Protein AF-A0A2R6GHS3-F1 (afdb_monomer_lite)

Foldseek 3Di:
DDPVVVPPPDPDQVCVVQQDQALVSQFQACVQSVVLVVCLVVLNAFFAEEAADAQLCQVSHLNNSLCSNPPPCSVLQEAEDELQADDALVVVLVVLVCSLPPDDPDHQAGEYEYEAPFFKWFFWQFWFWFDFLVDIWIDTLVPFAQVWGWFWFADQVQRAIGTFTKHKDFQFKAWWKWWAFPVGDIGIIHQSWWFFFQDPVLGTDIDGNVRADFFTWTFFCCVSSCWDQAPAPRDIGSDNHPDPVSVVVVVVVCCDDPSNPCPPDDDDPVRVVVVVVVVPPCPPDDDPDPPPDDDDDDDDDDDDRPDDDRGHTIGTHFMAGDGMHTTMFMATPPHQWGAGSRRTITGTNHVNLVSVLVSCVVSVRHYHYYYYHHHPSSHDPSVVVRHDYDYRYQRDLVRLLVSLVVSCVVVVAQEDPQLSSLLSLLCRSNSSSSSVLSVQLSVPPDHRHNVSRCLPSLADDLVLLLVLLVCLLVLNLVVSLVSVCCSCPVSNHDLLRSLVSQCVCLVVHPDDPVLSVLLNVLSVVLNNVVSRVHDSSVSVSVSSNSSSDDD

Radius of gyration: 30.54 Å; chains: 1; bounding box: 90×90×63 Å

Secondary structure (DSSP, 8-state):
--GGGSSTT----HHHHTS-SSGGG--S-HHHHHHHHHHHHTT---EEEEES-TTSSHHHHHHHHHHHHHGGGHHHHEEEEETTTSSHHHHHHHHHHHHHHS---SSS-EEEEEES-PPP-B-TT-EEEEEETTEEEEEEGGGS-TT-EEEEEEETTTTEEEEEEEEEEEEEEEEEEEEEETTS-EEEE-TT-EEEEE-TTSSEEEEEGGG--TT-EEEB-TTTTT-EE-TTT--EESSS-SSHHHHHHHHHHHTSGGGSTTTTPPPPHHHHHHHHHHHTT-TTSSS--TTS--------PPPP----PPPPEEEEEEEEEEEEEEEEEEEESS-SEEEBTTSBEEEPP-SHHHHHHHHHHHHTTTEEEEEEES-GGGS-HHHHTTEEEEE-PPPPHHHHHHHHHHHHHHHT--B-HHHHHHHHHHHTT-HHHHHHHHHHHTTSSS-B-HHHHHHHHT---HHHHHHHHHHHHTT-HHHHHHHHHIIIIIS---HHHHHHHHHHHTTTSS--HHHHHHHHHHHHHHHHHHHTT--HHHHHHHHHHHHHS--

Sequence (551 aa):
MSEAAAEETGREIWIEKYRPQSLGDVVGHEAVTDRLQRYISQQDLPHLLFAGPAGTGKTTSAVAIAREIYGEEWQEHFLELNASDQRGIDVVRDRIKGFARSSFGGYDHRIIFLDEADALCVPPGTEVATGYPSSPEVKKIEDVAEDGEPIPSVDFETNEIQSDRGKLVDSGVADFFELELADGRTVLASLTHPFFVVGSDGRLVEKELRELSPGDEIADFKDDVGVSRCEICGDWTPGRFCSVACKNDGHSREMQGDGNPMYGTEWSEERREKIVEKLSDGRFAGENDSNYGGTDERDPALVSDGGPRTVRTVEVRDVEYSHRGKAYNISMEGTPNFMLANGILTHNTSDAQSALRRTMEQFSDNARFVLSCNYSSQIIDPIQSRCAVFRFSPLGDEAVAAQTRVIAEAEGIELTDDGLDALVYAADGDMRKAINGLQAAAVMDGSVDEEAVYTITSTARPEEIQEMVEQALGGDFTGARAQLDTLLTDVGIAGGDIIDQLHRSVWEFDLSEREAVRLMERVGEADYRITAGANEQVQLEALLASLALEE

pLDDT: mean 79.56, std 15.73, range [26.09, 96.75]

Structure (mmCIF, N/CA/C/O backbone):
data_AF-A0A2R6GHS3-F1
#
_entry.id   AF-A0A2R6GHS3-F1
#
loop_
_atom_site.group_PDB
_atom_site.id
_atom_site.type_symbol
_atom_site.label_atom_id
_atom_site.label_alt_id
_atom_site.label_comp_id
_atom_site.label_asym_id
_atom_site.label_entity_id
_atom_site.label_seq_id
_atom_site.pdbx_PDB_ins_code
_atom_site.Cartn_x
_atom_site.Cartn_y
_atom_site.Cartn_z
_atom_site.occupancy
_atom_site.B_iso_or_equiv
_atom_site.auth_seq_id
_atom_site.auth_comp_id
_atom_site.auth_asym_id
_atom_site.auth_atom_id
_atom_site.pdbx_PDB_model_num
ATOM 1 N N . MET A 1 1 ? 3.196 -45.502 3.206 1.00 34.44 1 MET A N 1
ATOM 2 C CA . MET A 1 1 ? 1.944 -44.756 3.434 1.00 34.44 1 MET A CA 1
ATOM 3 C C . MET A 1 1 ? 2.037 -43.543 2.536 1.00 34.44 1 MET A C 1
ATOM 5 O O . MET A 1 1 ? 3.052 -42.867 2.597 1.00 34.44 1 MET A O 1
ATOM 9 N N . SER A 1 2 ? 1.126 -43.454 1.572 1.00 28.72 2 SER A N 1
ATOM 10 C CA . SER A 1 2 ? 1.179 -42.558 0.410 1.00 28.72 2 SER A CA 1
ATOM 11 C C . SER A 1 2 ? 1.065 -41.082 0.790 1.00 28.72 2 SER A C 1
ATOM 13 O O . SER A 1 2 ? 0.447 -40.766 1.803 1.00 28.72 2 SER A O 1
ATOM 15 N N . GLU A 1 3 ? 1.592 -40.210 -0.075 1.00 26.09 3 GLU A N 1
ATOM 16 C CA . GLU A 1 3 ? 1.473 -38.737 -0.053 1.00 26.09 3 GLU A CA 1
ATOM 17 C C . GLU A 1 3 ? 0.041 -38.219 0.177 1.00 26.09 3 GLU A C 1
ATOM 19 O O . GLU A 1 3 ? -0.129 -37.124 0.694 1.00 26.09 3 GLU A O 1
ATOM 24 N N . ALA A 1 4 ? -0.982 -39.038 -0.077 1.00 29.31 4 ALA A N 1
ATOM 25 C CA . ALA A 1 4 ? -2.392 -38.734 0.176 1.00 29.31 4 ALA A CA 1
ATOM 26 C C . ALA A 1 4 ? -2.783 -38.514 1.658 1.00 29.31 4 ALA A C 1
ATOM 28 O O . ALA A 1 4 ? -3.925 -38.176 1.929 1.00 29.31 4 ALA A O 1
ATOM 29 N N . ALA A 1 5 ? -1.889 -38.738 2.629 1.00 27.48 5 ALA A N 1
ATOM 30 C CA . ALA A 1 5 ? -2.188 -38.517 4.053 1.00 27.48 5 ALA A CA 1
ATOM 31 C C . ALA A 1 5 ? -1.679 -37.166 4.599 1.00 27.48 5 ALA A C 1
ATOM 33 O O . ALA A 1 5 ? -1.915 -36.862 5.764 1.00 27.48 5 ALA A O 1
ATOM 34 N N . ALA A 1 6 ? -0.961 -36.374 3.793 1.00 27.16 6 ALA A N 1
ATOM 35 C CA . ALA A 1 6 ? -0.464 -35.052 4.191 1.00 27.16 6 ALA A CA 1
ATOM 36 C C . ALA A 1 6 ? -1.410 -33.895 3.796 1.00 27.16 6 ALA A C 1
ATOM 38 O O . ALA A 1 6 ? -1.169 -32.756 4.180 1.00 27.16 6 ALA A O 1
ATOM 39 N N . GLU A 1 7 ? -2.486 -34.186 3.060 1.00 31.17 7 GLU A N 1
ATOM 40 C CA . GLU A 1 7 ? -3.445 -33.201 2.530 1.00 31.17 7 GLU A CA 1
ATOM 41 C C . GLU A 1 7 ? -4.533 -32.789 3.544 1.00 31.17 7 GLU A C 1
ATOM 43 O O . GLU A 1 7 ? -5.252 -31.823 3.324 1.00 31.17 7 GLU A O 1
ATOM 48 N N . GLU A 1 8 ? -4.644 -33.469 4.690 1.00 32.41 8 GLU A N 1
ATOM 49 C CA . GLU A 1 8 ? -5.810 -33.357 5.587 1.00 32.41 8 GLU A CA 1
ATOM 50 C C . GLU A 1 8 ? -5.662 -32.358 6.758 1.00 32.41 8 GLU A C 1
ATOM 52 O O . GLU A 1 8 ? -6.504 -32.332 7.652 1.00 32.41 8 GLU A O 1
ATOM 57 N N . THR A 1 9 ? -4.626 -31.505 6.782 1.00 34.59 9 THR A N 1
ATOM 58 C CA . THR A 1 9 ? -4.444 -30.495 7.858 1.00 34.59 9 THR A CA 1
ATOM 59 C C . THR A 1 9 ? -4.000 -29.099 7.397 1.00 34.59 9 THR A C 1
ATOM 61 O O . THR A 1 9 ? -3.552 -28.298 8.218 1.00 34.59 9 THR A O 1
ATOM 64 N N . GLY A 1 10 ? -4.120 -28.764 6.111 1.00 41.22 10 GLY A N 1
ATOM 65 C CA . GLY A 1 10 ? -3.966 -27.379 5.654 1.00 41.22 10 GLY A CA 1
ATOM 66 C C . GLY A 1 10 ? -5.294 -26.642 5.802 1.00 41.22 10 GLY A C 1
ATOM 67 O O . GLY A 1 10 ? -6.224 -26.946 5.066 1.00 41.22 10 GLY A O 1
ATOM 68 N N . ARG A 1 11 ? -5.422 -25.698 6.746 1.00 56.66 11 ARG A N 1
ATOM 69 C CA . ARG A 1 11 ? -6.582 -24.788 6.759 1.00 56.66 11 ARG A CA 1
ATOM 70 C C . ARG A 1 11 ? -6.599 -24.038 5.425 1.00 56.66 11 ARG A C 1
ATOM 72 O O . ARG A 1 11 ? -5.690 -23.262 5.148 1.00 56.66 11 ARG A O 1
ATOM 79 N N . GLU A 1 12 ? -7.594 -24.324 4.595 1.00 69.75 12 GLU A N 1
ATOM 80 C CA . GLU A 1 12 ? -7.795 -23.670 3.305 1.00 69.75 12 GLU A CA 1
ATOM 81 C C . GLU A 1 12 ? -7.992 -22.159 3.523 1.00 69.75 12 GLU A C 1
ATOM 83 O O . GLU A 1 12 ? -8.793 -21.743 4.363 1.00 69.75 12 GLU A O 1
ATOM 88 N N . ILE A 1 13 ? -7.233 -21.325 2.810 1.00 85.12 13 ILE A N 1
ATOM 89 C CA . ILE A 1 13 ? -7.326 -19.863 2.918 1.00 85.12 13 ILE A CA 1
ATOM 90 C C . ILE A 1 13 ? -8.560 -19.412 2.131 1.00 85.12 13 ILE A C 1
ATOM 92 O O . ILE A 1 13 ? -8.618 -19.584 0.910 1.00 85.12 13 ILE A O 1
ATOM 96 N N . TRP A 1 14 ? -9.549 -18.827 2.811 1.00 90.81 14 TRP A N 1
ATOM 97 C CA . TRP A 1 14 ? -10.844 -18.522 2.194 1.00 90.81 14 TRP A CA 1
ATOM 98 C C . TRP A 1 14 ? -10.763 -17.451 1.113 1.00 90.81 14 TRP A C 1
ATOM 100 O O . TRP A 1 14 ? -11.521 -17.518 0.148 1.00 90.81 14 TRP A O 1
ATOM 110 N N . ILE A 1 15 ? -9.807 -16.522 1.215 1.00 87.94 15 ILE A N 1
ATOM 111 C CA . ILE A 1 15 ? -9.552 -15.526 0.165 1.00 87.94 15 ILE A CA 1
ATOM 112 C C . ILE A 1 15 ? -9.325 -16.195 -1.194 1.00 87.94 15 ILE A C 1
ATOM 114 O O . ILE A 1 15 ? -9.846 -15.714 -2.195 1.00 87.94 15 ILE A O 1
ATOM 118 N N . GLU A 1 16 ? -8.569 -17.296 -1.244 1.00 87.31 16 GLU A N 1
ATOM 119 C CA . GLU A 1 16 ? -8.308 -18.004 -2.501 1.00 87.31 16 GLU A CA 1
ATOM 120 C C . GLU A 1 16 ? -9.473 -18.905 -2.903 1.00 87.31 16 GLU A C 1
ATOM 122 O O . GLU A 1 16 ? -9.853 -18.936 -4.075 1.00 87.31 16 GLU A O 1
ATOM 127 N N . LYS A 1 17 ? -10.082 -19.592 -1.929 1.00 90.88 17 LYS A N 1
ATOM 128 C CA . LYS A 1 17 ? -11.233 -20.477 -2.152 1.00 90.88 17 LYS A CA 1
ATOM 129 C C . LYS A 1 17 ? -12.418 -19.741 -2.779 1.00 90.88 17 LYS A C 1
ATOM 131 O O . LYS A 1 17 ? -13.011 -20.226 -3.739 1.00 90.88 17 LYS A O 1
ATOM 136 N N . TYR A 1 18 ? -12.737 -18.564 -2.245 1.00 91.88 18 TYR A N 1
ATOM 137 C CA . TYR A 1 18 ? -13.871 -17.737 -2.660 1.00 91.88 18 TYR A CA 1
ATOM 138 C C . TYR A 1 18 ? -13.483 -16.616 -3.621 1.00 91.88 18 TYR A C 1
ATOM 140 O O . TYR A 1 18 ? -14.308 -15.751 -3.919 1.00 91.88 18 TYR A O 1
ATOM 148 N N . ARG A 1 19 ? -12.247 -16.624 -4.140 1.00 91.56 19 ARG A N 1
ATOM 149 C CA . ARG A 1 19 ? -11.826 -15.676 -5.171 1.00 91.56 19 ARG A CA 1
ATOM 150 C C . ARG A 1 19 ? -12.762 -15.809 -6.383 1.00 91.56 19 ARG A C 1
ATOM 152 O O . ARG A 1 19 ? -12.887 -16.917 -6.914 1.00 91.56 19 ARG A O 1
ATOM 159 N N . PRO A 1 20 ? -13.376 -14.714 -6.863 1.00 92.00 20 PRO A N 1
ATOM 160 C CA . PRO A 1 20 ? -14.179 -14.709 -8.083 1.00 92.00 20 PRO A CA 1
ATOM 161 C C . PRO A 1 20 ? -13.491 -15.417 -9.257 1.00 92.00 20 PRO A C 1
ATOM 163 O O . PRO A 1 20 ? -12.299 -15.219 -9.516 1.00 92.00 20 PRO A O 1
ATOM 166 N N . GLN A 1 21 ? -14.239 -16.279 -9.950 1.00 89.56 21 GLN A N 1
ATOM 167 C CA . GLN A 1 21 ? -13.712 -17.100 -11.045 1.00 89.56 21 GLN A CA 1
ATOM 168 C C . GLN A 1 21 ? -13.996 -16.480 -12.418 1.00 89.56 21 GLN A C 1
ATOM 170 O O . GLN A 1 21 ? -13.218 -16.688 -13.347 1.00 89.56 21 GLN A O 1
ATOM 175 N N . SER A 1 22 ? -15.057 -15.680 -12.521 1.00 93.06 22 SER A N 1
ATOM 176 C CA . SER A 1 22 ? -15.443 -14.897 -13.696 1.00 93.06 22 SER A CA 1
ATOM 177 C C . SER A 1 22 ? -15.676 -13.426 -13.335 1.00 93.06 22 SER A C 1
ATOM 179 O O . SER A 1 22 ? -15.792 -13.076 -12.159 1.00 93.06 22 SER A O 1
ATOM 181 N N . LEU A 1 23 ? -15.771 -12.542 -14.336 1.00 92.19 23 LEU A N 1
ATOM 182 C CA . LEU A 1 23 ? -16.102 -11.131 -14.103 1.00 92.19 23 LEU A CA 1
ATOM 183 C C . LEU A 1 23 ? -17.525 -10.957 -13.570 1.00 92.19 23 LEU A C 1
ATOM 185 O O . LEU A 1 23 ? -17.800 -9.958 -12.914 1.00 92.19 23 LEU A O 1
ATOM 189 N N . GLY A 1 24 ? -18.417 -11.912 -13.844 1.00 89.44 24 GLY A N 1
ATOM 190 C CA . GLY A 1 24 ? -19.769 -11.925 -13.286 1.00 89.44 24 GLY A CA 1
ATOM 191 C C . GLY A 1 24 ? -19.806 -12.213 -11.784 1.00 89.44 24 GLY A C 1
ATOM 192 O O . GLY A 1 24 ? -20.760 -11.817 -11.126 1.00 89.44 24 GLY A O 1
ATOM 193 N N . ASP A 1 25 ? -18.763 -12.851 -11.245 1.00 90.81 25 ASP A N 1
ATOM 194 C CA . ASP A 1 25 ? -18.638 -13.150 -9.814 1.00 90.81 25 ASP A CA 1
ATOM 195 C C . ASP A 1 25 ? -17.974 -11.997 -9.036 1.00 90.81 25 ASP A C 1
ATOM 197 O O . ASP A 1 25 ? -17.858 -12.056 -7.813 1.00 90.81 25 ASP A O 1
ATOM 201 N N . VAL A 1 26 ? -17.478 -10.960 -9.725 1.00 91.69 26 VAL A N 1
ATOM 202 C CA . VAL A 1 26 ? -16.873 -9.789 -9.080 1.00 91.69 26 VAL A CA 1
ATOM 203 C C . VAL A 1 26 ? -17.982 -8.881 -8.556 1.00 91.69 26 VAL A C 1
ATOM 205 O O . VAL A 1 26 ? -18.780 -8.334 -9.315 1.00 91.69 26 VAL A O 1
ATOM 208 N N . VAL A 1 27 ? -18.004 -8.710 -7.241 1.00 89.88 27 VAL A N 1
ATOM 209 C CA . VAL A 1 27 ? -19.066 -8.020 -6.504 1.00 89.88 27 VAL A CA 1
ATOM 210 C C . VAL A 1 27 ? -18.793 -6.509 -6.406 1.00 89.88 27 VAL A C 1
ATOM 212 O O . VAL A 1 27 ? -17.644 -6.101 -6.258 1.00 89.88 27 VAL A O 1
ATOM 215 N N . GLY A 1 28 ? -19.842 -5.677 -6.490 1.00 88.62 28 GLY A N 1
ATOM 216 C CA . GLY A 1 28 ? -19.816 -4.229 -6.200 1.00 88.62 28 GLY A CA 1
ATOM 217 C C . GLY A 1 28 ? -19.240 -3.316 -7.292 1.00 88.62 28 GLY A C 1
ATOM 218 O O . GLY A 1 28 ? -19.092 -2.109 -7.087 1.00 88.62 28 GLY A O 1
ATOM 219 N N . HIS A 1 29 ? -18.890 -3.871 -8.454 1.00 91.94 29 HIS A N 1
ATOM 220 C CA . HIS A 1 29 ? -18.233 -3.150 -9.546 1.00 91.94 29 HIS A CA 1
ATOM 221 C C . HIS A 1 29 ? -18.887 -3.410 -10.910 1.00 91.94 29 HIS A C 1
ATOM 223 O O . HIS A 1 29 ? -18.198 -3.529 -11.923 1.00 91.94 29 HIS A O 1
ATOM 229 N N . GLU A 1 30 ? -20.219 -3.436 -10.968 1.00 91.44 30 GLU A N 1
ATOM 230 C CA . GLU A 1 30 ? -21.003 -3.812 -12.155 1.00 91.44 30 GLU A CA 1
ATOM 231 C C . GLU A 1 30 ? -20.634 -2.969 -13.383 1.00 91.44 30 GLU A C 1
ATOM 233 O O . GLU A 1 30 ? -20.445 -3.483 -14.479 1.00 91.44 30 GLU A O 1
ATOM 238 N N . ALA A 1 31 ? -20.439 -1.658 -13.212 1.00 91.12 31 ALA A N 1
ATOM 239 C CA . ALA A 1 31 ? -20.043 -0.782 -14.316 1.00 91.12 31 ALA A CA 1
ATOM 240 C C . ALA A 1 31 ? -18.638 -1.097 -14.872 1.00 91.12 31 ALA A C 1
ATOM 242 O O . ALA A 1 31 ? -18.379 -0.906 -16.067 1.00 91.12 31 ALA A O 1
ATOM 243 N N . VAL A 1 32 ? -17.718 -1.547 -14.012 1.00 93.75 32 VAL A N 1
ATOM 244 C CA . VAL A 1 32 ? -16.356 -1.952 -14.390 1.00 93.75 32 VAL A CA 1
ATOM 245 C C . VAL A 1 32 ? -16.412 -3.303 -15.094 1.00 93.75 32 VAL A C 1
ATOM 247 O O . VAL A 1 32 ? -15.885 -3.421 -16.203 1.00 93.75 32 VAL A O 1
ATOM 250 N N . THR A 1 33 ? -17.086 -4.287 -14.496 1.00 94.00 33 THR A N 1
ATOM 251 C CA . THR A 1 33 ? -17.195 -5.652 -15.026 1.00 94.00 33 THR A CA 1
ATOM 252 C C . THR A 1 33 ? -17.952 -5.672 -16.351 1.00 94.00 33 THR A C 1
ATOM 254 O O . THR A 1 33 ? -17.435 -6.232 -17.314 1.00 94.00 33 THR A O 1
ATOM 257 N N . ASP A 1 34 ? -19.062 -4.941 -16.483 1.00 94.12 34 ASP A N 1
ATOM 258 C CA . ASP A 1 34 ? -19.801 -4.775 -17.744 1.00 94.12 34 ASP A CA 1
ATOM 259 C C . ASP A 1 34 ? -18.911 -4.222 -18.863 1.00 94.12 34 ASP A C 1
ATOM 261 O O . ASP A 1 34 ? -18.981 -4.637 -20.026 1.00 94.12 34 ASP A O 1
ATOM 265 N N . ARG A 1 35 ? -18.071 -3.232 -18.541 1.00 95.31 35 ARG A N 1
ATOM 266 C CA . ARG A 1 35 ? -17.172 -2.615 -19.519 1.00 95.31 35 ARG A CA 1
ATOM 267 C C . ARG A 1 35 ? -16.028 -3.558 -19.898 1.00 95.31 35 ARG A C 1
ATOM 269 O O . ARG A 1 35 ? -15.666 -3.591 -21.073 1.00 95.31 35 ARG A O 1
ATOM 276 N N . LEU A 1 36 ? -15.486 -4.321 -18.950 1.00 95.06 36 LEU A N 1
ATOM 277 C CA . LEU A 1 36 ? -14.474 -5.351 -19.212 1.00 95.06 36 LEU A CA 1
ATOM 278 C C . LEU A 1 36 ? -15.044 -6.484 -20.077 1.00 95.06 36 LEU A C 1
ATOM 280 O O . LEU A 1 36 ? -14.457 -6.816 -21.106 1.00 95.06 36 LEU A O 1
ATOM 284 N N . GLN A 1 37 ? -16.234 -6.987 -19.742 1.00 94.00 37 GLN A N 1
ATOM 285 C CA . GLN A 1 37 ? -16.941 -8.010 -20.515 1.00 94.00 37 GLN A CA 1
ATOM 286 C C . GLN A 1 37 ? -17.197 -7.569 -21.960 1.00 94.00 37 GLN A C 1
ATOM 288 O O . GLN A 1 37 ? -17.060 -8.367 -22.886 1.00 94.00 37 GLN A O 1
ATOM 293 N N . ARG A 1 38 ? -17.506 -6.285 -22.199 1.00 93.75 38 ARG A N 1
ATOM 294 C CA . ARG A 1 38 ? -17.634 -5.756 -23.570 1.00 93.75 38 ARG A CA 1
ATOM 295 C C . ARG A 1 38 ? -16.336 -5.896 -24.363 1.00 93.75 38 ARG A C 1
ATOM 297 O O . ARG A 1 38 ? -16.407 -6.364 -25.496 1.00 93.75 38 ARG A O 1
ATOM 304 N N . TYR A 1 39 ? -15.183 -5.554 -23.786 1.00 93.38 39 TYR A N 1
ATOM 305 C CA . TYR A 1 39 ? -13.890 -5.728 -24.461 1.00 93.38 39 TYR A CA 1
ATOM 306 C C . TYR A 1 39 ? -13.592 -7.200 -24.770 1.00 93.38 39 TYR A C 1
ATOM 308 O O . TYR A 1 39 ? -13.185 -7.516 -25.888 1.00 93.38 39 TYR A O 1
ATOM 316 N N . ILE A 1 40 ? -13.867 -8.102 -23.822 1.00 91.56 40 ILE A N 1
ATOM 317 C CA . ILE A 1 40 ? -13.691 -9.551 -24.008 1.00 91.56 40 ILE A CA 1
ATOM 318 C C . ILE A 1 40 ? -14.605 -10.067 -25.126 1.00 91.56 40 ILE A C 1
ATOM 320 O O . ILE A 1 40 ? -14.140 -10.725 -26.054 1.00 91.56 40 ILE A O 1
ATOM 324 N N . SER A 1 41 ? -15.892 -9.707 -25.099 1.00 90.31 41 SER A N 1
ATOM 325 C CA . SER A 1 41 ? -16.877 -10.144 -26.101 1.00 90.31 41 SER A CA 1
ATOM 326 C C . SER A 1 41 ? -16.563 -9.661 -27.522 1.00 90.31 41 SER A C 1
ATOM 328 O O . SER A 1 41 ? -16.924 -10.320 -28.495 1.00 90.31 41 SER A O 1
ATOM 330 N N . GLN A 1 42 ? -15.886 -8.515 -27.644 1.00 91.69 42 GLN A N 1
ATOM 331 C CA . GLN A 1 42 ? -15.450 -7.941 -28.917 1.00 91.69 42 GLN A CA 1
ATOM 332 C C . GLN A 1 42 ? -14.086 -8.469 -29.375 1.00 91.69 42 GLN A C 1
ATOM 334 O O . GLN A 1 42 ? -13.664 -8.129 -30.476 1.00 91.69 42 GLN A O 1
ATOM 339 N N . GLN A 1 43 ? -13.418 -9.296 -28.559 1.00 87.06 43 GLN A N 1
ATOM 340 C CA . GLN A 1 43 ? -12.049 -9.776 -28.781 1.00 87.06 43 GLN A CA 1
ATOM 341 C C . GLN A 1 43 ? -11.041 -8.635 -29.004 1.00 87.06 43 GLN A C 1
ATOM 343 O O . GLN A 1 43 ? -10.061 -8.783 -29.728 1.00 87.06 43 GLN A O 1
ATOM 348 N N . ASP A 1 44 ? -11.276 -7.489 -28.363 1.00 88.44 44 ASP A N 1
ATOM 349 C CA . ASP A 1 44 ? -10.461 -6.280 -28.503 1.00 88.44 44 ASP A CA 1
ATOM 350 C C . ASP A 1 44 ? -10.095 -5.737 -27.120 1.00 88.44 44 ASP A C 1
ATOM 352 O O . ASP A 1 44 ? -10.508 -4.654 -26.706 1.00 88.44 44 ASP A O 1
ATOM 356 N N . LEU A 1 45 ? -9.373 -6.552 -26.345 1.00 92.06 45 LEU A N 1
ATOM 357 C CA . LEU A 1 45 ? -8.887 -6.156 -25.028 1.00 92.06 45 LEU A CA 1
ATOM 358 C C . LEU A 1 45 ? -7.705 -5.184 -25.196 1.00 92.06 45 LEU A C 1
ATOM 360 O O . LEU A 1 45 ? -6.682 -5.593 -25.749 1.00 92.06 45 LEU A O 1
ATOM 364 N N . PRO A 1 46 ? -7.784 -3.921 -24.738 1.00 94.31 46 PRO A N 1
ATOM 365 C CA . PRO A 1 46 ? -6.631 -3.024 -24.728 1.00 94.31 46 PRO A CA 1
ATOM 366 C C . PRO A 1 46 ? -5.697 -3.351 -23.551 1.00 94.31 46 PRO A C 1
ATOM 368 O O . PRO A 1 46 ? -5.982 -4.219 -22.727 1.00 94.31 46 PRO A O 1
ATOM 371 N N . HIS A 1 47 ? -4.582 -2.629 -23.423 1.00 95.56 47 HIS A N 1
ATOM 372 C CA . HIS A 1 47 ? -3.888 -2.588 -22.133 1.00 95.56 47 HIS A CA 1
ATOM 373 C C . HIS A 1 47 ? -4.800 -1.946 -21.083 1.00 95.56 47 HIS A C 1
ATOM 375 O O . HIS A 1 47 ? -5.565 -1.032 -21.401 1.00 95.56 47 HIS A O 1
ATOM 381 N N . LEU A 1 48 ? -4.738 -2.419 -19.845 1.00 96.75 48 LEU A N 1
ATOM 382 C CA . LEU A 1 48 ? -5.616 -1.989 -18.762 1.00 96.75 48 LEU A CA 1
ATOM 383 C C . LEU A 1 48 ? -4.792 -1.355 -17.644 1.00 96.75 48 LEU A C 1
ATOM 385 O O . LEU A 1 48 ? -3.690 -1.808 -17.345 1.00 96.75 48 LEU A O 1
ATOM 389 N N . LEU A 1 49 ? -5.351 -0.323 -17.017 1.00 94.31 49 LEU A N 1
ATOM 390 C CA . LEU A 1 49 ? -4.829 0.261 -15.785 1.00 94.31 49 LEU A CA 1
ATOM 391 C C . LEU A 1 49 ? -5.926 0.226 -14.723 1.00 94.31 49 LEU A C 1
ATOM 393 O O . LEU A 1 49 ? -6.940 0.913 -14.859 1.00 94.31 49 LEU A O 1
ATOM 397 N N . PHE A 1 50 ? -5.725 -0.575 -13.686 1.00 95.88 50 PHE A N 1
ATOM 398 C CA . PHE A 1 50 ? -6.595 -0.699 -12.526 1.00 95.88 50 PHE A CA 1
ATOM 399 C C . PHE A 1 50 ? -6.069 0.208 -11.416 1.00 95.88 50 PHE A C 1
ATOM 401 O O . PHE A 1 50 ? -4.938 0.057 -10.962 1.00 95.88 50 PHE A O 1
ATOM 408 N N . ALA A 1 51 ? -6.889 1.171 -11.004 1.00 88.56 51 ALA A N 1
ATOM 409 C CA . ALA A 1 51 ? -6.549 2.139 -9.969 1.00 88.56 51 ALA A CA 1
ATOM 410 C C . ALA A 1 51 ? -7.579 2.092 -8.844 1.00 88.56 51 ALA A C 1
ATOM 412 O O . ALA A 1 51 ? -8.776 2.181 -9.118 1.00 88.56 51 ALA A O 1
ATOM 413 N N . GLY A 1 52 ? -7.132 1.989 -7.599 1.00 84.44 52 GLY A N 1
ATOM 414 C CA . GLY A 1 52 ? -8.017 2.003 -6.437 1.00 84.44 52 GLY A CA 1
ATOM 415 C C . GLY A 1 52 ? -7.382 1.392 -5.191 1.00 84.44 52 GLY A C 1
ATOM 416 O O . GLY A 1 52 ? -6.313 0.792 -5.307 1.00 84.44 52 GLY A O 1
ATOM 417 N N . PRO A 1 53 ? -8.030 1.488 -4.020 1.00 79.94 53 PRO A N 1
ATOM 418 C CA . PRO A 1 53 ? -7.529 0.927 -2.763 1.00 79.94 53 PRO A CA 1
ATOM 419 C C . PRO A 1 53 ? -7.326 -0.595 -2.801 1.00 79.94 53 PRO A C 1
ATOM 421 O O . PRO A 1 53 ? -7.797 -1.290 -3.714 1.00 79.94 53 PRO A O 1
ATOM 424 N N . ALA A 1 54 ? -6.609 -1.135 -1.816 1.00 83.25 54 ALA A N 1
ATOM 425 C CA . ALA A 1 54 ? -6.480 -2.579 -1.620 1.00 83.25 54 ALA A CA 1
ATOM 426 C C . ALA A 1 54 ? -7.851 -3.240 -1.375 1.00 83.25 54 ALA A C 1
ATOM 428 O O . ALA A 1 54 ? -8.830 -2.568 -1.074 1.00 83.25 54 ALA A O 1
ATOM 429 N N . GLY A 1 55 ? -7.952 -4.553 -1.603 1.00 85.88 55 GLY A N 1
ATOM 430 C CA . GLY A 1 55 ? -9.181 -5.299 -1.290 1.00 85.88 55 GLY A CA 1
ATOM 431 C C . GLY A 1 55 ? -10.373 -5.106 -2.234 1.00 85.88 55 GLY A C 1
ATOM 432 O O . GLY A 1 55 ? -11.300 -5.907 -2.213 1.00 85.88 55 GLY A O 1
ATOM 433 N N . THR A 1 56 ? -10.320 -4.123 -3.132 1.00 91.94 56 THR A N 1
ATOM 434 C CA . THR A 1 56 ? -11.405 -3.772 -4.074 1.00 91.94 56 THR A CA 1
ATOM 435 C C . THR A 1 56 ? -11.521 -4.691 -5.300 1.00 91.94 56 THR A C 1
ATOM 437 O O . THR A 1 56 ? -12.396 -4.523 -6.139 1.00 91.94 56 THR A O 1
ATOM 440 N N . GLY A 1 57 ? -10.645 -5.692 -5.450 1.00 92.38 57 GLY A N 1
ATOM 441 C CA . GLY A 1 57 ? -10.773 -6.702 -6.513 1.00 92.38 57 GLY A CA 1
ATOM 442 C C . GLY A 1 57 ? -9.992 -6.436 -7.809 1.00 92.38 57 GLY A C 1
ATOM 443 O O . GLY A 1 57 ? -10.295 -7.058 -8.828 1.00 92.38 57 GLY A O 1
ATOM 444 N N . LYS A 1 58 ? -8.952 -5.587 -7.788 1.00 93.12 58 LYS A N 1
ATOM 445 C CA . LYS A 1 58 ? -8.048 -5.342 -8.938 1.00 93.12 58 LYS A CA 1
ATOM 446 C C . LYS A 1 58 ? -7.401 -6.631 -9.475 1.00 93.12 58 LYS A C 1
ATOM 448 O O . LYS A 1 58 ? -7.641 -7.015 -10.619 1.00 93.12 58 LYS A O 1
ATOM 453 N N . THR A 1 59 ? -6.634 -7.333 -8.637 1.00 91.69 59 THR A N 1
ATOM 454 C CA . THR A 1 59 ? -5.962 -8.604 -8.980 1.00 91.69 59 THR A CA 1
ATOM 455 C C . THR A 1 59 ? -6.974 -9.679 -9.371 1.00 91.69 59 THR A C 1
ATOM 457 O O . THR A 1 59 ? -6.829 -10.357 -10.384 1.00 91.69 59 THR A O 1
ATOM 460 N N . THR A 1 60 ? -8.068 -9.780 -8.613 1.00 93.69 60 THR A N 1
ATOM 461 C CA . THR A 1 60 ? -9.177 -10.699 -8.894 1.00 93.69 60 THR A CA 1
ATOM 462 C C . THR A 1 60 ? -9.779 -10.471 -10.279 1.00 93.69 60 THR A C 1
ATOM 464 O O . THR A 1 60 ? -9.976 -11.428 -11.020 1.00 93.69 60 THR A O 1
ATOM 467 N N . SER A 1 61 ? -10.011 -9.216 -10.666 1.00 95.94 61 SER A N 1
ATOM 468 C CA . SER A 1 61 ? -10.534 -8.880 -11.992 1.00 95.94 61 SER A CA 1
ATOM 469 C C . SER A 1 61 ? -9.551 -9.256 -13.101 1.00 95.94 61 SER A C 1
ATOM 471 O O . SER A 1 61 ? -9.975 -9.737 -14.147 1.00 95.94 61 SER A O 1
ATOM 473 N N . ALA A 1 62 ? -8.241 -9.099 -12.882 1.00 95.19 62 ALA A N 1
ATOM 474 C CA . ALA A 1 62 ? -7.221 -9.510 -13.851 1.00 95.19 62 ALA A CA 1
ATOM 475 C C . ALA A 1 62 ? -7.231 -11.032 -14.086 1.00 95.19 62 ALA A C 1
ATOM 477 O O . ALA A 1 62 ? -7.223 -11.482 -15.235 1.00 95.19 62 ALA A O 1
ATOM 478 N N . VAL A 1 63 ? -7.316 -11.815 -13.006 1.00 94.00 63 VAL A N 1
ATOM 479 C CA . VAL A 1 63 ? -7.427 -13.282 -13.067 1.00 94.00 63 VAL A CA 1
ATOM 480 C C . VAL A 1 63 ? -8.739 -13.709 -13.732 1.00 94.00 63 VAL A C 1
ATOM 482 O O . VAL A 1 63 ? -8.736 -14.599 -14.581 1.00 94.00 63 VAL A O 1
ATOM 485 N N . ALA A 1 64 ? -9.854 -13.052 -13.405 1.00 94.50 64 ALA A N 1
ATOM 486 C CA . ALA A 1 64 ? -11.157 -13.325 -14.007 1.00 94.50 64 ALA A CA 1
ATOM 487 C C . ALA A 1 64 ? -11.159 -13.088 -15.529 1.00 94.50 64 ALA A C 1
ATOM 489 O O . ALA A 1 64 ? -11.648 -13.931 -16.278 1.00 94.50 64 ALA A O 1
ATOM 490 N N . ILE A 1 65 ? -10.541 -11.998 -16.005 1.00 95.06 65 ILE A N 1
ATOM 491 C CA . ILE A 1 65 ? -10.358 -11.740 -17.446 1.00 95.06 65 ILE A CA 1
ATOM 492 C C . ILE A 1 65 ? -9.575 -12.882 -18.101 1.00 95.06 65 ILE A C 1
ATOM 494 O O . ILE A 1 65 ? -9.961 -13.368 -19.163 1.00 95.06 65 ILE A O 1
ATOM 498 N N . ALA A 1 66 ? -8.476 -13.319 -17.480 1.00 94.81 66 ALA A N 1
ATOM 499 C CA . ALA A 1 66 ? -7.661 -14.400 -18.022 1.00 94.81 66 ALA A CA 1
ATOM 500 C C . ALA A 1 66 ? -8.448 -15.713 -18.121 1.00 94.81 66 ALA A C 1
ATOM 502 O O . ALA A 1 66 ? -8.376 -16.396 -19.139 1.00 94.81 66 ALA A O 1
ATOM 503 N N . ARG A 1 67 ? -9.247 -16.040 -17.103 1.00 93.94 67 ARG A N 1
ATOM 504 C CA . ARG A 1 67 ? -10.119 -17.221 -17.107 1.00 93.94 67 ARG A CA 1
ATOM 505 C C . ARG A 1 67 ? -11.201 -17.155 -18.174 1.00 93.94 67 ARG A C 1
ATOM 507 O O . ARG A 1 67 ? -11.449 -18.156 -18.837 1.00 93.94 67 ARG A O 1
ATOM 514 N N . GLU A 1 68 ? -11.814 -15.995 -18.385 1.00 92.69 68 GLU A N 1
ATOM 515 C CA . GLU A 1 68 ? -12.828 -15.841 -19.432 1.00 92.69 68 GLU A CA 1
ATOM 516 C C . GLU A 1 68 ? -12.250 -15.972 -20.845 1.00 92.69 68 GLU A C 1
ATOM 518 O O . GLU A 1 68 ? -12.915 -16.509 -21.730 1.00 92.69 68 GLU A O 1
ATOM 523 N N . ILE A 1 69 ? -11.016 -15.510 -21.067 1.00 92.50 69 ILE A N 1
ATOM 524 C CA . ILE A 1 69 ? -10.376 -15.566 -22.387 1.00 92.50 69 ILE A CA 1
ATOM 525 C C . ILE A 1 69 ? -9.774 -16.948 -22.666 1.00 92.50 69 ILE A C 1
ATOM 527 O O . ILE A 1 69 ? -9.934 -17.465 -23.771 1.00 92.50 69 ILE A O 1
ATOM 531 N N . TYR A 1 70 ? -9.078 -17.538 -21.692 1.00 92.94 70 TYR A N 1
ATOM 532 C CA . TYR A 1 70 ? -8.254 -18.739 -21.888 1.00 92.94 70 TYR A CA 1
ATOM 533 C C . TYR A 1 70 ? -8.859 -20.021 -21.291 1.00 92.94 70 TYR A C 1
ATOM 535 O O . TYR A 1 70 ? -8.316 -21.107 -21.481 1.00 92.94 70 TYR A O 1
ATOM 543 N N . GLY A 1 71 ? -9.964 -19.926 -20.547 1.00 91.00 71 GLY A N 1
ATOM 544 C CA . GLY A 1 71 ? -10.609 -21.078 -19.918 1.00 91.00 71 GLY A CA 1
ATOM 545 C C . GLY A 1 71 ? -9.690 -21.813 -18.937 1.00 91.00 71 GLY A C 1
ATOM 546 O O . GLY A 1 71 ? -9.038 -21.200 -18.093 1.00 91.00 71 GLY A O 1
ATOM 547 N N . GLU A 1 72 ? -9.637 -23.142 -19.047 1.00 88.62 72 GLU A N 1
ATOM 548 C CA . GLU A 1 72 ? -8.827 -24.005 -18.173 1.00 88.62 72 GLU A CA 1
ATOM 549 C C . GLU A 1 72 ? -7.313 -23.793 -18.347 1.00 88.62 72 GLU A C 1
ATOM 551 O O . GLU A 1 72 ? -6.551 -24.073 -17.428 1.00 88.62 72 GLU A O 1
ATOM 556 N N . GLU A 1 73 ? -6.872 -23.247 -19.484 1.00 90.44 73 GLU A N 1
ATOM 557 C CA . GLU A 1 73 ? -5.454 -23.025 -19.801 1.00 90.44 73 GLU A CA 1
ATOM 558 C C . GLU A 1 73 ? -4.942 -21.660 -19.301 1.00 90.44 73 GLU A C 1
ATOM 560 O O . GLU A 1 73 ? -3.805 -21.278 -19.577 1.00 90.44 73 GLU A O 1
ATOM 565 N N . TRP A 1 74 ? -5.748 -20.891 -18.557 1.00 92.50 74 TRP A N 1
ATOM 566 C CA . TRP A 1 74 ? -5.419 -19.506 -18.198 1.00 92.50 74 TRP A CA 1
ATOM 567 C C . TRP A 1 74 ? -4.074 -19.341 -17.486 1.00 92.50 74 TRP A C 1
ATOM 569 O O . TRP A 1 74 ? -3.382 -18.362 -17.757 1.00 92.50 74 TRP A O 1
ATOM 579 N N . GLN A 1 75 ? -3.658 -20.295 -16.643 1.00 90.81 75 GLN A N 1
ATOM 580 C CA . GLN A 1 75 ? -2.361 -20.238 -15.956 1.00 90.81 75 GLN A CA 1
ATOM 581 C C . GLN A 1 75 ? -1.172 -20.253 -16.925 1.00 90.81 75 GLN A C 1
ATOM 583 O O . GLN A 1 75 ? -0.120 -19.701 -16.619 1.00 90.81 75 GLN A O 1
ATOM 588 N N . GLU A 1 76 ? -1.318 -20.860 -18.104 1.00 90.56 76 GLU A N 1
ATOM 589 C CA . GLU A 1 76 ? -0.261 -20.885 -19.120 1.00 90.56 76 GLU A CA 1
ATOM 590 C C . GLU A 1 76 ? -0.180 -19.567 -19.907 1.00 90.56 76 GLU A C 1
ATOM 592 O O . GLU A 1 76 ? 0.833 -19.277 -20.552 1.00 90.56 76 GLU A O 1
ATOM 597 N N . HIS A 1 77 ? -1.246 -18.764 -19.861 1.00 92.81 77 HIS A N 1
ATOM 598 C CA . HIS A 1 77 ? -1.431 -17.536 -20.637 1.00 92.81 77 HIS A CA 1
ATOM 599 C C . HIS A 1 77 ? -1.543 -16.270 -19.777 1.00 92.81 77 HIS A C 1
ATOM 601 O O . HIS A 1 77 ? -1.673 -15.173 -20.328 1.00 92.81 77 HIS A O 1
ATOM 607 N N . PHE A 1 78 ? -1.402 -16.403 -18.459 1.00 94.19 78 PHE A N 1
ATOM 608 C CA . PHE A 1 78 ? -1.384 -15.317 -17.490 1.00 94.19 78 PHE A CA 1
ATOM 609 C C . PHE A 1 78 ? -0.073 -15.314 -16.705 1.00 94.19 78 PHE A C 1
ATOM 611 O O . PHE A 1 78 ? 0.312 -16.318 -16.112 1.00 94.19 78 PHE A O 1
ATOM 618 N N . LEU A 1 79 ? 0.610 -14.173 -16.694 1.00 91.88 79 LEU A N 1
ATOM 619 C CA . LEU A 1 79 ? 1.815 -13.964 -15.902 1.00 91.88 79 LEU A CA 1
ATOM 620 C C . LEU A 1 79 ? 1.571 -12.851 -14.887 1.00 91.88 79 LEU A C 1
ATOM 622 O O . LEU A 1 79 ? 1.440 -11.695 -15.278 1.00 91.88 79 LEU A O 1
ATOM 626 N N . GLU A 1 80 ? 1.549 -13.204 -13.607 1.00 88.94 80 GLU A N 1
ATOM 627 C CA . GLU A 1 80 ? 1.492 -12.262 -12.489 1.00 88.94 80 GLU A CA 1
ATOM 628 C C . GLU A 1 80 ? 2.899 -11.947 -11.980 1.00 88.94 80 GLU A C 1
ATOM 630 O O . GLU A 1 80 ? 3.712 -12.840 -11.723 1.00 88.94 80 GLU A O 1
ATOM 635 N N . LEU A 1 81 ? 3.195 -10.656 -11.878 1.00 81.75 81 LEU A N 1
ATOM 636 C CA . LEU A 1 81 ? 4.454 -10.116 -11.389 1.00 81.75 81 LEU A CA 1
ATOM 637 C C . LEU A 1 81 ? 4.128 -8.967 -10.437 1.00 81.75 81 LEU A C 1
ATOM 639 O O . LEU A 1 81 ? 3.304 -8.121 -10.772 1.00 81.75 81 LEU A O 1
ATOM 643 N N . ASN A 1 82 ? 4.799 -8.914 -9.290 1.00 69.62 82 ASN A N 1
ATOM 644 C CA . ASN A 1 82 ? 4.812 -7.707 -8.472 1.00 69.62 82 ASN A CA 1
ATOM 645 C C . ASN A 1 82 ? 5.990 -6.827 -8.928 1.00 69.62 82 ASN A C 1
ATOM 647 O O . ASN A 1 82 ? 7.112 -7.329 -9.060 1.00 69.62 82 ASN A O 1
ATOM 651 N N . ALA A 1 83 ? 5.721 -5.561 -9.253 1.00 59.75 83 ALA A N 1
ATOM 652 C CA . ALA A 1 83 ? 6.725 -4.609 -9.712 1.00 59.75 83 ALA A CA 1
ATOM 653 C C . ALA A 1 83 ? 7.597 -4.046 -8.572 1.00 59.75 83 ALA A C 1
ATOM 655 O O . ALA A 1 83 ? 8.712 -3.615 -8.873 1.00 59.75 83 ALA A O 1
ATOM 656 N N . SER A 1 84 ? 7.142 -4.104 -7.312 1.00 53.78 84 SER A N 1
ATOM 657 C CA . SER A 1 84 ? 7.907 -3.704 -6.118 1.00 53.78 84 SER A CA 1
ATOM 658 C C . SER A 1 84 ? 8.845 -4.820 -5.620 1.00 53.78 84 SER A C 1
ATOM 660 O O . SER A 1 84 ? 10.029 -4.590 -5.411 1.00 53.78 84 SER A O 1
ATOM 662 N N . ASP A 1 85 ? 8.356 -6.060 -5.534 1.00 47.97 85 ASP A N 1
ATOM 663 C CA . ASP A 1 85 ? 8.991 -7.149 -4.760 1.00 47.97 85 ASP A CA 1
ATOM 664 C C . ASP A 1 85 ? 9.995 -8.033 -5.558 1.00 47.97 85 ASP A C 1
ATOM 666 O O . ASP A 1 85 ? 10.721 -8.872 -5.018 1.00 47.97 85 ASP A O 1
ATOM 670 N N . GLN A 1 86 ? 10.075 -7.910 -6.893 1.00 40.97 86 GLN A N 1
ATOM 671 C CA . GLN A 1 86 ? 10.872 -8.841 -7.716 1.00 40.97 86 GLN A CA 1
ATOM 672 C C . GLN A 1 86 ? 12.180 -8.258 -8.261 1.00 40.97 86 GLN A C 1
ATOM 674 O O . GLN A 1 86 ? 12.231 -7.829 -9.408 1.00 40.97 86 GLN A O 1
ATOM 679 N N . ARG A 1 87 ? 13.275 -8.406 -7.494 1.00 43.75 87 ARG A N 1
ATOM 680 C CA . ARG A 1 87 ? 14.683 -8.540 -7.963 1.00 43.75 87 ARG A CA 1
ATOM 681 C C . ARG A 1 87 ? 15.080 -7.652 -9.164 1.00 43.75 87 ARG A C 1
ATOM 683 O O . ARG A 1 87 ? 15.740 -8.130 -10.090 1.00 43.75 87 ARG A O 1
ATOM 690 N N . GLY A 1 88 ? 14.676 -6.383 -9.159 1.00 49.16 88 GLY A N 1
ATOM 691 C CA . GLY A 1 88 ? 14.935 -5.416 -10.229 1.00 49.16 88 GLY A CA 1
ATOM 692 C C . GLY A 1 88 ? 14.113 -5.616 -11.519 1.00 49.16 88 GLY A C 1
ATOM 693 O O . GLY A 1 88 ? 13.758 -6.728 -11.923 1.00 49.16 88 GLY A O 1
ATOM 694 N N . ILE A 1 89 ? 13.860 -4.514 -12.246 1.00 57.81 89 ILE A N 1
ATOM 695 C CA . ILE A 1 89 ? 13.056 -4.528 -13.486 1.00 57.81 89 ILE A CA 1
ATOM 696 C C . ILE A 1 89 ? 13.615 -5.463 -14.551 1.00 57.81 89 ILE A C 1
ATOM 698 O O . ILE A 1 89 ? 12.874 -5.897 -15.424 1.00 57.81 89 ILE A O 1
ATOM 702 N N . ASP A 1 90 ? 14.923 -5.726 -14.565 1.00 55.50 90 ASP A N 1
ATOM 703 C CA . ASP A 1 90 ? 15.532 -6.517 -15.628 1.00 55.50 90 ASP A CA 1
ATOM 704 C C . ASP A 1 90 ? 15.066 -7.970 -15.548 1.00 55.50 90 ASP A C 1
ATOM 706 O O . ASP A 1 90 ? 14.772 -8.569 -16.583 1.00 55.50 90 ASP A O 1
ATOM 710 N N . VAL A 1 91 ? 14.860 -8.489 -14.333 1.00 58.16 91 VAL A N 1
ATOM 711 C CA . VAL A 1 91 ? 14.263 -9.809 -14.098 1.00 58.16 91 VAL A CA 1
ATOM 712 C C . VAL A 1 91 ? 12.798 -9.819 -14.529 1.00 58.16 91 VAL A C 1
ATOM 714 O O . VAL A 1 91 ? 12.384 -10.721 -15.261 1.00 58.16 91 VAL A O 1
ATOM 717 N N . VAL A 1 92 ? 12.025 -8.798 -14.148 1.00 68.81 92 VAL A N 1
ATOM 718 C CA . VAL A 1 92 ? 10.620 -8.624 -14.565 1.00 68.81 92 VAL A CA 1
ATOM 719 C C . VAL A 1 92 ? 10.526 -8.553 -16.094 1.00 68.81 92 VAL A C 1
ATOM 721 O O . VAL A 1 92 ? 9.774 -9.294 -16.724 1.00 68.81 92 VAL A O 1
ATOM 724 N N . ARG A 1 93 ? 11.358 -7.729 -16.728 1.00 73.06 93 ARG A N 1
ATOM 725 C CA . ARG A 1 93 ? 11.420 -7.518 -18.175 1.00 73.06 93 ARG A CA 1
ATOM 726 C C . ARG A 1 93 ? 11.838 -8.777 -18.915 1.00 73.06 93 ARG A C 1
ATOM 728 O O . ARG A 1 93 ? 11.278 -9.069 -19.969 1.00 73.06 93 ARG A O 1
ATOM 735 N N . ASP A 1 94 ? 12.827 -9.509 -18.424 1.00 77.75 94 ASP A N 1
ATOM 736 C CA . ASP A 1 94 ? 13.308 -10.707 -19.102 1.00 77.75 94 ASP A CA 1
ATOM 737 C C . ASP A 1 94 ? 12.327 -11.876 -18.934 1.00 77.75 94 ASP A C 1
ATOM 739 O O . ASP A 1 94 ? 12.118 -12.625 -19.893 1.00 77.75 94 ASP A O 1
ATOM 743 N N . ARG A 1 95 ? 11.605 -11.951 -17.805 1.00 81.12 95 ARG A N 1
ATOM 744 C CA . ARG A 1 95 ? 10.421 -12.815 -17.654 1.00 81.12 95 ARG A CA 1
ATOM 745 C C . ARG A 1 95 ? 9.316 -12.435 -18.635 1.00 81.12 95 ARG A C 1
ATOM 747 O O . ARG A 1 95 ? 8.840 -13.308 -19.357 1.00 81.12 95 ARG A O 1
ATOM 754 N N . ILE A 1 96 ? 8.975 -11.147 -18.742 1.00 85.38 96 ILE A N 1
ATOM 755 C CA . ILE A 1 96 ? 7.999 -10.633 -19.716 1.00 85.38 96 ILE A CA 1
ATOM 756 C C . ILE A 1 96 ? 8.411 -11.009 -21.141 1.00 85.38 96 ILE A C 1
ATOM 758 O O . ILE A 1 96 ? 7.610 -11.563 -21.888 1.00 85.38 96 ILE A O 1
ATOM 762 N N . LYS A 1 97 ? 9.667 -10.761 -21.528 1.00 85.81 97 LYS A N 1
ATOM 763 C CA . LYS A 1 97 ? 10.186 -11.110 -22.859 1.00 85.81 97 LYS A CA 1
ATOM 764 C C . LYS A 1 97 ? 10.118 -12.611 -23.107 1.00 85.81 97 LYS A C 1
ATOM 766 O O . LYS A 1 97 ? 9.735 -13.012 -24.201 1.00 85.81 97 LYS A O 1
ATOM 771 N N . GLY A 1 98 ? 10.526 -13.430 -22.138 1.00 86.44 98 GLY A N 1
ATOM 772 C CA . GLY A 1 98 ? 10.479 -14.887 -22.248 1.00 86.44 98 GLY A CA 1
ATOM 773 C C . GLY A 1 98 ? 9.050 -15.379 -22.453 1.00 86.44 98 GLY A C 1
ATOM 774 O O . GLY A 1 98 ? 8.775 -16.126 -23.391 1.00 86.44 98 GLY A O 1
ATOM 775 N N . PHE A 1 99 ? 8.129 -14.873 -21.638 1.00 88.88 99 PHE A N 1
ATOM 776 C CA . PHE A 1 99 ? 6.717 -15.215 -21.688 1.00 88.88 99 PHE A CA 1
ATOM 777 C C . PHE A 1 99 ? 6.043 -14.762 -22.989 1.00 88.88 99 PHE A C 1
ATOM 779 O O . PHE A 1 99 ? 5.409 -15.575 -23.662 1.00 88.88 99 PHE A O 1
ATOM 786 N N . ALA A 1 100 ? 6.255 -13.508 -23.400 1.00 86.19 100 ALA A N 1
ATOM 787 C CA . ALA A 1 100 ? 5.678 -12.924 -24.612 1.00 86.19 100 ALA A CA 1
ATOM 788 C C . ALA A 1 100 ? 6.269 -13.491 -25.918 1.00 86.19 100 ALA A C 1
ATOM 790 O O . ALA A 1 100 ? 5.627 -13.418 -26.966 1.00 86.19 100 ALA A O 1
ATOM 791 N N . ARG A 1 101 ? 7.498 -14.033 -25.889 1.00 86.00 101 ARG A N 1
ATOM 792 C CA . ARG A 1 101 ? 8.143 -14.670 -27.057 1.00 86.00 101 ARG A CA 1
ATOM 793 C C . ARG A 1 101 ? 7.895 -16.166 -27.155 1.00 86.00 101 ARG A C 1
ATOM 795 O O . ARG A 1 101 ? 8.085 -16.726 -28.235 1.00 86.00 101 ARG A O 1
ATOM 802 N N . SER A 1 102 ? 7.561 -16.822 -26.047 1.00 83.12 102 SER A N 1
ATOM 803 C CA . SER A 1 102 ? 7.264 -18.251 -26.074 1.00 83.12 102 SER A CA 1
ATOM 804 C C . SER A 1 102 ? 6.090 -18.518 -27.015 1.00 83.12 102 SER A C 1
ATOM 806 O O . SER A 1 102 ? 5.171 -17.712 -27.111 1.00 83.12 102 SER A O 1
ATOM 808 N N . SER A 1 103 ? 6.150 -19.607 -27.781 1.00 73.88 103 SER A N 1
ATOM 809 C CA . SER A 1 103 ? 5.068 -19.940 -28.704 1.00 73.88 103 SER A CA 1
ATOM 810 C C . SER A 1 103 ? 3.829 -20.330 -27.914 1.00 73.88 103 SER A C 1
ATOM 812 O O . SER A 1 103 ? 3.878 -21.256 -27.109 1.00 73.88 103 SER A O 1
ATOM 814 N N . PHE A 1 104 ? 2.725 -19.648 -28.185 1.00 74.62 104 PHE A N 1
ATOM 815 C CA . PHE A 1 104 ? 1.417 -19.962 -27.641 1.00 74.62 104 PHE A CA 1
ATOM 816 C C . PHE A 1 104 ? 0.436 -20.069 -28.806 1.00 74.62 104 PHE A C 1
ATOM 818 O O . PHE A 1 104 ? 0.428 -19.228 -29.702 1.00 74.62 104 PHE A O 1
ATOM 825 N N . GLY A 1 105 ? -0.289 -21.183 -28.877 1.00 70.56 105 GLY A N 1
ATOM 826 C CA . GLY A 1 105 ? -1.256 -21.451 -29.939 1.00 70.56 105 GLY A CA 1
ATOM 827 C C . GLY A 1 105 ? -2.674 -21.196 -29.446 1.00 70.56 105 GLY A C 1
ATOM 828 O O . GLY A 1 105 ? -2.936 -21.334 -28.260 1.00 70.56 105 GLY A O 1
ATOM 829 N N . GLY A 1 106 ? -3.582 -20.843 -30.356 1.00 78.06 106 GLY A N 1
ATOM 830 C CA . GLY A 1 106 ? -5.022 -20.786 -30.071 1.00 78.06 106 GLY A CA 1
ATOM 831 C C . GLY A 1 106 ? -5.575 -19.433 -29.613 1.00 78.06 106 GLY A C 1
ATOM 832 O O . GLY A 1 106 ? -6.788 -19.268 -29.660 1.00 78.06 106 GLY A O 1
ATOM 833 N N . TYR A 1 107 ? -4.723 -18.461 -29.267 1.00 85.19 107 TYR A N 1
ATOM 834 C CA . TYR A 1 107 ? -5.142 -17.140 -28.778 1.00 85.19 107 TYR A CA 1
ATOM 835 C C . TYR A 1 107 ? -4.329 -16.010 -29.418 1.00 85.19 107 TYR A C 1
ATOM 837 O O . TYR A 1 107 ? -3.172 -16.212 -29.788 1.00 85.19 107 TYR A O 1
ATOM 845 N N . ASP A 1 108 ? -4.925 -14.819 -29.521 1.00 83.94 108 ASP A N 1
ATOM 846 C CA . ASP A 1 108 ? -4.299 -13.657 -30.171 1.00 83.94 108 ASP A CA 1
ATOM 847 C C . ASP A 1 108 ? -3.194 -13.018 -29.321 1.00 83.94 108 ASP A C 1
ATOM 849 O O . ASP A 1 108 ? -2.245 -12.444 -29.846 1.00 83.94 108 ASP A O 1
ATOM 853 N N . HIS A 1 109 ? -3.309 -13.113 -27.998 1.00 90.31 109 HIS A N 1
ATOM 854 C CA . HIS A 1 109 ? -2.365 -12.528 -27.056 1.00 90.31 109 HIS A CA 1
ATOM 855 C C . HIS A 1 109 ? -2.316 -13.333 -25.755 1.00 90.31 109 HIS A C 1
ATOM 857 O O . HIS A 1 109 ? -3.128 -14.228 -25.532 1.00 90.31 109 HIS A O 1
ATOM 863 N N . ARG A 1 110 ? -1.348 -13.000 -24.899 1.00 93.50 110 ARG A N 1
ATOM 864 C CA . ARG A 1 110 ? -1.270 -13.421 -23.493 1.00 93.50 110 ARG A CA 1
ATOM 865 C C . ARG A 1 110 ? -1.476 -12.240 -22.554 1.00 93.50 110 ARG A C 1
ATOM 867 O O . ARG A 1 110 ? -1.263 -11.101 -22.962 1.00 93.50 110 ARG A O 1
ATOM 874 N N . ILE A 1 111 ? -1.852 -12.488 -21.303 1.00 94.69 111 ILE A N 1
ATOM 875 C CA . ILE A 1 111 ? -2.009 -11.432 -20.296 1.00 94.69 111 ILE A CA 1
ATOM 876 C C . ILE A 1 111 ? -0.806 -11.400 -19.360 1.00 94.69 111 ILE A C 1
ATOM 878 O O . ILE A 1 111 ? -0.342 -12.428 -18.872 1.00 94.69 111 ILE A O 1
ATOM 882 N N . ILE A 1 112 ? -0.316 -10.193 -19.105 1.00 93.31 112 ILE A N 1
ATOM 883 C CA . ILE A 1 112 ? 0.718 -9.911 -18.114 1.00 93.31 112 ILE A CA 1
ATOM 884 C C . ILE A 1 112 ? 0.110 -8.947 -17.103 1.00 93.31 112 ILE A C 1
ATOM 886 O O . ILE A 1 112 ? -0.223 -7.815 -17.459 1.00 93.31 112 ILE A O 1
ATOM 890 N N . PHE A 1 113 ? -0.046 -9.401 -15.866 1.00 92.69 113 PHE A N 1
ATOM 891 C CA . PHE A 1 113 ? -0.491 -8.589 -14.746 1.00 92.69 113 PHE A CA 1
ATOM 892 C C . PHE A 1 113 ? 0.723 -8.099 -13.956 1.00 92.69 113 PHE A C 1
ATOM 894 O O . PHE A 1 113 ? 1.557 -8.899 -13.533 1.00 92.69 113 PHE A O 1
ATOM 901 N N . LEU A 1 114 ? 0.830 -6.781 -13.808 1.00 87.38 114 LEU A N 1
ATOM 902 C CA . LEU A 1 114 ? 1.859 -6.121 -13.013 1.00 87.38 114 LEU A CA 1
ATOM 903 C C . LEU A 1 114 ? 1.177 -5.435 -11.837 1.00 87.38 114 LEU A C 1
ATOM 905 O O . LEU A 1 114 ? 0.476 -4.438 -12.039 1.00 87.38 114 LEU A O 1
ATOM 909 N N . ASP A 1 115 ? 1.360 -5.994 -10.645 1.00 81.31 115 ASP A N 1
ATOM 910 C CA . ASP A 1 115 ? 0.896 -5.378 -9.405 1.00 81.31 115 ASP A CA 1
ATOM 911 C C . ASP A 1 115 ? 1.882 -4.311 -8.924 1.00 81.31 115 ASP A C 1
ATOM 913 O O . ASP A 1 115 ? 3.071 -4.393 -9.238 1.00 81.31 115 ASP A O 1
ATOM 917 N N . GLU A 1 116 ? 1.363 -3.302 -8.223 1.00 70.75 116 GLU A N 1
ATOM 918 C CA . GLU A 1 116 ? 2.141 -2.186 -7.648 1.00 70.75 116 GLU A CA 1
ATOM 919 C C . GLU A 1 116 ? 3.057 -1.481 -8.665 1.00 70.75 116 GLU A C 1
ATOM 921 O O . GLU A 1 116 ? 4.246 -1.263 -8.456 1.00 70.75 116 GLU A O 1
ATOM 926 N N . ALA A 1 117 ? 2.502 -1.141 -9.833 1.00 63.97 117 ALA A N 1
ATOM 927 C CA . ALA A 1 117 ? 3.255 -0.532 -10.931 1.00 63.97 117 ALA A CA 1
ATOM 928 C C . ALA A 1 117 ? 3.647 0.948 -10.696 1.00 63.97 117 ALA A C 1
ATOM 930 O O . ALA A 1 117 ? 4.175 1.591 -11.612 1.00 63.97 117 ALA A O 1
ATOM 931 N N . ASP A 1 118 ? 3.354 1.518 -9.528 1.00 61.78 118 ASP A N 1
ATOM 932 C CA . ASP A 1 118 ? 3.690 2.882 -9.122 1.00 61.78 118 ASP A CA 1
ATOM 933 C C . ASP A 1 118 ? 5.206 3.102 -8.943 1.00 61.78 118 ASP A C 1
ATOM 935 O O . ASP A 1 118 ? 5.972 2.195 -8.635 1.00 61.78 118 ASP A O 1
ATOM 939 N N . ALA A 1 119 ? 5.675 4.313 -9.273 1.00 53.69 119 ALA A N 1
ATOM 940 C CA . ALA A 1 119 ? 7.103 4.633 -9.320 1.00 53.69 119 ALA A CA 1
ATOM 941 C C . ALA A 1 119 ? 7.674 4.899 -7.919 1.00 53.69 119 ALA A C 1
ATOM 943 O O . ALA A 1 119 ? 7.072 5.624 -7.127 1.00 53.69 119 ALA A O 1
ATOM 944 N N . LEU A 1 120 ? 8.872 4.371 -7.657 1.00 62.50 120 LEU A N 1
ATOM 945 C CA . LEU A 1 120 ? 9.631 4.638 -6.434 1.00 62.50 120 LEU A CA 1
ATOM 946 C C . LEU A 1 120 ? 10.485 5.877 -6.674 1.00 62.50 120 LEU A C 1
ATOM 948 O O . LEU A 1 120 ? 11.243 5.913 -7.644 1.00 62.50 120 LEU A O 1
ATOM 952 N N . CYS A 1 121 ? 10.345 6.924 -5.863 1.00 67.81 121 CYS A N 1
ATOM 953 C CA . CYS A 1 121 ? 10.947 8.215 -6.199 1.00 67.81 121 CYS A CA 1
ATOM 954 C C . CYS A 1 121 ? 11.433 8.994 -4.981 1.00 67.81 121 CYS A C 1
ATOM 956 O O . CYS A 1 121 ? 10.971 8.789 -3.862 1.00 67.81 121 CYS A O 1
ATOM 958 N N . VAL A 1 122 ? 12.303 9.968 -5.246 1.00 75.00 122 VAL A N 1
ATOM 959 C CA . VAL A 1 122 ? 12.757 10.997 -4.301 1.00 75.00 122 VAL A CA 1
ATOM 960 C C . VAL A 1 122 ? 12.519 12.400 -4.895 1.00 75.00 122 VAL A C 1
ATOM 962 O O . VAL A 1 122 ? 12.406 12.532 -6.121 1.00 75.00 122 VAL A O 1
ATOM 965 N N . PRO A 1 123 ? 12.395 13.464 -4.080 1.00 79.75 123 PRO A N 1
ATOM 966 C CA . PRO A 1 123 ? 12.141 14.813 -4.588 1.00 79.75 123 PRO A CA 1
ATOM 967 C C . PRO A 1 123 ? 13.395 15.480 -5.192 1.00 79.75 123 PRO A C 1
ATOM 969 O O . PRO A 1 123 ? 14.522 15.042 -4.956 1.00 79.75 123 PRO A O 1
ATOM 972 N N . PRO A 1 124 ? 13.232 16.584 -5.952 1.00 84.44 124 PRO A N 1
ATOM 973 C CA . PRO A 1 124 ? 14.312 17.503 -6.283 1.00 84.44 124 PRO A CA 1
ATOM 974 C C . PRO A 1 124 ? 15.083 17.944 -5.042 1.00 84.44 124 PRO A C 1
ATOM 976 O O . PRO A 1 124 ? 14.501 18.194 -3.987 1.00 84.44 124 PRO A O 1
ATOM 979 N N . GLY A 1 125 ? 16.387 18.118 -5.198 1.00 86.38 125 GLY A N 1
ATOM 980 C CA . GLY A 1 125 ? 17.288 18.511 -4.129 1.00 86.38 125 GLY A CA 1
ATOM 981 C C . GLY A 1 125 ? 17.805 17.350 -3.288 1.00 86.38 125 GLY A C 1
ATOM 982 O O . GLY A 1 125 ? 18.737 17.582 -2.522 1.00 86.38 125 GLY A O 1
ATOM 983 N N . THR A 1 126 ? 17.277 16.129 -3.445 1.00 88.19 126 THR A N 1
ATOM 984 C CA . THR A 1 126 ? 17.843 14.941 -2.794 1.00 88.19 126 THR A CA 1
ATOM 985 C C . THR A 1 126 ? 19.298 14.775 -3.206 1.00 88.19 126 THR A C 1
ATOM 987 O O . THR A 1 126 ? 19.616 14.683 -4.390 1.00 88.19 126 THR A O 1
ATOM 990 N N . GLU A 1 127 ? 20.190 14.767 -2.222 1.00 89.94 127 GLU A N 1
ATOM 991 C CA . GLU A 1 127 ? 21.623 14.623 -2.442 1.00 89.94 127 GLU A CA 1
ATOM 992 C C . GLU A 1 127 ? 21.983 13.142 -2.597 1.00 89.94 127 GLU A C 1
ATOM 994 O O . GLU A 1 127 ? 21.617 12.302 -1.772 1.00 89.94 127 GLU A O 1
ATOM 999 N N . VAL A 1 128 ? 22.729 12.822 -3.651 1.00 89.25 128 VAL A N 1
ATOM 1000 C CA . VAL A 1 128 ? 23.099 11.453 -4.018 1.00 89.25 128 VAL A CA 1
ATOM 1001 C C . VAL A 1 128 ? 24.612 11.335 -4.152 1.00 89.25 128 VAL A C 1
ATOM 1003 O O . VAL A 1 128 ? 25.279 12.270 -4.608 1.00 89.25 128 VAL A O 1
ATOM 1006 N N . ALA A 1 129 ? 25.159 10.185 -3.751 1.00 89.44 129 ALA A N 1
ATOM 1007 C CA . ALA A 1 129 ? 26.556 9.864 -3.992 1.00 89.44 129 ALA A CA 1
ATOM 1008 C C . ALA A 1 129 ? 26.757 9.468 -5.466 1.00 89.44 129 ALA A C 1
ATOM 1010 O O . ALA A 1 129 ? 26.068 8.605 -6.001 1.00 89.44 129 ALA A O 1
ATOM 1011 N N . THR A 1 130 ? 27.727 10.095 -6.118 1.00 90.31 130 THR A N 1
ATOM 1012 C CA . THR A 1 130 ? 28.156 9.871 -7.506 1.00 90.31 130 THR A CA 1
ATOM 1013 C C . THR A 1 130 ? 29.678 9.705 -7.536 1.00 90.31 130 THR A C 1
ATOM 1015 O O . THR A 1 130 ? 30.344 9.796 -6.505 1.00 90.31 130 THR A O 1
ATOM 1018 N N . GLY A 1 131 ? 30.260 9.439 -8.699 1.00 88.06 131 GLY A N 1
ATOM 1019 C CA . GLY A 1 131 ? 31.685 9.164 -8.838 1.00 88.06 131 GLY A CA 1
ATOM 1020 C C . GLY A 1 131 ? 32.066 7.732 -8.456 1.00 88.06 131 GLY A C 1
ATOM 1021 O O . GLY A 1 131 ? 31.231 6.841 -8.292 1.00 88.06 131 GLY A O 1
ATOM 1022 N N . TYR A 1 132 ? 33.371 7.497 -8.367 1.00 84.88 132 TYR A N 1
ATOM 1023 C CA . TYR A 1 132 ? 33.907 6.190 -7.992 1.00 84.88 132 TYR A CA 1
ATOM 1024 C C . TYR A 1 132 ? 33.939 6.063 -6.466 1.00 84.88 132 TYR A C 1
ATOM 1026 O O . TYR A 1 132 ? 34.230 7.056 -5.804 1.00 84.88 132 TYR A O 1
ATOM 1034 N N . PRO A 1 133 ? 33.774 4.863 -5.882 1.00 81.81 133 PRO A N 1
ATOM 1035 C CA . PRO A 1 133 ? 33.878 4.668 -4.432 1.00 81.81 133 PRO A CA 1
ATOM 1036 C C . PRO A 1 133 ? 35.177 5.210 -3.811 1.00 81.81 133 PRO A C 1
ATOM 1038 O O . PRO A 1 133 ? 35.188 5.675 -2.679 1.00 81.81 133 PRO A O 1
ATOM 1041 N N . SER A 1 134 ? 36.280 5.200 -4.567 1.00 78.69 134 SER A N 1
ATOM 1042 C CA . SER A 1 134 ? 37.576 5.748 -4.145 1.00 78.69 134 SER A CA 1
ATOM 1043 C C . SER A 1 134 ? 37.667 7.278 -4.191 1.00 78.69 134 SER A C 1
ATOM 1045 O O . SER A 1 134 ? 38.612 7.848 -3.651 1.00 78.69 134 SER A O 1
ATOM 1047 N N . SER A 1 135 ? 36.752 7.937 -4.899 1.00 82.00 135 SER A N 1
ATOM 1048 C CA . SER A 1 135 ? 36.682 9.391 -5.061 1.00 82.00 135 SER A CA 1
ATOM 1049 C C . SER A 1 135 ? 35.221 9.816 -5.280 1.00 82.00 135 SER A C 1
ATOM 1051 O O . SER A 1 135 ? 34.859 10.198 -6.399 1.00 82.00 135 SER A O 1
ATOM 1053 N N . PRO A 1 136 ? 34.378 9.701 -4.243 1.00 85.19 136 PRO A N 1
ATOM 1054 C CA . PRO A 1 136 ? 32.956 9.975 -4.347 1.00 85.19 136 PRO A CA 1
ATOM 1055 C C . PRO A 1 136 ? 32.696 11.479 -4.435 1.00 85.19 136 PRO A C 1
ATOM 1057 O O . PRO A 1 136 ? 33.445 12.302 -3.910 1.00 85.19 136 PRO A O 1
ATOM 1060 N N . GLU A 1 137 ? 31.603 11.833 -5.091 1.00 87.00 137 GLU A N 1
ATOM 1061 C CA . GLU A 1 137 ? 31.100 13.191 -5.252 1.00 87.00 137 GLU A CA 1
ATOM 1062 C C . GLU A 1 137 ? 29.648 13.245 -4.783 1.00 87.00 137 GLU A C 1
ATOM 1064 O O . GLU A 1 137 ? 28.885 12.308 -4.998 1.00 87.00 137 GLU A O 1
ATOM 1069 N N . VAL A 1 138 ? 29.239 14.353 -4.169 1.00 88.94 138 VAL A N 1
ATOM 1070 C CA . VAL A 1 138 ? 27.839 14.576 -3.793 1.00 88.94 138 VAL A CA 1
ATOM 1071 C C . VAL A 1 138 ? 27.236 15.598 -4.742 1.00 88.94 138 VAL A C 1
ATOM 1073 O O . VAL A 1 138 ? 27.805 16.675 -4.940 1.00 88.94 138 VAL A O 1
ATOM 1076 N N . LYS A 1 139 ? 26.091 15.257 -5.333 1.00 89.88 139 LYS A N 1
ATOM 1077 C CA . LYS A 1 139 ? 25.317 16.142 -6.211 1.00 89.88 139 LYS A CA 1
ATOM 1078 C C . LYS A 1 139 ? 23.836 15.996 -5.907 1.00 89.88 139 LYS A C 1
ATOM 1080 O O . LYS A 1 139 ? 23.407 14.980 -5.362 1.00 89.88 139 LYS A O 1
ATOM 1085 N N . LYS A 1 140 ? 23.051 17.004 -6.273 1.00 91.25 140 LYS A N 1
ATOM 1086 C CA . LYS A 1 140 ? 21.594 16.881 -6.245 1.00 91.25 140 LYS A CA 1
ATOM 1087 C C . LYS A 1 140 ? 21.151 15.920 -7.337 1.00 91.25 140 LYS A C 1
ATOM 1089 O O . LYS A 1 140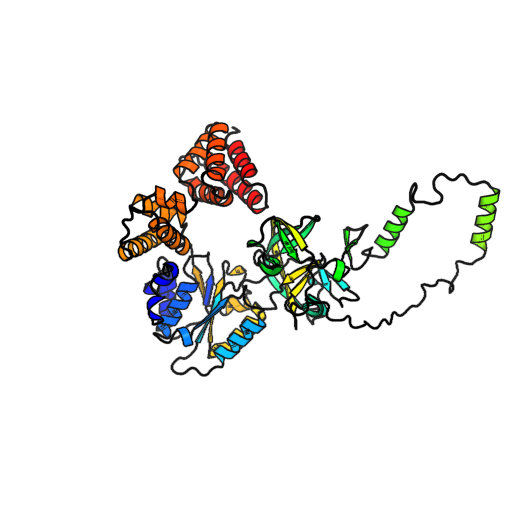 ? 21.767 15.877 -8.400 1.00 91.25 140 LYS A O 1
ATOM 1094 N N . ILE A 1 141 ? 20.081 15.178 -7.089 1.00 88.62 141 ILE A N 1
ATOM 1095 C CA . ILE A 1 141 ? 19.586 14.171 -8.024 1.00 88.62 141 ILE A CA 1
ATOM 1096 C C . ILE A 1 141 ? 19.285 14.774 -9.403 1.00 88.62 141 ILE A C 1
ATOM 1098 O O . ILE A 1 141 ? 19.632 14.172 -10.410 1.00 88.62 141 ILE A O 1
ATOM 1102 N N . GLU A 1 142 ? 18.748 15.995 -9.472 1.00 87.62 142 GLU A N 1
ATOM 1103 C CA . GLU A 1 142 ? 18.483 16.692 -10.737 1.00 87.62 142 GLU A CA 1
ATOM 1104 C C . GLU A 1 142 ? 19.738 17.081 -11.537 1.00 87.62 142 GLU A C 1
ATOM 1106 O O . GLU A 1 142 ? 19.626 17.392 -12.721 1.00 87.62 142 GLU A O 1
ATOM 1111 N N . ASP A 1 143 ? 20.914 17.062 -10.905 1.00 90.69 143 ASP A N 1
ATOM 1112 C CA . ASP A 1 143 ? 22.200 17.364 -11.535 1.00 90.69 143 ASP A CA 1
ATOM 1113 C C . ASP A 1 143 ? 22.930 16.093 -12.019 1.00 90.69 143 ASP A C 1
ATOM 1115 O O . ASP A 1 143 ? 23.988 16.199 -12.644 1.00 90.69 143 ASP A O 1
ATOM 1119 N N . VAL A 1 144 ? 22.384 14.897 -11.748 1.00 88.31 144 VAL A N 1
ATOM 1120 C CA . VAL A 1 144 ? 22.921 13.620 -12.247 1.00 88.31 144 VAL A CA 1
ATOM 1121 C C . VAL A 1 144 ? 22.740 13.543 -13.765 1.00 88.31 144 VAL A C 1
ATOM 1123 O O . VAL A 1 144 ? 21.671 13.832 -14.304 1.00 88.31 144 VAL A O 1
ATOM 1126 N N . ALA A 1 145 ? 23.787 13.133 -14.478 1.00 84.00 145 ALA A N 1
ATOM 1127 C CA . ALA A 1 145 ? 23.812 13.119 -15.934 1.00 84.00 145 ALA A CA 1
ATOM 1128 C C . ALA A 1 145 ? 22.735 12.201 -16.548 1.00 84.00 145 ALA A C 1
ATOM 1130 O O . ALA A 1 145 ? 22.626 11.019 -16.216 1.00 84.00 145 ALA A O 1
ATOM 1131 N N . GLU A 1 146 ? 22.001 12.710 -17.543 1.00 71.88 146 GLU A N 1
ATOM 1132 C CA . GLU A 1 146 ? 21.021 11.924 -18.317 1.00 71.88 146 GLU A CA 1
ATOM 1133 C C . GLU A 1 146 ? 21.680 10.809 -19.159 1.00 71.88 146 GLU A C 1
ATOM 1135 O O . GLU A 1 146 ? 21.077 9.762 -19.401 1.00 71.88 146 GLU A O 1
ATOM 1140 N N . ASP A 1 147 ? 22.942 11.005 -19.562 1.00 75.62 147 ASP A N 1
ATOM 1141 C CA . ASP A 1 147 ? 23.744 10.039 -20.333 1.00 75.62 147 ASP A CA 1
ATOM 1142 C C . ASP A 1 147 ? 24.537 9.057 -19.441 1.00 75.62 147 ASP A C 1
ATOM 1144 O O . ASP A 1 147 ? 25.346 8.265 -19.939 1.00 75.62 147 ASP A O 1
ATOM 1148 N N . GLY A 1 148 ? 24.297 9.089 -18.128 1.00 81.56 148 GLY A N 1
ATOM 1149 C CA . GLY A 1 148 ? 24.841 8.172 -17.131 1.00 81.56 148 GLY A CA 1
ATOM 1150 C C . GLY A 1 148 ? 26.259 8.496 -16.658 1.00 81.56 148 GLY A C 1
ATOM 1151 O O . GLY A 1 148 ? 27.172 8.671 -17.469 1.00 81.56 148 GLY A O 1
ATOM 1152 N N . GLU A 1 149 ? 26.468 8.482 -15.343 1.00 89.50 149 GLU A N 1
ATOM 1153 C CA . GLU A 1 149 ? 27.757 8.707 -14.677 1.00 89.50 149 GLU A CA 1
ATOM 1154 C C . GLU A 1 149 ? 28.049 7.622 -13.622 1.00 89.50 149 GLU A C 1
ATOM 1156 O O . GLU A 1 149 ? 27.146 6.856 -13.278 1.00 89.50 149 GLU A O 1
ATOM 1161 N N . PRO A 1 150 ? 29.300 7.491 -13.138 1.00 89.25 150 PRO A N 1
ATOM 1162 C CA . PRO A 1 150 ? 29.623 6.545 -12.075 1.00 89.25 150 PRO A CA 1
ATOM 1163 C C . PRO A 1 150 ? 28.818 6.831 -10.798 1.00 89.25 150 PRO A C 1
ATOM 1165 O O . PRO A 1 150 ? 28.715 7.985 -10.390 1.00 89.25 150 PRO A O 1
ATOM 1168 N N . ILE A 1 151 ? 28.265 5.795 -10.171 1.00 89.62 151 ILE A N 1
ATOM 1169 C CA . ILE A 1 151 ? 27.510 5.843 -8.915 1.00 89.62 151 ILE A CA 1
ATOM 1170 C C . ILE A 1 151 ? 27.941 4.661 -8.030 1.00 89.62 151 ILE A C 1
ATOM 1172 O O . ILE A 1 151 ? 27.993 3.524 -8.515 1.00 89.62 151 ILE A O 1
ATOM 1176 N N . PRO A 1 152 ? 28.255 4.889 -6.741 1.00 88.56 152 PRO A N 1
ATOM 1177 C CA . PRO A 1 152 ? 28.499 3.810 -5.791 1.00 88.56 152 PRO A CA 1
ATOM 1178 C C . PRO A 1 152 ? 27.253 2.935 -5.579 1.00 88.56 152 PRO A C 1
ATOM 1180 O O . PRO A 1 152 ? 26.173 3.436 -5.266 1.00 88.56 152 PRO A O 1
ATOM 1183 N N . SER A 1 153 ? 27.424 1.621 -5.707 1.00 85.62 153 SER A N 1
ATOM 1184 C CA . SER A 1 153 ? 26.406 0.580 -5.487 1.00 85.62 153 SER A CA 1
ATOM 1185 C C . SER A 1 153 ? 26.976 -0.539 -4.607 1.00 85.62 153 SER A C 1
ATOM 1187 O O . SER A 1 153 ? 28.183 -0.571 -4.363 1.00 85.62 153 SER A O 1
ATOM 1189 N N . VAL A 1 154 ? 26.133 -1.443 -4.103 1.00 81.25 154 VAL A N 1
ATOM 1190 C CA . VAL A 1 154 ? 26.538 -2.551 -3.218 1.00 81.25 154 VAL A CA 1
ATOM 1191 C C . VAL A 1 154 ? 26.278 -3.887 -3.901 1.00 81.25 154 VAL A C 1
ATOM 1193 O O . VAL A 1 154 ? 25.145 -4.216 -4.232 1.00 81.25 154 VAL A O 1
ATOM 1196 N N . ASP A 1 155 ? 27.305 -4.704 -4.084 1.00 76.12 155 ASP A N 1
ATOM 1197 C CA . ASP A 1 155 ? 27.117 -6.083 -4.532 1.00 76.12 155 ASP A CA 1
ATOM 1198 C C . ASP A 1 155 ? 26.650 -6.944 -3.351 1.00 76.12 155 ASP A C 1
ATOM 1200 O O . ASP A 1 155 ? 27.365 -7.077 -2.365 1.00 76.12 155 ASP A O 1
ATOM 1204 N N . PHE A 1 156 ? 25.463 -7.548 -3.423 1.00 70.81 156 PHE A N 1
ATOM 1205 C CA . PHE A 1 156 ? 24.946 -8.391 -2.339 1.00 70.81 156 PHE A CA 1
ATOM 1206 C C . PHE A 1 156 ? 25.579 -9.783 -2.257 1.00 70.81 156 PHE A C 1
ATOM 1208 O O . PHE A 1 156 ? 25.454 -10.435 -1.219 1.00 70.81 156 PHE A O 1
ATOM 1215 N N . GLU A 1 157 ? 26.260 -10.257 -3.303 1.00 66.56 157 GLU A N 1
ATOM 1216 C CA . GLU A 1 157 ? 27.000 -11.520 -3.233 1.00 66.56 157 GLU A CA 1
ATOM 1217 C C . GLU A 1 157 ? 28.267 -11.364 -2.387 1.00 66.56 157 GLU A C 1
ATOM 1219 O O . GLU A 1 157 ? 28.620 -12.257 -1.611 1.00 66.56 157 GLU A O 1
ATOM 1224 N N . THR A 1 158 ? 28.931 -10.215 -2.515 1.00 67.06 158 THR A N 1
ATOM 1225 C CA . THR A 1 158 ? 30.206 -9.915 -1.845 1.00 67.06 158 THR A CA 1
ATOM 1226 C C . THR A 1 158 ? 30.058 -8.978 -0.642 1.00 67.06 158 THR A C 1
ATOM 1228 O O . THR A 1 158 ? 30.930 -8.951 0.226 1.00 67.06 158 THR A O 1
ATOM 1231 N N . ASN A 1 159 ? 28.931 -8.273 -0.538 1.00 67.62 159 ASN A N 1
ATOM 1232 C CA . ASN A 1 159 ? 28.669 -7.180 0.400 1.00 67.62 159 ASN A CA 1
ATOM 1233 C C . ASN A 1 159 ? 29.716 -6.051 0.311 1.00 67.62 159 ASN A C 1
ATOM 1235 O O . ASN A 1 159 ? 30.072 -5.435 1.319 1.00 67.62 159 ASN A O 1
ATOM 1239 N N . GLU A 1 160 ? 30.251 -5.820 -0.891 1.00 75.19 160 GLU A N 1
ATOM 1240 C CA . GLU A 1 160 ? 31.260 -4.798 -1.166 1.00 75.19 160 GLU A CA 1
ATOM 1241 C C . GLU A 1 160 ? 30.683 -3.646 -1.989 1.00 75.19 160 GLU A C 1
ATOM 1243 O O . GLU A 1 160 ? 29.791 -3.816 -2.823 1.00 75.19 160 GLU A O 1
ATOM 1248 N N . ILE A 1 161 ? 31.225 -2.449 -1.756 1.00 83.81 161 ILE A N 1
ATOM 1249 C CA . ILE A 1 161 ? 30.894 -1.275 -2.554 1.00 83.81 161 ILE A CA 1
ATOM 1250 C C . ILE A 1 161 ? 31.631 -1.356 -3.885 1.00 83.81 161 ILE A C 1
ATOM 1252 O O . ILE A 1 161 ? 32.856 -1.482 -3.928 1.00 83.81 161 ILE A O 1
ATOM 1256 N N . GLN A 1 162 ? 30.889 -1.188 -4.970 1.00 85.06 162 GLN A N 1
ATOM 1257 C CA . GLN A 1 162 ? 31.415 -1.128 -6.323 1.00 85.06 162 GLN A CA 1
ATOM 1258 C C . GLN A 1 162 ? 30.944 0.128 -7.052 1.00 85.06 162 GLN A C 1
ATOM 1260 O O . GLN A 1 162 ? 30.044 0.842 -6.614 1.00 85.06 162 GLN A O 1
ATOM 1265 N N . SER A 1 163 ? 31.591 0.425 -8.176 1.00 87.06 163 SER A N 1
ATOM 1266 C CA . SER A 1 163 ? 31.164 1.500 -9.065 1.00 87.06 163 SER A CA 1
ATOM 1267 C C . SER A 1 163 ? 30.265 0.921 -10.143 1.00 87.06 163 SER A C 1
ATOM 1269 O O . SER A 1 163 ? 30.680 0.014 -10.862 1.00 87.06 163 SER A O 1
ATOM 1271 N N . ASP A 1 164 ? 29.078 1.487 -10.289 1.00 84.12 164 ASP A N 1
ATOM 1272 C CA . ASP A 1 164 ? 28.184 1.207 -11.407 1.00 84.12 164 ASP A CA 1
ATOM 1273 C C . ASP A 1 164 ? 27.845 2.509 -12.142 1.00 84.12 164 ASP A C 1
ATOM 1275 O O . ASP A 1 164 ? 28.346 3.569 -11.776 1.00 84.12 164 ASP A O 1
ATOM 1279 N N . ARG A 1 165 ? 27.061 2.451 -13.216 1.00 82.31 165 ARG A N 1
ATOM 1280 C CA . ARG A 1 165 ? 26.655 3.616 -13.996 1.00 82.31 165 ARG A CA 1
ATOM 1281 C C . ARG A 1 165 ? 25.170 3.885 -13.810 1.00 82.31 165 ARG A C 1
ATOM 1283 O O . ARG A 1 165 ? 24.351 3.024 -14.121 1.00 82.31 165 ARG A O 1
ATOM 1290 N N . GLY A 1 166 ? 24.832 5.090 -13.359 1.00 81.44 166 GLY A N 1
ATOM 1291 C CA . GLY A 1 166 ? 23.449 5.514 -13.166 1.00 81.44 166 GLY A CA 1
ATOM 1292 C C . GLY A 1 166 ? 23.119 6.820 -13.878 1.00 81.44 166 GLY A C 1
ATOM 1293 O O . GLY A 1 166 ? 23.988 7.672 -14.056 1.00 81.44 166 GLY A O 1
ATOM 1294 N N . LYS A 1 167 ? 21.865 6.964 -14.315 1.00 80.38 167 LYS A N 1
ATOM 1295 C CA . LYS A 1 167 ? 21.343 8.144 -15.028 1.00 80.38 167 LYS A CA 1
ATOM 1296 C C . LYS A 1 167 ? 20.053 8.669 -14.403 1.00 80.38 167 LYS A C 1
ATOM 1298 O O . LYS A 1 167 ? 19.258 7.878 -13.900 1.00 80.38 167 LYS A O 1
ATOM 1303 N N . LEU A 1 168 ? 19.806 9.972 -14.503 1.00 79.50 168 LEU A N 1
ATOM 1304 C CA . LEU A 1 168 ? 18.580 10.599 -14.000 1.00 79.50 168 LEU A CA 1
ATOM 1305 C C . LEU A 1 168 ? 17.328 10.197 -14.802 1.00 79.50 168 LEU A C 1
ATOM 1307 O O . LEU A 1 168 ? 17.358 10.115 -16.032 1.00 79.50 168 LEU A O 1
ATOM 1311 N N . VAL A 1 169 ? 16.208 10.007 -14.100 1.00 70.31 169 VAL A N 1
ATOM 1312 C CA . VAL A 1 169 ? 14.872 9.771 -14.663 1.00 70.31 169 VAL A CA 1
ATOM 1313 C C . VAL A 1 169 ? 13.845 10.698 -14.004 1.00 70.31 169 VAL A C 1
ATOM 1315 O O . VAL A 1 169 ? 13.687 10.705 -12.783 1.00 70.31 169 VAL A O 1
ATOM 1318 N N . ASP A 1 170 ? 13.101 11.452 -14.820 1.00 67.69 170 ASP A N 1
ATOM 1319 C CA . ASP A 1 170 ? 11.928 12.220 -14.379 1.00 67.69 170 ASP A CA 1
ATOM 1320 C C . ASP A 1 170 ? 10.733 11.277 -14.182 1.00 67.69 170 ASP A C 1
ATOM 1322 O O . ASP A 1 170 ? 10.267 10.638 -15.127 1.00 67.69 170 ASP A O 1
ATOM 1326 N N . SER A 1 171 ? 10.261 11.182 -12.941 1.00 60.47 171 SER A N 1
ATOM 1327 C CA . SER A 1 171 ? 9.192 10.273 -12.518 1.00 60.47 171 SER A CA 1
ATOM 1328 C C . SER A 1 171 ? 7.854 10.990 -12.294 1.00 60.47 171 SER A C 1
ATOM 1330 O O . SER A 1 171 ? 6.903 10.396 -11.791 1.00 60.47 171 SER A O 1
ATOM 1332 N N . GLY A 1 172 ? 7.738 12.261 -12.697 1.00 56.66 172 GLY A N 1
ATOM 1333 C CA . GLY A 1 172 ? 6.488 13.014 -12.625 1.00 56.66 172 GLY A CA 1
ATOM 1334 C C . GLY A 1 172 ? 6.279 13.700 -11.277 1.00 56.66 172 GLY A C 1
ATOM 1335 O O . GLY A 1 172 ? 7.086 14.539 -10.885 1.00 56.66 172 GLY A O 1
ATOM 1336 N N . VAL A 1 173 ? 5.159 13.421 -10.602 1.00 58.09 173 VAL A N 1
ATOM 1337 C CA . VAL A 1 173 ? 4.781 14.050 -9.324 1.00 58.09 173 VAL A CA 1
ATOM 1338 C C . VAL A 1 173 ? 4.364 12.971 -8.332 1.00 58.09 173 VAL A C 1
ATOM 1340 O O . VAL A 1 173 ? 3.504 12.154 -8.654 1.00 58.09 173 VAL A O 1
ATOM 1343 N N . ALA A 1 174 ? 4.918 13.014 -7.123 1.00 58.38 174 ALA A N 1
ATOM 1344 C CA . ALA A 1 174 ? 4.632 12.071 -6.047 1.00 58.38 174 ALA A CA 1
ATOM 1345 C C . ALA A 1 174 ? 4.434 12.799 -4.710 1.00 58.38 174 ALA A C 1
ATOM 1347 O O . ALA A 1 174 ? 4.797 13.969 -4.565 1.00 58.38 174 ALA A O 1
ATOM 1348 N N . ASP A 1 175 ? 3.830 12.095 -3.759 1.00 66.12 175 ASP A N 1
ATOM 1349 C CA . ASP A 1 175 ? 3.774 12.483 -2.354 1.00 66.12 175 ASP A CA 1
ATOM 1350 C C . ASP A 1 175 ? 5.042 11.962 -1.658 1.00 66.12 175 ASP A C 1
ATOM 1352 O O . ASP A 1 175 ? 5.395 10.790 -1.815 1.00 66.12 175 ASP A O 1
ATOM 1356 N N . PHE A 1 176 ? 5.744 12.841 -0.943 1.00 79.38 176 PHE A N 1
ATOM 1357 C CA . PHE A 1 176 ? 7.008 12.553 -0.267 1.00 79.38 176 PHE A CA 1
ATOM 1358 C C . PHE A 1 176 ? 6.862 12.590 1.238 1.00 79.38 176 PHE A C 1
ATOM 1360 O O . PHE A 1 176 ? 6.116 13.406 1.777 1.00 79.38 176 PHE A O 1
ATOM 1367 N N . PHE A 1 177 ? 7.651 11.746 1.885 1.00 87.88 177 PHE A N 1
ATOM 1368 C CA . PHE A 1 177 ? 7.705 11.540 3.315 1.00 87.88 177 PHE A CA 1
ATOM 1369 C C . PHE A 1 177 ? 9.159 11.675 3.778 1.00 87.88 177 PHE A C 1
ATOM 1371 O O . PHE A 1 177 ? 10.074 11.258 3.066 1.00 87.88 177 PHE A O 1
ATOM 1378 N N . GLU A 1 178 ? 9.375 12.315 4.922 1.00 91.38 178 GLU A N 1
ATOM 1379 C CA . GLU A 1 178 ? 10.663 12.472 5.585 1.00 91.38 178 GLU A CA 1
ATOM 1380 C C . GLU A 1 178 ? 10.894 11.323 6.562 1.00 91.38 178 GLU A C 1
ATOM 1382 O O . GLU A 1 178 ? 10.227 11.217 7.579 1.00 91.38 178 GLU A O 1
ATOM 1387 N N . LEU A 1 179 ? 11.861 10.472 6.248 1.00 92.62 179 LEU A N 1
ATOM 1388 C CA . LEU A 1 179 ? 12.410 9.452 7.127 1.00 92.62 179 LEU A CA 1
ATOM 1389 C C . LEU A 1 179 ? 13.496 10.082 8.007 1.00 92.62 179 LEU A C 1
ATOM 1391 O O . LEU A 1 179 ? 14.567 10.412 7.495 1.00 92.62 179 LEU A O 1
ATOM 1395 N N . GLU A 1 180 ? 13.254 10.223 9.309 1.00 91.75 180 GLU A N 1
ATOM 1396 C CA . GLU A 1 180 ? 14.258 10.595 10.309 1.00 91.75 180 GLU A CA 1
ATOM 1397 C C . GLU A 1 180 ? 14.954 9.343 10.858 1.00 91.75 180 GLU A C 1
ATOM 1399 O O . GLU A 1 180 ? 14.333 8.337 11.199 1.00 91.75 180 GLU A O 1
ATOM 1404 N N . LEU A 1 181 ? 16.275 9.413 10.980 1.00 92.62 181 LEU A N 1
ATOM 1405 C CA . LEU A 1 181 ? 17.124 8.364 11.528 1.00 92.62 181 LEU A CA 1
ATOM 1406 C C . LEU A 1 181 ? 17.600 8.736 12.934 1.00 92.62 181 LEU A C 1
ATOM 1408 O O . LEU A 1 181 ? 17.762 9.911 13.263 1.00 92.62 181 LEU A O 1
ATOM 1412 N N . ALA A 1 182 ? 17.908 7.740 13.763 1.00 91.44 182 ALA A N 1
ATOM 1413 C CA . ALA A 1 182 ? 18.297 7.934 15.162 1.00 91.44 182 ALA A CA 1
ATOM 1414 C C . ALA A 1 182 ? 19.568 8.785 15.358 1.00 91.44 182 ALA A C 1
ATOM 1416 O O . ALA A 1 182 ? 19.785 9.338 16.437 1.00 91.44 182 ALA A O 1
ATOM 1417 N N . ASP A 1 183 ? 20.406 8.925 14.326 1.00 86.56 183 ASP A N 1
ATOM 1418 C CA . ASP A 1 183 ? 21.575 9.811 14.338 1.00 86.56 183 ASP A CA 1
ATOM 1419 C C . ASP A 1 183 ? 21.307 11.225 13.783 1.00 86.56 183 ASP A C 1
ATOM 1421 O O . ASP A 1 183 ? 22.243 12.003 13.587 1.00 86.56 183 ASP A O 1
ATOM 1425 N N . GLY A 1 184 ? 20.033 11.574 13.571 1.00 83.75 184 GLY A N 1
ATOM 1426 C CA . GLY A 1 184 ? 19.563 12.893 13.147 1.00 83.75 184 GLY A CA 1
ATOM 1427 C C . GLY A 1 184 ? 19.665 13.153 11.643 1.00 83.75 184 GLY A C 1
ATOM 1428 O O . GLY A 1 184 ? 19.471 14.286 11.201 1.00 83.75 184 GLY A O 1
ATOM 1429 N N . ARG A 1 185 ? 20.012 12.141 10.837 1.00 87.81 185 ARG A N 1
ATOM 1430 C CA . ARG A 1 185 ? 19.911 12.227 9.373 1.00 87.81 185 ARG A CA 1
ATOM 1431 C C . ARG A 1 185 ? 18.450 12.118 8.944 1.00 87.81 185 ARG A C 1
ATOM 1433 O O . ARG A 1 185 ? 17.689 11.392 9.568 1.00 87.81 185 ARG A O 1
ATOM 1440 N N . THR A 1 186 ? 18.104 12.771 7.837 1.00 88.81 186 THR A N 1
ATOM 1441 C CA . THR A 1 186 ? 16.797 12.616 7.191 1.00 88.81 186 THR A CA 1
ATOM 1442 C C . THR A 1 186 ? 16.933 12.180 5.730 1.00 88.81 186 THR A C 1
ATOM 1444 O O . THR A 1 186 ? 17.964 12.440 5.092 1.00 88.81 186 THR A O 1
ATOM 1447 N N . VAL A 1 187 ? 15.917 11.486 5.212 1.00 88.88 187 VAL A N 1
ATOM 1448 C CA . VAL A 1 187 ? 15.734 11.130 3.793 1.00 88.88 187 VAL A CA 1
ATOM 1449 C C . VAL A 1 187 ? 14.321 11.513 3.375 1.00 88.88 187 VAL A C 1
ATOM 1451 O O . VAL A 1 187 ? 13.378 11.136 4.050 1.00 88.88 187 VAL A O 1
ATOM 1454 N N . LEU A 1 188 ? 14.152 12.185 2.236 1.00 87.56 188 LEU A N 1
ATOM 1455 C CA . LEU A 1 188 ? 12.830 12.374 1.636 1.00 87.56 188 LEU A CA 1
ATOM 1456 C C . LEU A 1 188 ? 12.595 11.350 0.526 1.00 87.56 188 LEU A C 1
ATOM 1458 O O . LEU A 1 188 ? 13.384 11.289 -0.420 1.00 87.56 188 LEU A O 1
ATOM 1462 N N . ALA A 1 189 ? 11.502 10.593 0.598 1.00 84.38 189 ALA A N 1
ATOM 1463 C CA . ALA A 1 189 ? 11.147 9.616 -0.430 1.00 84.38 189 ALA A CA 1
ATOM 1464 C C . ALA A 1 189 ? 9.635 9.330 -0.491 1.00 84.38 189 ALA A C 1
ATOM 1466 O O . ALA A 1 189 ? 8.884 9.727 0.397 1.00 84.38 189 ALA A O 1
ATOM 1467 N N . SER A 1 190 ? 9.153 8.713 -1.573 1.00 73.81 190 SER A N 1
ATOM 1468 C CA . SER A 1 190 ? 7.758 8.257 -1.661 1.00 73.81 190 SER A CA 1
ATOM 1469 C C . SER A 1 190 ? 7.512 7.063 -0.731 1.00 73.81 190 SER A C 1
ATOM 1471 O O . SER A 1 190 ? 8.444 6.337 -0.405 1.00 73.81 190 SER A O 1
ATOM 1473 N N . LEU A 1 191 ? 6.257 6.808 -0.341 1.00 71.19 191 LEU A N 1
ATOM 1474 C CA . LEU A 1 191 ? 5.901 5.678 0.543 1.00 71.19 191 LEU A CA 1
ATOM 1475 C C . LEU A 1 191 ? 6.346 4.305 0.037 1.00 71.19 191 LEU A C 1
ATOM 1477 O O . LEU A 1 191 ? 6.579 3.398 0.824 1.00 71.19 191 LEU A O 1
ATOM 1481 N N . THR A 1 192 ? 6.451 4.148 -1.273 1.00 63.31 192 THR A N 1
ATOM 1482 C CA . THR A 1 192 ? 6.893 2.908 -1.906 1.00 63.31 192 THR A CA 1
ATOM 1483 C C . THR A 1 192 ? 8.413 2.850 -2.088 1.00 63.31 192 THR A C 1
ATOM 1485 O O . THR A 1 192 ? 8.943 1.851 -2.556 1.00 63.31 192 THR A O 1
ATOM 1488 N N . HIS A 1 193 ? 9.158 3.909 -1.741 1.00 75.25 193 HIS A N 1
ATOM 1489 C CA . HIS A 1 193 ? 10.607 3.929 -1.926 1.00 75.25 193 HIS A CA 1
ATOM 1490 C C . HIS A 1 193 ? 11.301 2.901 -1.019 1.00 75.25 193 HIS A C 1
ATOM 1492 O O . HIS A 1 193 ? 11.049 2.935 0.189 1.00 75.25 193 HIS A O 1
ATOM 1498 N N . PRO A 1 194 ? 12.173 2.014 -1.539 1.00 72.56 194 PRO A N 1
ATOM 1499 C CA . PRO A 1 194 ? 12.700 0.914 -0.748 1.00 72.56 194 PRO A CA 1
ATOM 1500 C C . PRO A 1 194 ? 14.000 1.274 -0.054 1.00 72.56 194 PRO A 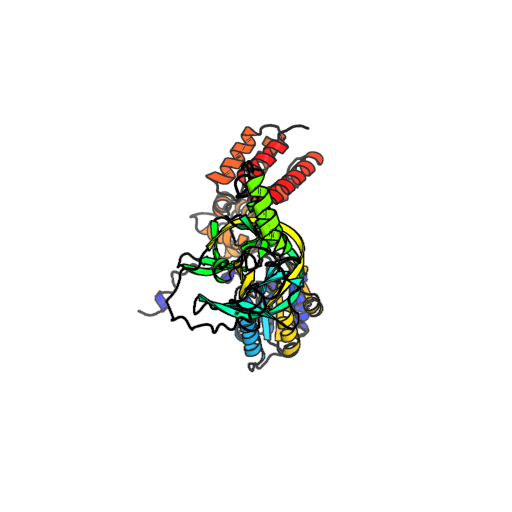C 1
ATOM 1502 O O . PRO A 1 194 ? 14.937 1.827 -0.643 1.00 72.56 194 PRO A O 1
ATOM 1505 N N . PHE A 1 195 ? 14.080 0.828 1.186 1.00 85.25 195 PHE A N 1
ATOM 1506 C CA . PHE A 1 195 ? 15.262 0.848 2.018 1.00 85.25 195 PHE A CA 1
ATOM 1507 C C . PHE A 1 195 ? 15.684 -0.588 2.314 1.00 85.25 195 PHE A C 1
ATOM 1509 O O . PHE A 1 195 ? 14.858 -1.493 2.433 1.00 85.25 195 PHE A O 1
ATOM 1516 N N . PHE A 1 196 ? 16.988 -0.812 2.448 1.00 84.94 196 PHE A N 1
ATOM 1517 C CA . PHE A 1 196 ? 17.488 -2.106 2.898 1.00 84.94 196 PHE A CA 1
ATOM 1518 C C . PHE A 1 196 ? 17.584 -2.110 4.416 1.00 84.94 196 PHE A C 1
ATOM 1520 O O . PHE A 1 196 ? 18.355 -1.337 4.978 1.00 84.94 196 PHE A O 1
ATOM 1527 N N . VAL A 1 197 ? 16.836 -2.996 5.069 1.00 86.75 197 VAL A N 1
ATOM 1528 C CA . VAL A 1 197 ? 16.896 -3.224 6.515 1.00 86.75 197 VAL A CA 1
ATOM 1529 C C . VAL A 1 197 ? 17.577 -4.545 6.842 1.00 86.75 197 VAL A C 1
ATOM 1531 O O . VAL A 1 197 ? 17.622 -5.452 6.013 1.00 86.75 197 VAL A O 1
ATOM 1534 N N . VAL A 1 198 ? 18.098 -4.694 8.056 1.00 80.62 198 VAL A N 1
ATOM 1535 C CA . VAL A 1 198 ? 18.639 -5.979 8.518 1.00 80.62 198 VAL A CA 1
ATOM 1536 C C . VAL A 1 198 ? 17.520 -6.825 9.129 1.00 80.62 198 VAL A C 1
ATOM 1538 O O . VAL A 1 198 ? 16.962 -6.496 10.171 1.00 80.62 198 VAL A O 1
ATOM 1541 N N . GLY A 1 199 ? 17.190 -7.940 8.476 1.00 68.00 199 GLY A N 1
ATOM 1542 C CA . GLY A 1 199 ? 16.218 -8.914 8.966 1.00 68.00 199 GLY A CA 1
ATOM 1543 C C . GLY A 1 199 ? 16.729 -9.715 10.168 1.00 68.00 199 GLY A C 1
ATOM 1544 O O . GLY A 1 199 ? 17.922 -9.752 10.472 1.00 68.00 199 GLY A O 1
ATOM 1545 N N . SER A 1 200 ? 15.830 -10.444 10.834 1.00 68.94 200 SER A N 1
ATOM 1546 C CA . SER A 1 200 ? 16.151 -11.240 12.033 1.00 68.94 200 SER A CA 1
ATOM 1547 C C . SER A 1 200 ? 17.210 -12.332 11.815 1.00 68.94 200 SER A C 1
ATOM 1549 O O . SER A 1 200 ? 17.799 -12.826 12.775 1.00 68.94 200 SER A O 1
ATOM 1551 N N . ASP A 1 201 ? 17.436 -12.747 10.565 1.00 64.25 201 ASP A N 1
ATOM 1552 C CA . ASP A 1 201 ? 18.470 -13.711 10.175 1.00 64.25 201 ASP A CA 1
ATOM 1553 C C . ASP A 1 201 ? 19.821 -13.049 9.828 1.00 64.25 201 ASP A C 1
ATOM 1555 O O . ASP A 1 201 ? 20.760 -13.739 9.424 1.00 64.25 201 ASP A O 1
ATOM 1559 N N . GLY A 1 202 ? 19.931 -11.727 10.010 1.00 65.44 202 GLY A N 1
ATOM 1560 C CA . GLY A 1 202 ? 21.125 -10.928 9.741 1.00 65.44 202 GLY A CA 1
ATOM 1561 C C . GLY A 1 202 ? 21.349 -10.610 8.261 1.00 65.44 202 GLY A C 1
ATOM 1562 O O . GLY A 1 202 ? 22.433 -10.145 7.907 1.00 65.44 202 GLY A O 1
ATOM 1563 N N . ARG A 1 203 ? 20.373 -10.885 7.386 1.00 69.69 203 ARG A N 1
ATOM 1564 C CA . ARG A 1 203 ? 20.438 -10.540 5.960 1.00 69.69 203 ARG A CA 1
ATOM 1565 C C . ARG A 1 203 ? 19.782 -9.198 5.681 1.00 69.69 203 ARG A C 1
ATOM 1567 O O . ARG A 1 203 ? 18.863 -8.799 6.387 1.00 69.69 203 ARG A O 1
ATOM 1574 N N . LEU A 1 204 ? 20.228 -8.541 4.613 1.00 72.69 204 LEU A N 1
ATOM 1575 C CA . LEU A 1 204 ? 19.520 -7.385 4.080 1.00 72.69 204 LEU A CA 1
ATOM 1576 C C . LEU A 1 204 ? 18.198 -7.837 3.457 1.00 72.69 204 LEU A C 1
ATOM 1578 O O . LEU A 1 204 ? 18.174 -8.730 2.609 1.00 72.69 204 LEU A O 1
ATOM 1582 N N . VAL A 1 205 ? 17.120 -7.216 3.910 1.00 73.56 205 VAL A N 1
ATOM 1583 C CA . VAL A 1 205 ? 15.755 -7.378 3.424 1.00 73.56 205 VAL A CA 1
ATOM 1584 C C . VAL A 1 205 ? 15.306 -6.015 2.919 1.00 73.56 205 VAL A C 1
ATOM 1586 O O . VAL A 1 205 ? 15.576 -4.994 3.545 1.00 73.56 205 VAL A O 1
ATOM 1589 N N . GLU A 1 206 ? 14.671 -5.992 1.759 1.00 75.38 206 GLU A N 1
ATOM 1590 C CA . GLU A 1 206 ? 14.063 -4.779 1.222 1.00 75.38 206 GLU A CA 1
ATOM 1591 C C . GLU A 1 206 ? 12.752 -4.508 1.970 1.00 75.38 206 GLU A C 1
ATOM 1593 O O . GLU A 1 206 ? 11.962 -5.428 2.178 1.00 75.38 206 GLU A O 1
ATOM 1598 N N . LYS A 1 207 ? 12.556 -3.265 2.409 1.00 75.94 207 LYS A N 1
ATOM 1599 C CA . LYS A 1 207 ? 11.299 -2.761 2.968 1.00 75.94 207 LYS A CA 1
ATOM 1600 C C . LYS A 1 207 ? 10.970 -1.429 2.322 1.00 75.94 207 LYS A C 1
ATOM 1602 O O . LYS A 1 207 ? 11.847 -0.575 2.182 1.00 75.94 207 LYS A O 1
ATOM 1607 N N . GLU A 1 208 ? 9.715 -1.230 1.964 1.00 75.62 208 GLU A N 1
ATOM 1608 C CA . GLU A 1 208 ? 9.252 0.070 1.492 1.00 75.62 208 GLU A CA 1
ATOM 1609 C C . GLU A 1 208 ? 9.126 1.061 2.651 1.00 75.62 208 GLU A C 1
ATOM 1611 O O . GLU A 1 208 ? 8.923 0.673 3.800 1.00 75.62 208 GLU A O 1
ATOM 1616 N N . LEU A 1 209 ? 9.189 2.360 2.356 1.00 78.38 209 LEU A N 1
ATOM 1617 C CA . LEU A 1 209 ? 9.055 3.401 3.374 1.00 78.38 209 LEU A CA 1
ATOM 1618 C C . LEU A 1 209 ? 7.767 3.270 4.209 1.00 78.38 209 LEU A C 1
ATOM 1620 O O . LEU A 1 209 ? 7.812 3.489 5.412 1.00 78.38 209 LEU A O 1
ATOM 1624 N N . ARG A 1 210 ? 6.641 2.859 3.607 1.00 75.94 210 ARG A N 1
ATOM 1625 C CA . ARG A 1 210 ? 5.367 2.605 4.317 1.00 75.94 210 ARG A CA 1
ATOM 1626 C C . ARG A 1 210 ? 5.396 1.403 5.263 1.00 75.94 210 ARG A C 1
ATOM 1628 O O . ARG A 1 210 ? 4.501 1.260 6.085 1.00 75.94 210 ARG A O 1
ATOM 1635 N N . GLU A 1 211 ? 6.369 0.515 5.098 1.00 75.69 211 GLU A N 1
ATOM 1636 C CA . GLU A 1 211 ? 6.555 -0.688 5.914 1.00 75.69 211 GLU A CA 1
ATOM 1637 C C . GLU A 1 211 ? 7.614 -0.478 7.003 1.00 75.69 211 GLU A C 1
ATOM 1639 O O . GLU A 1 211 ? 7.790 -1.343 7.868 1.00 75.69 211 GLU A O 1
ATOM 1644 N N . LEU A 1 212 ? 8.339 0.646 6.951 1.00 83.00 212 LEU A N 1
ATOM 1645 C CA . LEU A 1 212 ? 9.305 1.017 7.970 1.00 83.00 212 LEU A CA 1
ATOM 1646 C C . LEU A 1 212 ? 8.584 1.513 9.216 1.00 83.00 212 LEU A C 1
ATOM 1648 O O . LEU A 1 212 ? 7.715 2.377 9.161 1.00 83.00 212 LEU A O 1
ATOM 1652 N N . SER A 1 213 ? 8.985 0.967 10.355 1.00 83.06 213 SER A N 1
ATOM 1653 C CA . SER A 1 213 ? 8.525 1.397 11.672 1.00 83.06 213 SER A CA 1
ATOM 1654 C C . SER A 1 213 ? 9.704 1.908 12.501 1.00 83.06 213 SER A C 1
ATOM 1656 O O . SER A 1 213 ? 10.833 1.444 12.303 1.00 83.06 213 SER A O 1
ATOM 1658 N N . PRO A 1 214 ? 9.477 2.819 13.466 1.00 88.75 214 PRO A N 1
ATOM 1659 C CA . PRO A 1 214 ? 10.497 3.183 14.440 1.00 88.75 214 PRO A CA 1
ATOM 1660 C C . PRO A 1 214 ? 11.132 1.939 15.077 1.00 88.75 214 PRO A C 1
ATOM 1662 O O . PRO A 1 214 ? 10.428 1.039 15.541 1.00 88.75 214 PRO A O 1
ATOM 1665 N N . GLY A 1 215 ? 12.463 1.878 15.081 1.00 84.44 215 GLY A N 1
ATOM 1666 C CA . GLY A 1 215 ? 13.227 0.708 15.523 1.00 84.44 215 GLY A CA 1
ATOM 1667 C C . GLY A 1 215 ? 13.738 -0.204 14.400 1.00 84.44 215 GLY A C 1
ATOM 1668 O O . GLY A 1 215 ? 14.605 -1.037 14.666 1.00 84.44 215 GLY A O 1
ATOM 1669 N N . ASP A 1 216 ? 13.259 -0.062 13.159 1.00 88.00 216 ASP A N 1
ATOM 1670 C CA . ASP A 1 216 ? 13.838 -0.780 12.017 1.00 88.00 216 ASP A CA 1
ATOM 1671 C C . ASP A 1 216 ? 15.282 -0.318 11.757 1.00 88.00 216 ASP A C 1
ATOM 1673 O O . ASP A 1 216 ? 15.594 0.867 11.816 1.00 88.00 216 ASP A O 1
ATOM 1677 N N . GLU A 1 217 ? 16.188 -1.243 11.447 1.00 90.06 217 GLU A N 1
ATOM 1678 C CA . GLU A 1 217 ? 17.607 -0.940 11.240 1.00 90.06 217 GLU A CA 1
ATOM 1679 C C . GLU A 1 217 ? 17.958 -0.888 9.749 1.00 90.06 217 GLU A C 1
ATOM 1681 O O . GLU A 1 217 ? 18.099 -1.932 9.108 1.00 90.06 217 GLU A O 1
ATOM 1686 N N . ILE A 1 218 ? 18.146 0.317 9.203 1.00 90.94 218 ILE A N 1
ATOM 1687 C CA . ILE A 1 218 ? 18.497 0.549 7.796 1.00 90.94 218 ILE A CA 1
ATOM 1688 C C . ILE A 1 218 ? 20.003 0.438 7.579 1.00 90.94 218 ILE A C 1
ATOM 1690 O O . ILE A 1 218 ? 20.797 0.955 8.360 1.00 90.94 218 ILE A O 1
ATOM 1694 N N . ALA A 1 219 ? 20.400 -0.180 6.472 1.00 88.94 219 ALA A N 1
ATOM 1695 C CA . ALA A 1 219 ? 21.779 -0.310 6.035 1.00 88.94 219 ALA A CA 1
ATOM 1696 C C . ALA A 1 219 ? 22.445 1.054 5.757 1.00 88.94 219 ALA A C 1
ATOM 1698 O O . ALA A 1 219 ? 22.022 1.825 4.890 1.00 88.94 219 ALA A O 1
ATOM 1699 N N . ASP A 1 220 ? 23.536 1.314 6.474 1.00 90.19 220 ASP A N 1
ATOM 1700 C CA . ASP A 1 220 ? 24.309 2.553 6.460 1.00 90.19 220 ASP A CA 1
ATOM 1701 C C . ASP A 1 220 ? 25.744 2.286 5.990 1.00 90.19 220 ASP A C 1
ATOM 1703 O O . ASP A 1 220 ? 26.491 1.546 6.620 1.00 90.19 220 ASP A O 1
ATOM 1707 N N . PHE A 1 221 ? 26.158 2.933 4.908 1.00 85.69 221 PHE A N 1
ATOM 1708 C CA . PHE A 1 221 ? 27.489 2.815 4.312 1.00 85.69 221 PHE A CA 1
ATOM 1709 C C . PHE A 1 221 ? 28.259 4.142 4.326 1.00 85.69 221 PHE A C 1
ATOM 1711 O O . PHE A 1 221 ? 29.266 4.271 3.628 1.00 85.69 221 PHE A O 1
ATOM 1718 N N . LYS A 1 222 ? 27.841 5.144 5.121 1.00 81.38 222 LYS A N 1
ATOM 1719 C CA . LYS A 1 222 ? 28.459 6.491 5.123 1.00 81.38 222 LYS A CA 1
ATOM 1720 C C . LYS A 1 222 ? 29.987 6.474 5.233 1.00 81.38 222 LYS A C 1
ATOM 1722 O O . LYS A 1 222 ? 30.675 7.208 4.526 1.00 81.38 222 LYS A O 1
ATOM 1727 N N . ASP A 1 223 ? 30.515 5.607 6.095 1.00 79.69 223 ASP A N 1
ATOM 1728 C CA . ASP A 1 223 ? 31.944 5.515 6.392 1.00 79.69 223 ASP A CA 1
ATOM 1729 C C . ASP A 1 223 ? 32.715 4.730 5.322 1.00 79.69 223 ASP A C 1
ATOM 1731 O O . ASP A 1 223 ? 33.933 4.870 5.214 1.00 79.69 223 ASP A O 1
ATOM 1735 N N . ASP A 1 224 ? 32.014 3.920 4.531 1.00 80.19 224 ASP A N 1
ATOM 1736 C CA . ASP A 1 224 ? 32.589 3.069 3.493 1.00 80.19 224 ASP A CA 1
ATOM 1737 C C . ASP A 1 224 ? 32.697 3.814 2.146 1.00 80.19 224 ASP A C 1
ATOM 1739 O O . ASP A 1 224 ? 33.659 3.611 1.406 1.00 80.19 224 ASP A O 1
ATOM 1743 N N . VAL A 1 225 ? 31.776 4.747 1.868 1.00 76.12 225 VAL A N 1
ATOM 1744 C CA . VAL A 1 225 ? 31.857 5.730 0.761 1.00 76.12 225 VAL A CA 1
ATOM 1745 C C . VAL A 1 225 ? 32.420 7.086 1.193 1.00 76.12 225 VAL A C 1
ATOM 1747 O O . VAL A 1 225 ? 32.477 8.008 0.392 1.00 76.12 225 VAL A O 1
ATOM 1750 N N . GLY A 1 226 ? 32.844 7.259 2.445 1.00 73.81 226 GLY A N 1
ATOM 1751 C CA . GLY A 1 226 ? 33.484 8.499 2.902 1.00 73.81 226 GLY A CA 1
ATOM 1752 C C . GLY A 1 226 ? 32.623 9.764 2.767 1.00 73.81 226 GLY A C 1
ATOM 1753 O O . GLY A 1 226 ? 33.168 10.855 2.605 1.00 73.81 226 GLY A O 1
ATOM 1754 N N . VAL A 1 227 ? 31.295 9.640 2.830 1.00 78.94 227 VAL A N 1
ATOM 1755 C CA . VAL A 1 227 ? 30.372 10.784 2.799 1.00 78.94 227 VAL A CA 1
ATOM 1756 C C . VAL A 1 227 ? 30.081 11.261 4.221 1.00 78.94 227 VAL A C 1
ATOM 1758 O O . VAL A 1 227 ? 29.773 10.479 5.119 1.00 78.94 227 VAL A O 1
ATOM 1761 N N . SER A 1 228 ? 30.209 12.566 4.456 1.00 80.00 228 SER A N 1
ATOM 1762 C CA . SER A 1 228 ? 30.053 13.174 5.782 1.00 80.00 228 SER A CA 1
ATOM 1763 C C . SER A 1 228 ? 29.398 14.552 5.707 1.00 80.00 228 SER A C 1
ATOM 1765 O O . SER A 1 228 ? 29.370 15.185 4.654 1.00 80.00 228 SER A O 1
ATOM 1767 N N . ARG A 1 229 ? 28.861 15.037 6.828 1.00 82.44 229 ARG A N 1
ATOM 1768 C CA . ARG A 1 229 ? 28.334 16.403 6.940 1.00 82.44 229 ARG A CA 1
ATOM 1769 C C . ARG A 1 229 ? 29.491 17.384 7.119 1.00 82.44 229 ARG A C 1
ATOM 1771 O O . ARG A 1 229 ? 30.338 17.201 7.991 1.00 82.44 229 ARG A O 1
ATOM 1778 N N . CYS A 1 230 ? 29.510 18.460 6.341 1.00 82.25 230 CYS A N 1
ATOM 1779 C CA . CYS A 1 230 ? 30.492 19.520 6.513 1.00 82.25 230 CYS A CA 1
ATOM 1780 C C . CYS A 1 230 ? 30.337 20.181 7.886 1.00 82.25 230 CYS A C 1
ATOM 1782 O O . CYS A 1 230 ? 29.263 20.663 8.233 1.00 82.25 230 CYS A O 1
ATOM 1784 N N . GLU A 1 231 ? 31.447 20.340 8.607 1.00 85.12 231 GLU A N 1
ATOM 1785 C CA . GLU A 1 231 ? 31.467 20.930 9.956 1.00 85.12 231 GLU A CA 1
ATOM 1786 C C . GLU A 1 231 ? 31.037 22.412 10.032 1.00 85.12 231 GLU A C 1
ATOM 1788 O O . GLU A 1 231 ? 30.913 22.970 11.121 1.00 85.12 231 GLU A O 1
ATOM 1793 N N . ILE A 1 232 ? 30.846 23.076 8.887 1.00 87.81 232 ILE A N 1
ATOM 1794 C CA . ILE A 1 232 ? 30.546 24.512 8.806 1.00 87.81 232 ILE A CA 1
ATOM 1795 C C . ILE A 1 232 ? 29.176 24.779 8.203 1.00 87.81 232 ILE A C 1
ATOM 1797 O O . ILE A 1 232 ? 28.379 25.479 8.824 1.00 87.81 232 ILE A O 1
ATOM 1801 N N . CYS A 1 233 ? 28.934 24.265 6.994 1.00 85.44 233 CYS A N 1
ATOM 1802 C CA . CYS A 1 233 ? 27.687 24.479 6.259 1.00 85.44 233 CYS A CA 1
ATOM 1803 C C . CYS A 1 233 ? 26.618 23.438 6.629 1.00 85.44 233 CYS A C 1
ATOM 1805 O O . CYS A 1 233 ? 25.434 23.729 6.526 1.00 85.44 233 CYS A O 1
ATOM 1807 N N . GLY A 1 234 ? 27.023 22.248 7.089 1.00 81.25 234 GLY A N 1
ATOM 1808 C CA . GLY A 1 234 ? 26.122 21.113 7.287 1.00 81.25 234 GLY A CA 1
ATOM 1809 C C . GLY A 1 234 ? 25.771 20.362 5.997 1.00 81.25 234 GLY A C 1
ATOM 1810 O O . GLY A 1 234 ? 25.116 19.331 6.080 1.00 81.25 234 GLY A O 1
ATOM 1811 N N . ASP A 1 235 ? 26.213 20.808 4.822 1.00 80.19 235 ASP A N 1
ATOM 1812 C CA . ASP A 1 235 ? 25.967 20.092 3.560 1.00 80.19 235 ASP A CA 1
ATOM 1813 C C . ASP A 1 235 ? 26.769 18.786 3.499 1.00 80.19 235 ASP A C 1
ATOM 1815 O O . ASP A 1 235 ? 27.842 18.676 4.109 1.00 80.19 235 ASP A O 1
ATOM 1819 N N . TRP A 1 236 ? 26.271 17.795 2.758 1.00 82.88 236 TRP A N 1
ATOM 1820 C CA . TRP A 1 236 ? 26.989 16.541 2.542 1.00 82.88 236 TRP A CA 1
ATOM 1821 C C . TRP A 1 236 ? 28.231 16.751 1.667 1.00 82.88 236 TRP A C 1
ATOM 1823 O O . TRP A 1 236 ? 28.243 17.524 0.712 1.00 82.88 236 TRP A O 1
ATOM 1833 N N . THR A 1 237 ? 29.325 16.080 2.019 1.00 80.94 237 THR A N 1
ATOM 1834 C CA . THR A 1 237 ? 30.617 16.218 1.344 1.00 80.94 237 THR A CA 1
ATOM 1835 C C . THR A 1 237 ? 31.472 14.954 1.501 1.00 80.94 237 THR A C 1
ATOM 1837 O O . THR A 1 237 ? 31.456 14.327 2.564 1.00 80.94 237 THR A O 1
ATOM 1840 N N . PRO A 1 238 ? 32.269 14.588 0.479 1.00 79.44 238 PRO A N 1
ATOM 1841 C CA . PRO A 1 238 ? 33.213 13.466 0.540 1.00 79.44 238 PRO A CA 1
ATOM 1842 C C . PRO A 1 238 ? 34.441 13.729 1.440 1.00 79.44 238 PRO A C 1
ATOM 1844 O O . PRO A 1 238 ? 35.396 12.957 1.463 1.00 79.44 238 PRO A O 1
ATOM 1847 N N . GLY A 1 239 ? 34.480 14.855 2.159 1.00 77.75 239 GLY A N 1
ATOM 1848 C CA . GLY A 1 239 ? 35.556 15.180 3.091 1.00 77.75 239 GLY A CA 1
ATOM 1849 C C . GLY A 1 239 ? 35.097 16.110 4.209 1.00 77.75 239 GLY A C 1
ATOM 1850 O O . GLY A 1 239 ? 33.925 16.415 4.340 1.00 77.75 239 GLY A O 1
ATOM 1851 N N . ARG A 1 240 ? 36.033 16.632 5.010 1.00 78.75 240 ARG A N 1
ATOM 1852 C CA . ARG A 1 240 ? 35.706 17.455 6.196 1.00 78.75 240 ARG A CA 1
ATOM 1853 C C . ARG A 1 240 ? 34.914 18.741 5.884 1.00 78.75 240 ARG A C 1
ATOM 1855 O O . ARG A 1 240 ? 34.177 19.247 6.729 1.00 78.75 240 ARG A O 1
ATOM 1862 N N . PHE A 1 241 ? 35.078 19.306 4.683 1.00 81.69 241 PHE A N 1
ATOM 1863 C CA . PHE A 1 241 ? 34.458 20.577 4.296 1.00 81.69 241 PHE A CA 1
ATOM 1864 C C . PHE A 1 241 ? 33.829 20.517 2.899 1.00 81.69 241 PHE A C 1
ATOM 1866 O O . PHE A 1 241 ? 34.426 19.960 1.983 1.00 81.69 241 PHE A O 1
ATOM 1873 N N . CYS A 1 242 ? 32.657 21.142 2.725 1.00 75.94 242 CYS A N 1
ATOM 1874 C CA . CYS A 1 242 ? 31.910 21.199 1.456 1.00 75.94 242 CYS A CA 1
ATOM 1875 C C . CYS A 1 242 ? 32.559 22.129 0.408 1.00 75.94 242 CYS A C 1
ATOM 1877 O O . CYS A 1 242 ? 32.310 22.024 -0.787 1.00 75.94 242 CYS A O 1
ATOM 1879 N N . SER A 1 243 ? 33.416 23.063 0.838 1.00 78.06 243 SER A N 1
ATOM 1880 C CA . SER A 1 243 ? 34.072 24.031 -0.047 1.00 78.06 243 SER A CA 1
ATOM 1881 C C . SER A 1 243 ? 35.352 24.602 0.565 1.00 78.06 243 SER A C 1
ATOM 1883 O O . SER A 1 243 ? 35.568 24.536 1.777 1.00 78.06 243 SER A O 1
ATOM 1885 N N . VAL A 1 244 ? 36.182 25.253 -0.261 1.00 78.06 244 VAL A N 1
ATOM 1886 C CA . VAL A 1 244 ? 37.343 26.034 0.212 1.00 78.06 244 VAL A CA 1
ATOM 1887 C C . VAL A 1 244 ? 36.910 27.152 1.169 1.00 78.06 244 VAL A C 1
ATOM 1889 O O . VAL A 1 244 ? 37.609 27.434 2.138 1.00 78.06 244 VAL A O 1
ATOM 1892 N N . ALA A 1 245 ? 35.742 27.759 0.940 1.00 80.38 245 ALA A N 1
ATOM 1893 C CA . ALA A 1 245 ? 35.187 28.774 1.832 1.00 80.38 245 ALA A CA 1
ATOM 1894 C C . ALA A 1 245 ? 34.881 28.194 3.221 1.00 80.38 245 ALA A C 1
ATOM 1896 O O . ALA A 1 245 ? 35.325 28.754 4.220 1.00 80.38 245 ALA A O 1
ATOM 1897 N N . CYS A 1 246 ? 34.215 27.036 3.284 1.00 81.06 246 CYS A N 1
ATOM 1898 C CA . CYS A 1 246 ? 33.957 26.340 4.546 1.00 81.06 246 CYS A CA 1
ATOM 1899 C C . CYS A 1 246 ? 35.247 25.870 5.216 1.00 81.06 246 CYS A C 1
ATOM 1901 O O . CYS A 1 246 ? 35.401 26.033 6.418 1.00 81.06 246 CYS A O 1
ATOM 1903 N N . LYS A 1 247 ? 36.227 25.383 4.451 1.00 82.50 247 LYS A N 1
ATOM 1904 C CA . LYS A 1 247 ? 37.549 25.048 4.992 1.00 82.50 247 LYS A CA 1
ATOM 1905 C C . LYS A 1 247 ? 38.221 26.257 5.654 1.00 82.50 247 LYS A C 1
ATOM 1907 O O . LYS A 1 247 ? 38.735 26.149 6.764 1.00 82.50 247 LYS A O 1
ATOM 1912 N N . ASN A 1 248 ? 38.204 27.414 4.993 1.00 80.12 248 ASN A N 1
ATOM 1913 C CA . ASN A 1 248 ? 38.795 28.646 5.519 1.00 80.12 248 ASN A CA 1
ATOM 1914 C C . ASN A 1 248 ? 38.046 29.177 6.750 1.00 80.12 248 ASN A C 1
ATOM 1916 O O . ASN A 1 248 ? 38.689 29.660 7.682 1.00 80.12 248 ASN A O 1
ATOM 1920 N N . ASP A 1 249 ? 36.714 29.082 6.772 1.00 82.25 249 ASP A N 1
ATOM 1921 C CA . ASP A 1 249 ? 35.905 29.463 7.935 1.00 82.25 249 ASP A CA 1
ATOM 1922 C C . ASP A 1 249 ? 36.146 28.514 9.116 1.00 82.25 249 ASP A C 1
ATOM 1924 O O . ASP A 1 249 ? 36.400 28.972 10.227 1.00 82.25 249 ASP A O 1
ATOM 1928 N N . GLY A 1 250 ? 36.191 27.201 8.872 1.00 81.81 250 GLY A N 1
ATOM 1929 C CA . GLY A 1 250 ? 36.522 26.202 9.888 1.00 81.81 250 GLY A CA 1
ATOM 1930 C C . GLY A 1 250 ? 37.884 26.446 10.522 1.00 81.81 250 GLY A C 1
ATOM 1931 O O . GLY A 1 250 ? 37.979 26.565 11.742 1.00 81.81 250 GLY A O 1
ATOM 1932 N N . HIS A 1 251 ? 38.919 26.666 9.707 1.00 79.62 251 HIS A N 1
ATOM 1933 C CA . HIS A 1 251 ? 40.234 27.051 10.222 1.00 79.62 251 HIS A CA 1
ATOM 1934 C C . HIS A 1 251 ? 40.214 28.393 10.964 1.00 79.62 251 HIS A C 1
ATOM 1936 O O . HIS A 1 251 ? 40.917 28.561 11.956 1.00 79.62 251 HIS A O 1
ATOM 1942 N N . SER A 1 252 ? 39.403 29.355 10.524 1.00 76.88 252 SER A N 1
ATOM 1943 C CA . SER A 1 252 ? 39.275 30.644 11.209 1.00 76.88 252 SER A CA 1
ATOM 1944 C C . SER A 1 252 ? 38.600 30.511 12.577 1.00 76.88 252 SER A C 1
ATOM 1946 O O . SER A 1 252 ? 39.003 31.211 13.503 1.00 76.88 252 SER A O 1
ATOM 1948 N N . ARG A 1 253 ? 37.611 29.619 12.731 1.00 78.38 253 ARG A N 1
ATOM 1949 C CA . ARG A 1 253 ? 36.964 29.306 14.020 1.00 78.38 253 ARG A CA 1
ATOM 1950 C C . ARG A 1 253 ? 37.904 28.555 14.960 1.00 78.38 253 ARG A C 1
ATOM 1952 O O . ARG A 1 253 ? 37.988 28.910 16.131 1.00 78.38 253 ARG A O 1
ATOM 1959 N N . GLU A 1 254 ? 38.653 27.581 14.441 1.00 75.88 254 GLU A N 1
ATOM 1960 C CA . GLU A 1 254 ? 39.698 26.870 15.196 1.00 75.88 254 GLU A CA 1
ATOM 1961 C C . GLU A 1 254 ? 40.784 27.834 15.709 1.00 75.88 254 GLU A C 1
ATOM 1963 O O . GLU A 1 254 ? 41.323 27.642 16.793 1.00 75.88 254 GLU A O 1
ATOM 1968 N N . MET A 1 255 ? 41.067 28.911 14.970 1.00 71.12 255 MET A N 1
ATOM 1969 C CA . MET A 1 255 ? 42.084 29.919 15.296 1.00 71.12 255 MET A CA 1
ATOM 1970 C C . MET A 1 255 ? 41.528 31.136 16.070 1.00 71.12 255 MET A C 1
ATOM 1972 O O . MET A 1 255 ? 42.094 32.234 15.986 1.00 71.12 255 MET A O 1
ATOM 1976 N N . GLN A 1 256 ? 40.441 30.975 16.838 1.00 66.00 256 GLN A N 1
ATOM 1977 C CA . GLN A 1 256 ? 39.876 31.994 17.740 1.00 66.00 256 GLN A CA 1
ATOM 1978 C C . GLN A 1 256 ? 39.945 31.575 19.216 1.00 66.00 256 GLN A C 1
ATOM 1980 O O . GLN A 1 256 ? 39.964 30.392 19.548 1.00 66.00 256 GLN A O 1
ATOM 1985 N N . GLY A 1 257 ? 39.973 32.567 20.117 1.00 67.31 257 GLY A N 1
ATOM 1986 C CA . GLY A 1 257 ? 40.035 32.333 21.563 1.00 67.31 257 GLY A CA 1
ATOM 1987 C C . GLY A 1 257 ? 41.232 31.463 21.951 1.00 67.31 257 GLY A C 1
ATOM 1988 O O . GLY A 1 257 ? 42.323 31.642 21.415 1.00 67.31 257 GLY A O 1
ATOM 1989 N N . ASP A 1 258 ? 41.011 30.486 22.827 1.00 58.81 258 ASP A N 1
ATOM 1990 C CA . ASP A 1 258 ? 42.045 29.548 23.290 1.00 58.81 258 ASP A CA 1
ATOM 1991 C C . ASP A 1 258 ? 42.604 28.633 22.180 1.00 58.81 258 ASP A C 1
ATOM 1993 O O . ASP A 1 258 ? 43.662 28.029 22.356 1.00 58.81 258 ASP A O 1
ATOM 1997 N N . GLY A 1 259 ? 41.928 28.544 21.026 1.00 55.31 259 GLY A N 1
ATOM 1998 C CA . GLY A 1 259 ? 42.414 27.827 19.844 1.00 55.31 259 GLY A CA 1
ATOM 1999 C C . GLY A 1 259 ? 43.449 28.612 19.029 1.00 55.31 259 GLY A C 1
ATOM 2000 O O . GLY A 1 259 ? 44.239 28.028 18.289 1.00 55.31 259 GLY A O 1
ATOM 2001 N N . ASN A 1 260 ? 43.524 29.936 19.206 1.00 60.47 260 ASN A N 1
ATOM 2002 C CA . ASN A 1 260 ? 44.581 30.748 18.617 1.00 60.47 260 ASN A CA 1
ATOM 2003 C C . ASN A 1 260 ? 45.848 30.662 19.486 1.00 60.47 260 ASN A C 1
ATOM 2005 O O . ASN A 1 260 ? 45.836 31.166 20.613 1.00 60.47 260 ASN A O 1
ATOM 2009 N N . PRO A 1 261 ? 46.986 30.170 18.962 1.00 59.84 261 PRO A N 1
ATOM 2010 C CA . PRO A 1 261 ? 48.237 30.071 19.723 1.00 59.84 261 PRO A CA 1
ATOM 2011 C C . PRO A 1 261 ? 48.763 31.409 20.278 1.00 59.84 261 PRO A C 1
ATOM 2013 O O . PRO A 1 261 ? 49.720 31.427 21.050 1.00 59.84 261 PRO A O 1
ATOM 2016 N N . MET A 1 262 ? 48.188 32.534 19.843 1.00 57.69 262 MET A N 1
ATOM 2017 C CA . MET A 1 262 ? 48.603 33.898 20.166 1.00 57.69 262 MET A CA 1
ATOM 2018 C C . MET A 1 262 ? 47.638 34.611 21.130 1.00 57.69 262 MET A C 1
ATOM 2020 O O . MET A 1 262 ? 47.949 35.717 21.586 1.00 57.69 262 MET A O 1
ATOM 2024 N N . TYR A 1 263 ? 46.474 34.027 21.435 1.00 55.56 263 TYR A N 1
ATOM 2025 C CA . TYR A 1 263 ? 45.461 34.642 22.299 1.00 55.56 263 TYR A CA 1
ATOM 2026 C C . TYR A 1 263 ? 45.943 34.703 23.753 1.00 55.56 263 TYR A C 1
ATOM 2028 O O . TYR A 1 263 ? 46.557 33.771 24.263 1.00 55.56 263 TYR A O 1
ATOM 2036 N N . GLY A 1 264 ? 45.750 35.853 24.404 1.00 59.25 264 GLY A N 1
ATOM 2037 C CA . GLY A 1 264 ? 46.215 36.099 25.777 1.00 59.25 264 GLY A CA 1
ATOM 2038 C C . GLY A 1 264 ? 47.725 36.337 25.945 1.00 59.25 264 GLY A C 1
ATOM 2039 O O . GLY A 1 264 ? 48.185 36.533 27.067 1.00 59.25 264 GLY A O 1
ATOM 2040 N N . THR A 1 265 ? 48.512 36.363 24.863 1.00 62.16 265 THR A N 1
ATOM 2041 C CA . THR A 1 265 ? 49.965 36.589 24.953 1.00 62.16 265 THR A CA 1
ATOM 2042 C C . THR A 1 265 ? 50.299 38.082 24.824 1.00 62.16 265 THR A C 1
ATOM 2044 O O . THR A 1 265 ? 50.033 38.677 23.781 1.00 62.16 265 THR A O 1
ATOM 2047 N N . GLU A 1 266 ? 50.926 38.702 25.833 1.00 57.09 266 GLU A N 1
ATOM 2048 C CA . GLU A 1 266 ? 51.504 40.053 25.710 1.00 57.09 266 GLU A CA 1
ATOM 2049 C C . GLU A 1 266 ? 52.905 40.004 25.079 1.00 57.09 266 GLU A C 1
ATOM 2051 O O . GLU A 1 266 ? 53.773 39.217 25.463 1.00 57.09 266 GLU A O 1
ATOM 2056 N N . TRP A 1 267 ? 53.133 40.858 24.081 1.00 60.66 267 TRP A N 1
ATOM 2057 C CA . TRP A 1 267 ? 54.352 40.855 23.271 1.00 60.66 267 TRP A CA 1
ATOM 2058 C C . TRP A 1 267 ? 55.276 41.998 23.679 1.00 60.66 267 TRP A C 1
ATOM 2060 O O . TRP A 1 267 ? 54.879 43.159 23.602 1.00 60.66 267 TRP A O 1
ATOM 2070 N N . SER A 1 268 ? 56.525 41.686 24.032 1.00 64.12 268 SER A N 1
ATOM 2071 C CA . SER A 1 268 ? 57.568 42.704 24.205 1.00 64.12 268 SER A CA 1
ATOM 2072 C C . SER A 1 268 ? 57.955 43.344 22.862 1.00 64.12 268 SER A C 1
ATOM 2074 O O . SER A 1 268 ? 57.880 42.692 21.814 1.00 64.12 268 SER A O 1
ATOM 2076 N N . GLU A 1 269 ? 58.395 44.609 22.877 1.00 64.75 269 GLU A N 1
ATOM 2077 C CA . GLU A 1 269 ? 58.793 45.339 21.656 1.00 64.75 269 GLU A CA 1
ATOM 2078 C C . GLU A 1 269 ? 59.899 44.619 20.865 1.00 64.75 269 GLU A C 1
ATOM 2080 O O . GLU A 1 269 ? 59.773 44.455 19.653 1.00 64.75 269 GLU A O 1
ATOM 2085 N N . GLU A 1 270 ? 60.899 44.051 21.544 1.00 63.75 270 GLU A N 1
ATOM 2086 C CA . GLU A 1 270 ? 61.977 43.253 20.930 1.00 63.75 270 GLU A CA 1
ATOM 2087 C C . GLU A 1 270 ? 61.470 42.032 20.138 1.00 63.75 270 GLU A C 1
ATOM 2089 O O . GLU A 1 270 ? 62.065 41.617 19.138 1.00 63.75 270 GLU A O 1
ATOM 2094 N N . ARG A 1 271 ? 60.367 41.414 20.582 1.00 60.03 271 ARG A N 1
ATOM 2095 C CA . ARG A 1 271 ? 59.800 40.228 19.926 1.00 60.03 271 ARG A CA 1
ATOM 2096 C C . ARG A 1 271 ? 58.961 40.612 18.707 1.00 60.03 271 ARG A C 1
ATOM 2098 O O . ARG A 1 271 ? 58.921 39.842 17.748 1.00 60.03 271 ARG A O 1
ATOM 2105 N N . ARG A 1 272 ? 58.340 41.799 18.722 1.00 62.28 272 ARG A N 1
ATOM 2106 C CA . ARG A 1 272 ? 57.650 42.371 17.553 1.00 62.28 272 ARG A CA 1
ATOM 2107 C C . ARG A 1 272 ? 58.644 42.724 16.447 1.00 62.28 272 ARG A C 1
ATOM 2109 O O . ARG A 1 272 ? 58.402 42.369 15.298 1.00 62.28 272 ARG A O 1
ATOM 2116 N N . GLU A 1 273 ? 59.786 43.311 16.797 1.00 63.66 273 GLU A N 1
ATOM 2117 C CA . GLU A 1 273 ? 60.825 43.706 15.834 1.00 63.66 273 GLU A CA 1
ATOM 2118 C C . GLU A 1 273 ? 61.399 42.501 15.062 1.00 63.66 273 GLU A C 1
ATOM 2120 O O . GLU A 1 273 ? 61.453 42.512 13.833 1.00 63.66 273 GLU A O 1
ATOM 2125 N N . LYS A 1 274 ? 61.691 41.392 15.758 1.00 61.91 274 LYS A N 1
ATOM 2126 C CA . LYS A 1 274 ? 62.173 40.140 15.136 1.00 61.91 274 LYS A CA 1
ATOM 2127 C C . LYS A 1 274 ? 61.161 39.451 14.220 1.00 61.91 274 LYS A C 1
ATOM 2129 O O . LYS A 1 274 ? 61.557 38.718 13.314 1.00 61.91 274 LYS A O 1
ATOM 2134 N N . ILE A 1 275 ? 59.862 39.607 14.474 1.00 60.97 275 ILE A N 1
ATOM 2135 C CA . ILE A 1 275 ? 58.823 39.039 13.602 1.00 60.97 275 ILE A CA 1
ATOM 2136 C C . ILE A 1 275 ? 58.677 39.874 12.338 1.00 60.97 275 ILE A C 1
ATOM 2138 O O . ILE A 1 275 ? 58.593 39.300 11.255 1.00 60.97 275 ILE A O 1
ATOM 2142 N N . VAL A 1 276 ? 58.711 41.204 12.458 1.00 63.72 276 VAL A N 1
ATOM 2143 C CA . VAL A 1 276 ? 58.708 42.100 11.295 1.00 63.72 276 VAL A CA 1
ATOM 2144 C C . VAL A 1 276 ? 59.930 41.825 10.417 1.00 63.72 276 VAL A C 1
ATOM 2146 O O . VAL A 1 276 ? 59.777 41.672 9.209 1.00 63.72 276 VAL A O 1
ATOM 2149 N N . GLU A 1 277 ? 61.114 41.636 11.006 1.00 59.91 277 GLU A N 1
ATOM 2150 C CA . GLU A 1 277 ? 62.336 41.263 10.278 1.00 59.91 277 GLU A CA 1
ATOM 2151 C C . GLU A 1 277 ? 62.195 39.917 9.535 1.00 59.91 277 GLU A C 1
ATOM 2153 O O . GLU A 1 277 ? 62.562 39.817 8.366 1.00 59.91 277 GLU A O 1
ATOM 2158 N N . LYS A 1 278 ? 61.585 38.896 10.160 1.00 56.84 278 LYS A N 1
ATOM 2159 C CA . LYS A 1 278 ? 61.352 37.580 9.528 1.00 56.84 278 LYS A CA 1
ATOM 2160 C C . LYS A 1 278 ? 60.291 37.595 8.430 1.00 56.84 278 LYS A C 1
ATOM 2162 O O . LYS A 1 278 ? 60.435 36.868 7.455 1.00 56.84 278 LYS A O 1
ATOM 2167 N N . LEU A 1 279 ? 59.234 38.390 8.580 1.00 56.47 279 LEU A N 1
ATOM 2168 C CA . LEU A 1 279 ? 58.200 38.549 7.550 1.00 56.47 279 LEU A CA 1
ATOM 2169 C C . LEU A 1 279 ? 58.703 39.367 6.350 1.00 56.47 279 LEU A C 1
ATOM 2171 O O . LEU A 1 279 ? 58.145 39.262 5.261 1.00 56.47 279 LEU A O 1
ATOM 2175 N N . SER A 1 280 ? 59.779 40.137 6.530 1.00 57.62 280 SER A N 1
ATOM 2176 C CA . SER A 1 280 ? 60.394 40.964 5.487 1.00 57.62 280 SER A CA 1
ATOM 2177 C C . SER A 1 280 ? 61.369 40.204 4.573 1.00 57.62 280 SER A C 1
ATOM 2179 O O . SER A 1 280 ? 61.847 40.791 3.605 1.00 57.62 280 SER A O 1
ATOM 2181 N N . ASP A 1 281 ? 61.686 38.928 4.842 1.00 57.59 281 ASP A N 1
ATOM 2182 C CA . ASP A 1 281 ? 62.767 38.209 4.136 1.00 57.59 281 ASP A CA 1
ATOM 2183 C C . ASP A 1 281 ? 62.346 37.420 2.881 1.00 57.59 281 ASP A C 1
ATOM 2185 O O . ASP A 1 281 ? 63.174 36.762 2.252 1.00 57.59 281 ASP A O 1
ATOM 2189 N N . GLY A 1 282 ? 61.078 37.525 2.473 1.00 55.50 282 GLY A N 1
ATOM 2190 C CA . GLY A 1 282 ? 60.607 37.022 1.179 1.00 55.50 282 GLY A CA 1
ATOM 2191 C C . GLY A 1 282 ? 60.317 35.518 1.102 1.00 55.50 282 GLY A C 1
ATOM 2192 O O . GLY A 1 282 ? 59.947 35.041 0.034 1.00 55.50 282 GLY A O 1
ATOM 2193 N N . ARG A 1 283 ? 60.400 34.761 2.206 1.00 49.12 283 ARG A N 1
ATOM 2194 C CA . ARG A 1 283 ? 60.134 33.303 2.227 1.00 49.12 283 ARG A CA 1
ATOM 2195 C C . ARG A 1 283 ? 58.699 32.856 1.899 1.00 49.12 283 ARG A C 1
ATOM 2197 O O . ARG A 1 283 ? 58.482 31.664 1.723 1.00 49.12 283 ARG A O 1
ATOM 2204 N N . PHE A 1 284 ? 57.743 33.780 1.788 1.00 46.38 284 PHE A N 1
ATOM 2205 C CA . PHE A 1 284 ? 56.357 33.496 1.378 1.00 46.38 284 PHE A CA 1
ATOM 2206 C C . PHE A 1 284 ? 56.069 33.811 -0.103 1.00 46.38 284 PHE A C 1
ATOM 2208 O O . PHE A 1 284 ? 54.911 33.818 -0.514 1.00 46.38 284 PHE A O 1
ATOM 2215 N N . ALA A 1 285 ? 57.094 34.087 -0.917 1.00 44.69 285 ALA A N 1
ATOM 2216 C CA . ALA A 1 285 ? 56.938 34.335 -2.348 1.00 44.69 285 ALA A CA 1
ATOM 2217 C C . ALA A 1 285 ? 57.395 33.130 -3.192 1.00 44.69 285 ALA A C 1
ATOM 2219 O O . ALA A 1 285 ? 58.593 32.901 -3.336 1.00 44.69 285 ALA A O 1
ATOM 2220 N N . GLY A 1 286 ? 56.428 32.435 -3.804 1.00 53.97 286 GLY A N 1
ATOM 2221 C CA . GLY A 1 286 ? 56.628 31.490 -4.917 1.00 53.97 286 GLY A CA 1
ATOM 2222 C C . GLY A 1 286 ? 57.302 30.147 -4.585 1.00 53.97 286 GLY A C 1
ATO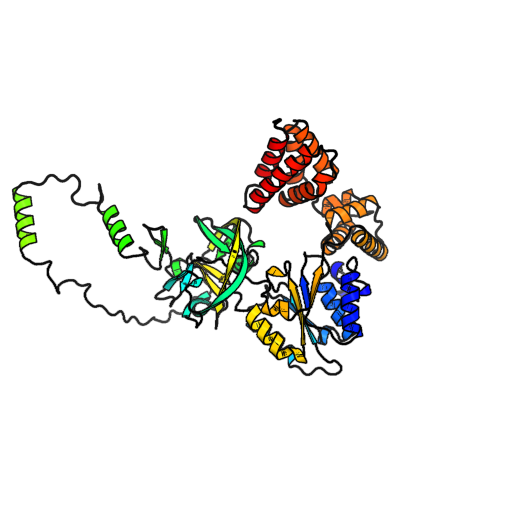M 2223 O O . GLY A 1 286 ? 57.957 30.021 -3.558 1.00 53.97 286 GLY A O 1
ATOM 2224 N N . GLU A 1 287 ? 57.090 29.172 -5.489 1.00 45.31 287 GLU A N 1
ATOM 2225 C CA . GLU A 1 287 ? 57.700 27.829 -5.721 1.00 45.31 287 GLU A CA 1
ATOM 2226 C C . GLU A 1 287 ? 58.129 26.915 -4.544 1.00 45.31 287 GLU A C 1
ATOM 2228 O O . GLU A 1 287 ? 58.438 25.753 -4.776 1.00 45.31 287 GLU A O 1
ATOM 2233 N N . ASN A 1 288 ? 58.096 27.357 -3.289 1.00 46.09 288 ASN A N 1
ATOM 2234 C CA . ASN A 1 288 ? 58.481 26.586 -2.100 1.00 46.09 288 ASN A CA 1
ATOM 2235 C C . ASN A 1 288 ? 57.275 26.091 -1.277 1.00 46.09 288 ASN A C 1
ATOM 2237 O O . ASN A 1 288 ? 57.431 25.741 -0.107 1.00 46.09 288 ASN A O 1
ATOM 2241 N N . ASP A 1 289 ? 56.079 26.067 -1.869 1.00 44.12 289 ASP A N 1
ATOM 2242 C CA . ASP A 1 289 ? 54.887 25.459 -1.273 1.00 44.12 289 ASP A CA 1
ATOM 2243 C C . ASP A 1 289 ? 54.737 24.019 -1.783 1.00 44.12 289 ASP A C 1
ATOM 2245 O O . ASP A 1 289 ? 54.635 23.776 -2.987 1.00 44.12 289 ASP A O 1
ATOM 2249 N N . SER A 1 290 ? 54.726 23.054 -0.862 1.00 44.44 290 SER A N 1
ATOM 2250 C CA . SER A 1 290 ? 54.626 21.622 -1.162 1.00 44.44 290 SER A CA 1
ATOM 2251 C C . SER A 1 290 ? 53.290 21.208 -1.788 1.00 44.44 290 SER A C 1
ATOM 2253 O O . SER A 1 290 ? 53.164 20.067 -2.217 1.00 44.44 290 SER A O 1
ATOM 2255 N N . ASN A 1 291 ? 52.303 22.108 -1.849 1.00 45.00 291 ASN A N 1
ATOM 2256 C CA . ASN A 1 291 ? 51.016 21.866 -2.506 1.00 45.00 291 ASN A CA 1
ATOM 2257 C C . ASN A 1 291 ? 50.969 22.290 -3.984 1.00 45.00 291 ASN A C 1
ATOM 2259 O O . ASN A 1 291 ? 49.916 22.190 -4.615 1.00 45.00 291 ASN A O 1
ATOM 2263 N N . TYR A 1 292 ? 52.077 22.755 -4.569 1.00 37.31 292 TYR A N 1
ATOM 2264 C CA . TYR A 1 292 ? 52.104 23.119 -5.985 1.00 37.31 292 TYR A CA 1
ATOM 2265 C C . TYR A 1 292 ? 52.396 21.892 -6.875 1.00 37.31 292 TYR A C 1
ATOM 2267 O O . TYR A 1 292 ? 53.549 21.561 -7.135 1.00 37.31 292 TYR A O 1
ATOM 2275 N N . GLY A 1 293 ? 51.336 21.230 -7.365 1.00 50.09 293 GLY A N 1
ATOM 2276 C CA . GLY A 1 293 ? 51.402 20.321 -8.525 1.00 50.09 293 GLY A CA 1
ATOM 2277 C C . GLY A 1 293 ? 51.520 18.810 -8.263 1.00 50.09 293 GLY A C 1
ATOM 2278 O O . GLY A 1 293 ? 52.359 18.162 -8.884 1.00 50.09 293 GLY A O 1
ATOM 2279 N N . GLY A 1 294 ? 50.678 18.222 -7.407 1.00 34.84 294 GLY A N 1
ATOM 2280 C CA . GLY A 1 294 ? 50.591 16.761 -7.245 1.00 34.84 294 GLY A CA 1
ATOM 2281 C C . GLY A 1 294 ? 49.435 16.135 -8.036 1.00 34.84 294 GLY A C 1
ATOM 2282 O O . GLY A 1 294 ? 48.277 16.407 -7.740 1.00 34.84 294 GLY A O 1
ATOM 2283 N N . THR A 1 295 ? 49.748 15.297 -9.026 1.00 42.22 295 THR A N 1
ATOM 2284 C CA . THR A 1 295 ? 48.825 14.343 -9.666 1.00 42.22 295 THR A CA 1
ATOM 2285 C C . THR A 1 295 ? 48.801 13.048 -8.848 1.00 42.22 295 THR A C 1
ATOM 2287 O O . THR A 1 295 ? 49.845 12.408 -8.719 1.00 42.22 295 THR A O 1
ATOM 2290 N N . ASP A 1 296 ? 47.648 12.662 -8.299 1.00 38.31 296 ASP A N 1
ATOM 2291 C CA . ASP A 1 296 ? 47.482 11.397 -7.569 1.00 38.31 296 ASP A CA 1
ATOM 2292 C C . ASP A 1 296 ? 47.217 10.239 -8.550 1.00 38.31 296 ASP A C 1
ATOM 2294 O O . ASP A 1 296 ? 46.099 10.027 -9.012 1.00 38.31 296 ASP A O 1
ATOM 2298 N N . GLU A 1 297 ? 48.264 9.471 -8.858 1.00 42.69 297 GLU A N 1
ATOM 2299 C CA . GLU A 1 297 ? 48.139 8.073 -9.283 1.00 42.69 297 GLU A CA 1
ATOM 2300 C C . GLU A 1 297 ? 48.194 7.193 -8.026 1.00 42.69 297 GLU A C 1
ATOM 2302 O O . GLU A 1 297 ? 49.248 7.056 -7.397 1.00 42.69 297 GLU A O 1
ATOM 2307 N N . ARG A 1 298 ? 47.072 6.568 -7.655 1.00 33.81 298 ARG A N 1
ATOM 2308 C CA . ARG A 1 298 ? 47.066 5.421 -6.737 1.00 33.81 298 ARG A CA 1
ATOM 2309 C C . ARG A 1 298 ? 46.253 4.279 -7.328 1.00 33.81 298 ARG A C 1
ATOM 2311 O O . ARG A 1 298 ? 45.070 4.418 -7.610 1.00 33.81 298 ARG A O 1
ATOM 2318 N N . ASP A 1 299 ? 46.949 3.164 -7.494 1.00 32.69 299 ASP A N 1
ATOM 2319 C CA . ASP A 1 299 ? 46.452 1.866 -7.933 1.00 32.69 299 ASP A CA 1
ATOM 2320 C C . ASP A 1 299 ? 45.687 1.193 -6.772 1.00 32.69 299 ASP A C 1
ATOM 2322 O O . ASP A 1 299 ? 46.253 1.076 -5.674 1.00 32.69 299 ASP A O 1
ATOM 2326 N N . PRO A 1 300 ? 44.416 0.784 -6.938 1.00 37.88 300 PRO A N 1
ATOM 2327 C CA . PRO A 1 300 ? 43.680 0.117 -5.876 1.00 37.88 300 PRO A CA 1
ATOM 2328 C C . PRO A 1 300 ? 44.121 -1.350 -5.784 1.00 37.88 300 PRO A C 1
ATOM 2330 O O . PRO A 1 300 ? 43.916 -2.154 -6.691 1.00 37.88 300 PRO A O 1
ATOM 2333 N N . ALA A 1 301 ? 44.740 -1.716 -4.662 1.00 30.64 301 ALA A N 1
ATOM 2334 C CA . ALA A 1 301 ? 45.057 -3.105 -4.363 1.00 30.64 301 ALA A CA 1
ATOM 2335 C C . ALA A 1 301 ? 43.770 -3.902 -4.080 1.00 30.64 301 ALA A C 1
ATOM 2337 O O . ALA A 1 301 ? 42.984 -3.523 -3.213 1.00 30.64 301 ALA A O 1
ATOM 2338 N N . LEU A 1 302 ? 43.603 -5.030 -4.780 1.00 37.81 302 LEU A N 1
ATOM 2339 C CA . LEU A 1 302 ? 42.603 -6.061 -4.489 1.00 37.81 302 LEU A CA 1
ATOM 2340 C C . LEU A 1 302 ? 42.727 -6.540 -3.035 1.00 37.81 302 LEU A C 1
ATOM 2342 O O . LEU A 1 302 ? 43.787 -7.020 -2.621 1.00 37.81 302 LEU A O 1
ATOM 2346 N N . VAL A 1 303 ? 41.630 -6.441 -2.286 1.00 37.00 303 VAL A N 1
ATOM 2347 C CA . VAL A 1 303 ? 41.497 -6.984 -0.931 1.00 37.00 303 VAL A CA 1
ATOM 2348 C C . VAL A 1 303 ? 40.835 -8.360 -1.033 1.00 37.00 303 VAL A C 1
ATOM 2350 O O . VAL A 1 303 ? 39.904 -8.557 -1.802 1.00 37.00 303 VAL A O 1
ATOM 2353 N N . SER A 1 304 ? 41.379 -9.336 -0.309 1.00 38.41 304 SER A N 1
ATOM 2354 C CA . SER A 1 304 ? 40.893 -10.719 -0.257 1.00 38.41 304 SER A CA 1
ATOM 2355 C C . SER A 1 304 ? 39.479 -10.830 0.324 1.00 38.41 304 SER A C 1
ATOM 2357 O O . SER A 1 304 ? 39.144 -10.088 1.251 1.00 38.41 304 SER A O 1
ATOM 2359 N N . ASP A 1 305 ? 38.755 -11.847 -0.145 1.00 43.09 305 ASP A N 1
ATOM 2360 C CA . ASP A 1 305 ? 37.428 -12.355 0.232 1.00 43.09 305 ASP A CA 1
ATOM 2361 C C . ASP A 1 305 ? 37.292 -12.723 1.726 1.00 43.09 305 ASP A C 1
ATOM 2363 O O . ASP A 1 305 ? 37.108 -13.873 2.129 1.00 43.09 305 ASP A O 1
ATOM 2367 N N . GLY A 1 306 ? 37.386 -11.721 2.598 1.00 39.12 306 GLY A N 1
ATOM 2368 C CA . GLY A 1 306 ? 36.943 -11.842 3.980 1.00 39.12 306 GLY A CA 1
ATOM 2369 C C . GLY A 1 306 ? 35.439 -12.077 3.971 1.00 39.12 306 GLY A C 1
ATOM 2370 O O . GLY A 1 306 ? 34.720 -11.194 3.524 1.00 39.12 306 GLY A O 1
ATOM 2371 N N . GLY A 1 307 ? 35.004 -13.258 4.424 1.00 42.88 307 GLY A N 1
ATOM 2372 C CA . GLY A 1 307 ? 33.605 -13.705 4.430 1.00 42.88 307 GLY A CA 1
ATOM 2373 C C . GLY A 1 307 ? 32.590 -12.717 5.038 1.00 42.88 307 GLY A C 1
ATOM 2374 O O . GLY A 1 307 ? 32.961 -11.623 5.455 1.00 42.88 307 GLY A O 1
ATOM 2375 N N . PRO A 1 308 ? 31.300 -13.097 5.118 1.00 47.66 308 PRO A N 1
ATOM 2376 C CA . PRO A 1 308 ? 30.190 -12.167 5.328 1.00 47.66 308 PRO A CA 1
ATOM 2377 C C . PRO A 1 308 ? 30.449 -11.209 6.495 1.00 47.66 308 PRO A C 1
ATOM 2379 O O . PRO A 1 308 ? 30.595 -11.625 7.647 1.00 47.66 308 PRO A O 1
ATOM 2382 N N . ARG A 1 309 ? 30.553 -9.920 6.164 1.00 55.88 309 ARG A N 1
ATOM 2383 C CA . ARG A 1 309 ? 30.726 -8.829 7.124 1.00 55.88 309 ARG A CA 1
ATOM 2384 C C . ARG A 1 309 ? 29.362 -8.332 7.579 1.00 55.88 309 ARG A C 1
ATOM 2386 O O . ARG A 1 309 ? 28.420 -8.305 6.792 1.00 55.88 309 ARG A O 1
ATOM 2393 N N . THR A 1 310 ? 29.278 -7.912 8.834 1.00 61.34 310 THR A N 1
ATOM 2394 C CA . THR A 1 310 ? 28.102 -7.224 9.367 1.00 61.34 310 THR A CA 1
ATOM 2395 C C . THR A 1 310 ? 27.972 -5.858 8.694 1.00 61.34 310 THR A C 1
ATOM 2397 O O . THR A 1 310 ? 28.922 -5.073 8.719 1.00 61.34 310 THR A O 1
ATOM 2400 N N . VAL A 1 311 ? 26.817 -5.592 8.084 1.00 73.75 311 VAL A N 1
ATOM 2401 C CA . VAL A 1 311 ? 26.463 -4.276 7.531 1.00 73.75 311 VAL A CA 1
ATOM 2402 C C . VAL A 1 311 ? 26.242 -3.319 8.700 1.00 73.75 311 VAL A C 1
ATOM 2404 O O . VAL A 1 311 ? 25.650 -3.714 9.705 1.00 73.75 311 VAL A O 1
ATOM 2407 N N . ARG A 1 312 ? 26.761 -2.089 8.615 1.00 85.00 312 ARG A N 1
ATOM 2408 C CA . ARG A 1 312 ? 26.436 -1.066 9.617 1.00 85.00 312 ARG A CA 1
ATOM 2409 C C . ARG A 1 312 ? 24.993 -0.640 9.418 1.00 85.00 312 ARG A C 1
ATOM 2411 O O . ARG A 1 312 ? 24.509 -0.593 8.292 1.00 85.00 312 ARG A O 1
ATOM 2418 N N . THR A 1 313 ? 24.331 -0.316 10.512 1.00 89.12 313 THR A N 1
ATOM 2419 C CA . THR A 1 313 ? 22.930 0.066 10.499 1.00 89.12 313 THR A CA 1
ATOM 2420 C C . THR A 1 313 ? 22.717 1.389 11.201 1.00 89.12 313 THR A C 1
ATOM 2422 O O . THR A 1 313 ? 23.522 1.826 12.029 1.00 89.12 313 THR A O 1
ATOM 2425 N N . VAL A 1 314 ? 21.610 2.029 10.858 1.00 91.62 314 VAL A N 1
ATOM 2426 C CA . VAL A 1 314 ? 21.052 3.145 11.599 1.00 91.62 314 VAL A CA 1
ATOM 2427 C C . VAL A 1 314 ? 19.570 2.893 11.816 1.00 91.62 314 VAL A C 1
ATOM 2429 O O . VAL A 1 314 ? 18.854 2.477 10.909 1.00 91.62 314 VAL A O 1
ATOM 2432 N N . GLU A 1 315 ? 19.129 3.117 13.044 1.00 92.75 315 GLU A N 1
ATOM 2433 C CA . GLU A 1 315 ? 17.743 2.914 13.438 1.00 92.75 315 GLU A CA 1
ATOM 2434 C C . GLU A 1 315 ? 16.846 3.999 12.823 1.00 92.75 315 GLU A C 1
ATOM 2436 O O . GLU A 1 315 ? 17.183 5.188 12.850 1.00 92.75 315 GLU A O 1
ATOM 2441 N N . VAL A 1 316 ? 15.711 3.583 12.269 1.00 91.69 316 VAL A N 1
ATOM 2442 C CA . VAL A 1 316 ? 14.598 4.443 11.871 1.00 91.69 316 VAL A CA 1
ATOM 2443 C C . VAL A 1 316 ? 14.017 5.055 13.128 1.00 91.69 316 VAL A C 1
ATOM 2445 O O . VAL A 1 316 ? 13.611 4.342 14.046 1.00 91.69 316 VAL A O 1
ATOM 2448 N N . ARG A 1 317 ? 13.973 6.380 13.168 1.00 91.12 317 ARG A N 1
ATOM 2449 C CA . ARG A 1 317 ? 13.351 7.110 14.262 1.00 91.12 317 ARG A CA 1
ATOM 2450 C C . ARG A 1 317 ? 11.912 7.455 13.937 1.00 91.12 317 ARG A C 1
ATOM 2452 O O . ARG A 1 317 ? 11.061 7.288 14.805 1.00 91.12 317 ARG A O 1
ATOM 2459 N N . ASP A 1 318 ? 11.681 7.953 12.728 1.00 89.19 318 ASP A N 1
ATOM 2460 C CA . ASP A 1 318 ? 10.369 8.432 12.325 1.00 89.19 318 ASP A CA 1
ATOM 2461 C C . ASP A 1 318 ? 10.195 8.489 10.805 1.00 89.19 318 ASP A C 1
ATOM 2463 O O . ASP A 1 318 ? 11.184 8.545 10.076 1.00 89.19 318 ASP A O 1
ATOM 2467 N N . VAL A 1 319 ? 8.951 8.497 10.334 1.00 85.06 319 VAL A N 1
ATOM 2468 C CA . VAL A 1 319 ? 8.575 8.708 8.933 1.00 85.06 319 VAL A CA 1
ATOM 2469 C C . VAL A 1 319 ? 7.362 9.634 8.886 1.00 85.06 319 VAL A C 1
ATOM 2471 O O . VAL A 1 319 ? 6.263 9.221 9.235 1.00 85.06 319 VAL A O 1
ATOM 2474 N N . GLU A 1 320 ? 7.530 10.865 8.401 1.00 80.00 320 GLU A N 1
ATOM 2475 C CA . GLU A 1 320 ? 6.460 11.870 8.365 1.00 80.00 320 GLU A CA 1
ATOM 2476 C C . GLU A 1 320 ? 6.081 12.283 6.941 1.00 80.00 320 GLU A C 1
ATOM 2478 O O . GLU A 1 320 ? 6.941 12.375 6.073 1.00 80.00 320 GLU A O 1
ATOM 2483 N N . TYR A 1 321 ? 4.819 12.630 6.662 1.00 80.69 321 TYR A N 1
ATOM 2484 C CA . TYR A 1 321 ? 4.488 13.269 5.380 1.00 80.69 321 TYR A CA 1
ATOM 2485 C C . TYR A 1 321 ? 5.174 14.637 5.255 1.00 80.69 321 TYR A C 1
ATOM 2487 O O . TYR A 1 321 ? 5.062 15.495 6.124 1.00 80.69 321 TYR A O 1
ATOM 2495 N N . SER A 1 322 ? 5.822 14.877 4.117 1.00 83.94 322 SER A N 1
ATOM 2496 C CA . SER A 1 322 ? 6.507 16.132 3.819 1.00 83.94 322 SER A CA 1
ATOM 2497 C C . SER A 1 322 ? 5.685 17.011 2.877 1.00 83.94 322 SER A C 1
ATOM 2499 O O . SER A 1 322 ? 5.190 18.073 3.259 1.00 83.94 322 SER A O 1
ATOM 2501 N N . HIS A 1 323 ? 5.559 16.611 1.610 1.00 83.38 323 HIS A N 1
ATOM 2502 C CA . HIS A 1 323 ? 4.896 17.414 0.583 1.00 83.38 323 HIS A CA 1
ATOM 2503 C C . HIS A 1 323 ? 4.640 16.612 -0.692 1.00 83.38 323 HIS A C 1
ATOM 2505 O O . HIS A 1 323 ? 5.304 15.618 -0.973 1.00 83.38 323 HIS A O 1
ATOM 2511 N N . ARG A 1 324 ? 3.750 17.129 -1.541 1.00 70.19 324 ARG A N 1
ATOM 2512 C CA . ARG A 1 324 ? 3.588 16.669 -2.920 1.00 70.19 324 ARG A CA 1
ATOM 2513 C C . ARG A 1 324 ? 4.468 17.481 -3.857 1.00 70.19 324 ARG A C 1
ATOM 2515 O O . ARG A 1 324 ? 4.359 18.708 -3.902 1.00 70.19 324 ARG A O 1
ATOM 2522 N N . GLY A 1 325 ? 5.311 16.818 -4.637 1.00 68.06 325 GLY A N 1
ATOM 2523 C CA . GLY A 1 325 ? 6.323 17.495 -5.440 1.00 68.06 325 GLY A CA 1
ATOM 2524 C C . GLY A 1 325 ? 6.707 16.748 -6.704 1.00 68.06 325 GLY A C 1
ATOM 2525 O O . GLY A 1 325 ? 6.262 15.630 -6.954 1.00 68.06 325 GLY A O 1
ATOM 2526 N N . LYS A 1 326 ? 7.549 17.391 -7.518 1.00 69.50 326 LYS A N 1
ATOM 2527 C CA . LYS A 1 326 ? 8.188 16.726 -8.657 1.00 69.50 326 LYS A CA 1
ATOM 2528 C C . LYS A 1 326 ? 8.998 15.527 -8.151 1.00 69.50 326 LYS A C 1
ATOM 2530 O O . LYS A 1 326 ? 9.526 15.587 -7.051 1.00 69.50 326 LYS A O 1
ATOM 2535 N N . ALA A 1 327 ? 9.092 14.469 -8.939 1.00 69.75 327 ALA A N 1
ATOM 2536 C CA . ALA A 1 327 ? 9.702 13.215 -8.542 1.00 69.75 327 ALA A CA 1
ATOM 2537 C C . ALA A 1 327 ? 10.824 12.812 -9.493 1.00 69.75 327 ALA A C 1
ATOM 2539 O O . ALA A 1 327 ? 10.663 12.860 -10.713 1.00 69.75 327 ALA A O 1
ATOM 2540 N N . TYR A 1 328 ? 11.952 12.402 -8.923 1.00 74.06 328 TYR A N 1
ATOM 2541 C CA . TYR A 1 328 ? 13.113 11.898 -9.638 1.00 74.06 328 TYR A CA 1
ATOM 2542 C C . TYR A 1 328 ? 13.520 10.531 -9.114 1.00 74.06 328 TYR A C 1
ATOM 2544 O O . TYR A 1 328 ? 13.177 10.128 -8.003 1.00 74.06 328 TYR A O 1
ATOM 2552 N N . ASN A 1 329 ? 14.269 9.825 -9.946 1.00 75.50 329 ASN A N 1
ATOM 2553 C CA . ASN A 1 329 ? 14.834 8.530 -9.635 1.00 75.50 329 ASN A CA 1
ATOM 2554 C C . ASN A 1 329 ? 16.111 8.321 -10.466 1.00 75.50 329 ASN A C 1
ATOM 2556 O O . ASN A 1 329 ? 16.334 9.041 -11.446 1.00 75.50 329 ASN A O 1
ATOM 2560 N N . ILE A 1 330 ? 16.955 7.364 -10.089 1.00 73.81 330 ILE A N 1
ATOM 2561 C CA . ILE A 1 330 ? 18.182 7.023 -10.801 1.00 73.81 330 ILE A CA 1
ATOM 2562 C C . ILE A 1 330 ? 18.022 5.644 -11.444 1.00 73.81 330 ILE A C 1
ATOM 2564 O O . ILE A 1 330 ? 17.652 4.660 -10.830 1.00 73.81 330 ILE A O 1
ATOM 2568 N N . SER A 1 331 ? 18.316 5.533 -12.732 1.00 71.81 331 SER A N 1
ATOM 2569 C CA . SER A 1 331 ? 18.346 4.243 -13.417 1.00 71.81 331 SER A CA 1
ATOM 2570 C C . SER A 1 331 ? 19.771 3.719 -13.473 1.00 71.81 331 SER A C 1
ATOM 2572 O O . SER A 1 331 ? 20.603 4.353 -14.114 1.00 71.81 331 SER A O 1
ATOM 2574 N N . MET A 1 332 ? 20.022 2.544 -12.895 1.00 73.50 332 MET A N 1
ATOM 2575 C CA . MET A 1 332 ? 21.325 1.859 -12.916 1.00 73.50 332 MET A CA 1
ATOM 2576 C C . MET A 1 332 ? 21.465 0.927 -14.136 1.00 73.50 332 MET A C 1
ATOM 2578 O O . MET A 1 332 ? 20.462 0.382 -14.602 1.00 73.50 332 MET A O 1
ATOM 2582 N N . GLU A 1 333 ? 22.678 0.763 -14.679 1.00 68.06 333 GLU A N 1
ATOM 2583 C CA . GLU A 1 333 ? 22.981 -0.175 -15.780 1.00 68.06 333 GLU A CA 1
ATOM 2584 C C . GLU A 1 333 ? 23.349 -1.592 -15.295 1.00 68.06 333 GLU A C 1
ATOM 2586 O O . GLU A 1 333 ? 23.141 -2.547 -16.047 1.00 68.06 333 GLU A O 1
ATOM 2591 N N . GLY A 1 334 ? 23.892 -1.739 -14.081 1.00 69.88 334 GLY A N 1
ATOM 2592 C CA . GLY A 1 334 ? 24.345 -3.011 -13.516 1.00 69.88 334 GLY A CA 1
ATOM 2593 C C . GLY A 1 334 ? 23.575 -3.431 -12.262 1.00 69.88 334 GLY A C 1
ATOM 2594 O O . GLY A 1 334 ? 22.649 -4.236 -12.330 1.00 69.88 334 GLY A O 1
ATOM 2595 N N . THR A 1 335 ? 23.995 -2.929 -11.106 1.00 70.31 335 THR A N 1
ATOM 2596 C CA . THR A 1 335 ? 23.454 -3.256 -9.784 1.00 70.31 335 THR A CA 1
ATOM 2597 C C . THR A 1 335 ? 22.331 -2.287 -9.430 1.00 70.31 335 THR A C 1
ATOM 2599 O O . THR A 1 335 ? 22.527 -1.076 -9.489 1.00 70.31 335 THR A O 1
ATOM 2602 N N . PRO A 1 336 ? 21.142 -2.772 -9.041 1.00 64.44 336 PRO A N 1
ATOM 2603 C CA . PRO A 1 336 ? 19.954 -1.927 -8.931 1.00 64.44 336 PRO A CA 1
ATOM 2604 C C . PRO A 1 336 ? 19.893 -1.086 -7.643 1.00 64.44 336 PRO A C 1
ATOM 2606 O O . PRO A 1 336 ? 18.894 -0.423 -7.386 1.00 64.44 336 PRO A O 1
ATOM 2609 N N . ASN A 1 337 ? 20.942 -1.085 -6.824 1.00 76.94 337 ASN A N 1
ATOM 2610 C CA . ASN A 1 337 ? 21.009 -0.323 -5.583 1.00 76.94 337 ASN A CA 1
ATOM 2611 C C . ASN A 1 337 ? 22.010 0.830 -5.692 1.00 76.94 337 ASN A C 1
ATOM 2613 O O . ASN A 1 337 ? 22.927 0.826 -6.511 1.00 76.94 337 ASN A O 1
ATOM 2617 N N . PHE A 1 338 ? 21.804 1.848 -4.873 1.00 84.62 338 PHE A N 1
ATOM 2618 C CA . PHE A 1 338 ? 22.639 3.039 -4.865 1.00 84.62 338 PHE A CA 1
ATOM 2619 C C . PHE A 1 338 ? 22.552 3.731 -3.509 1.00 84.62 338 PHE A C 1
ATOM 2621 O O . PHE A 1 338 ? 21.657 3.464 -2.700 1.00 84.62 338 PHE A O 1
ATOM 2628 N N . MET A 1 339 ? 23.504 4.623 -3.259 1.00 87.31 339 MET A N 1
ATOM 2629 C CA . MET A 1 339 ? 23.608 5.321 -1.986 1.00 87.31 339 MET A CA 1
ATOM 2630 C C . MET A 1 339 ? 23.134 6.763 -2.096 1.00 87.31 339 MET A C 1
ATOM 2632 O O . MET A 1 339 ? 23.590 7.532 -2.948 1.00 87.31 339 MET A O 1
ATOM 2636 N N . LEU A 1 340 ? 22.278 7.154 -1.161 1.00 87.69 340 LEU A N 1
ATOM 2637 C CA . LEU A 1 340 ? 22.012 8.561 -0.899 1.00 87.69 340 LEU A CA 1
ATOM 2638 C C . LEU A 1 340 ? 23.244 9.197 -0.244 1.00 87.69 340 LEU A C 1
ATOM 2640 O O . LEU A 1 340 ? 24.021 8.524 0.437 1.00 87.69 340 LEU A O 1
ATOM 2644 N N . ALA A 1 341 ? 23.445 10.504 -0.428 1.00 82.38 341 ALA A N 1
ATOM 2645 C CA . ALA A 1 341 ? 24.624 11.202 0.099 1.00 82.38 341 ALA A CA 1
ATOM 2646 C C . ALA A 1 341 ? 24.728 11.139 1.628 1.00 82.38 341 ALA A C 1
ATOM 2648 O O . ALA A 1 341 ? 25.800 11.343 2.188 1.00 82.38 341 ALA A O 1
ATOM 2649 N N . ASN A 1 342 ? 23.628 10.806 2.298 1.00 83.12 342 ASN A N 1
ATOM 2650 C CA . ASN A 1 342 ? 23.599 10.545 3.721 1.00 83.12 342 ASN A CA 1
ATOM 2651 C C . ASN A 1 342 ? 24.025 9.122 4.109 1.00 83.12 342 ASN A C 1
ATOM 2653 O O . ASN A 1 342 ? 23.859 8.767 5.267 1.00 83.12 342 ASN A O 1
ATOM 2657 N N . GLY A 1 343 ? 24.580 8.328 3.191 1.00 79.31 343 GLY A N 1
ATOM 2658 C CA . GLY A 1 343 ? 25.124 6.990 3.434 1.00 79.31 343 GLY A CA 1
ATOM 2659 C C . GLY A 1 343 ? 24.093 5.867 3.426 1.00 79.31 343 GLY A C 1
ATOM 2660 O O . GLY A 1 343 ? 24.464 4.716 3.625 1.00 79.31 343 GLY A O 1
ATOM 2661 N N . ILE A 1 344 ? 22.819 6.173 3.195 1.00 88.94 344 ILE A N 1
ATOM 2662 C CA . ILE A 1 344 ? 21.754 5.174 3.223 1.00 88.94 344 ILE A CA 1
ATOM 2663 C C . ILE A 1 344 ? 21.710 4.399 1.915 1.00 88.94 344 ILE A C 1
ATOM 2665 O O . ILE A 1 344 ? 21.653 4.994 0.833 1.00 88.94 344 ILE A O 1
ATOM 2669 N N . LEU A 1 345 ? 21.737 3.068 2.027 1.00 85.88 345 LEU A N 1
ATOM 2670 C CA . LEU A 1 345 ? 21.545 2.186 0.887 1.00 85.88 345 LEU A CA 1
ATOM 2671 C C . LEU A 1 345 ? 20.059 2.112 0.551 1.00 85.88 345 LEU A C 1
ATOM 2673 O O . LEU A 1 345 ? 19.237 1.679 1.359 1.00 85.88 345 LEU A O 1
ATOM 2677 N N . THR A 1 346 ? 19.743 2.490 -0.678 1.00 80.50 346 THR A N 1
ATOM 2678 C CA . THR A 1 346 ? 18.385 2.441 -1.208 1.00 80.50 346 THR A CA 1
ATOM 2679 C C . THR A 1 346 ? 18.371 1.634 -2.489 1.00 80.50 346 THR A C 1
ATOM 2681 O O . THR A 1 346 ? 19.408 1.385 -3.125 1.00 80.50 346 THR A O 1
ATOM 2684 N N . HIS A 1 347 ? 17.185 1.183 -2.853 1.00 71.81 347 HIS A N 1
ATOM 2685 C CA . HIS A 1 347 ? 16.981 0.521 -4.120 1.00 71.81 347 HIS A CA 1
ATOM 2686 C C . HIS A 1 347 ? 16.454 1.540 -5.127 1.00 71.81 347 HIS A C 1
ATOM 2688 O O . HIS A 1 347 ? 15.531 2.306 -4.852 1.00 71.81 347 HIS A O 1
ATOM 2694 N N . ASN A 1 348 ? 17.037 1.551 -6.319 1.00 62.19 348 ASN A N 1
ATOM 2695 C CA . ASN A 1 348 ? 16.412 2.249 -7.422 1.00 62.19 348 ASN A CA 1
ATOM 2696 C C . ASN A 1 348 ? 15.310 1.344 -7.962 1.00 62.19 348 ASN A C 1
ATOM 2698 O O . ASN A 1 348 ? 15.584 0.214 -8.380 1.00 62.19 348 ASN A O 1
ATOM 2702 N N . THR A 1 349 ? 14.101 1.884 -8.157 1.00 52.50 349 THR A N 1
ATOM 2703 C CA . THR A 1 349 ? 13.449 1.442 -9.386 1.00 52.50 349 THR A CA 1
ATOM 2704 C C . THR A 1 349 ? 14.334 1.960 -10.494 1.00 52.50 349 THR A C 1
ATOM 2706 O O . THR A 1 349 ? 14.563 3.150 -10.627 1.00 52.50 349 THR A O 1
ATOM 2709 N N . SER A 1 350 ? 14.857 1.080 -11.331 1.00 45.28 350 SER A N 1
ATOM 2710 C CA . SER A 1 350 ? 15.283 1.505 -12.666 1.00 45.28 350 SER A CA 1
ATOM 2711 C C . SER A 1 350 ? 14.205 2.403 -13.304 1.00 45.28 350 SER A C 1
ATOM 2713 O O . SER A 1 350 ? 13.084 2.456 -12.810 1.00 45.28 350 SER A O 1
ATOM 2715 N N . ASP A 1 351 ? 14.489 3.004 -14.453 1.00 54.06 351 ASP A N 1
ATOM 2716 C CA . ASP A 1 351 ? 13.535 3.579 -15.411 1.00 54.06 351 ASP A CA 1
ATOM 2717 C C . ASP A 1 351 ? 12.403 2.576 -15.781 1.00 54.06 351 ASP A C 1
ATOM 2719 O O . ASP A 1 351 ? 12.283 2.159 -16.928 1.00 54.06 351 ASP A O 1
ATOM 2723 N N . ALA A 1 352 ? 11.614 2.103 -14.815 1.00 53.38 352 ALA A N 1
ATOM 2724 C CA . ALA A 1 352 ? 10.919 0.826 -14.805 1.00 53.38 352 ALA A CA 1
ATOM 2725 C C . ALA A 1 352 ? 9.632 0.995 -15.563 1.00 53.38 352 ALA A C 1
ATOM 2727 O O . ALA A 1 352 ? 9.361 0.217 -16.464 1.00 53.38 352 ALA A O 1
ATOM 2728 N N . GLN A 1 353 ? 8.924 2.096 -15.310 1.00 62.78 353 GLN A N 1
ATOM 2729 C CA . GLN A 1 353 ? 7.793 2.503 -16.119 1.00 62.78 353 GLN A CA 1
ATOM 2730 C C . GLN A 1 353 ? 8.221 2.887 -17.547 1.00 62.78 353 GLN A C 1
ATOM 2732 O O . GLN A 1 353 ? 7.558 2.488 -18.499 1.00 62.78 353 GLN A O 1
ATOM 2737 N N . SER A 1 354 ? 9.353 3.558 -17.789 1.00 58.84 354 SER A N 1
ATOM 2738 C CA . SER A 1 354 ? 9.764 3.840 -19.180 1.00 58.84 354 SER A CA 1
ATOM 2739 C C . SER A 1 354 ? 10.282 2.598 -19.921 1.00 58.84 354 SER A C 1
ATOM 2741 O O . SER A 1 354 ? 10.061 2.448 -21.126 1.00 58.84 354 SER A O 1
ATOM 2743 N N . ALA A 1 355 ? 10.968 1.683 -19.236 1.00 61.28 355 ALA A N 1
ATOM 2744 C CA . ALA A 1 355 ? 11.412 0.397 -19.766 1.00 61.28 355 ALA A CA 1
ATOM 2745 C C . ALA A 1 355 ? 10.226 -0.545 -19.985 1.00 61.28 355 ALA A C 1
ATOM 2747 O O . ALA A 1 355 ? 10.154 -1.207 -21.025 1.00 61.28 355 ALA A O 1
ATOM 2748 N N . LEU A 1 356 ? 9.268 -0.549 -19.060 1.00 74.06 356 LEU A N 1
ATOM 2749 C CA . LEU A 1 356 ? 7.985 -1.221 -19.184 1.00 74.06 356 LEU A CA 1
ATOM 2750 C C . LEU A 1 356 ? 7.217 -0.645 -20.362 1.00 74.06 356 LEU A C 1
ATOM 2752 O O . LEU A 1 356 ? 6.812 -1.412 -21.215 1.00 74.06 356 LEU A O 1
ATOM 2756 N N . ARG A 1 357 ? 7.124 0.679 -20.511 1.00 77.81 357 ARG A N 1
ATOM 2757 C CA . ARG A 1 357 ? 6.503 1.334 -21.669 1.00 77.81 357 ARG A CA 1
ATOM 2758 C C . ARG A 1 357 ? 7.114 0.839 -22.982 1.00 77.81 357 ARG A C 1
ATOM 2760 O O . ARG A 1 357 ? 6.370 0.448 -23.876 1.00 77.81 357 ARG A O 1
ATOM 2767 N N . ARG A 1 358 ? 8.449 0.819 -23.109 1.00 76.19 358 ARG A N 1
ATOM 2768 C CA . ARG A 1 358 ? 9.127 0.270 -24.305 1.00 76.19 358 ARG A CA 1
ATOM 2769 C C . ARG A 1 358 ? 8.772 -1.203 -24.529 1.00 76.19 358 ARG A C 1
ATOM 2771 O O . ARG A 1 358 ? 8.560 -1.621 -25.662 1.00 76.19 358 ARG A O 1
ATOM 2778 N N . THR A 1 359 ? 8.690 -1.979 -23.453 1.00 80.50 359 THR A N 1
ATOM 2779 C CA . THR A 1 359 ? 8.331 -3.404 -23.485 1.00 80.50 359 THR A CA 1
ATOM 2780 C C . THR A 1 359 ? 6.865 -3.606 -23.889 1.00 80.50 359 THR A C 1
ATOM 2782 O O . THR A 1 359 ? 6.579 -4.454 -24.730 1.00 80.50 359 THR A O 1
ATOM 2785 N N . MET A 1 360 ? 5.949 -2.784 -23.376 1.00 85.50 360 MET A N 1
ATOM 2786 C CA . MET A 1 360 ? 4.534 -2.754 -23.744 1.00 85.50 360 MET A CA 1
ATOM 2787 C C . MET A 1 360 ? 4.368 -2.431 -25.224 1.00 85.50 360 MET A C 1
ATOM 2789 O O . MET A 1 360 ? 3.667 -3.146 -25.929 1.00 85.50 360 MET A O 1
ATOM 2793 N N . GLU A 1 361 ? 5.073 -1.410 -25.719 1.00 83.19 361 GLU A N 1
ATOM 2794 C CA . GLU A 1 361 ? 5.078 -1.058 -27.142 1.00 83.19 361 GLU A CA 1
ATOM 2795 C C . GLU A 1 361 ? 5.612 -2.222 -27.995 1.00 83.19 361 GLU A C 1
ATOM 2797 O O . GLU A 1 361 ? 4.981 -2.603 -28.981 1.00 83.19 361 GLU A O 1
ATOM 2802 N N . GLN A 1 362 ? 6.730 -2.834 -27.587 1.00 85.19 362 GLN A N 1
ATOM 2803 C CA . GLN A 1 362 ? 7.378 -3.925 -28.320 1.00 85.19 362 GLN A CA 1
ATOM 2804 C C . GLN A 1 362 ? 6.516 -5.191 -28.425 1.00 85.19 362 GLN A C 1
ATOM 2806 O O . GLN A 1 362 ? 6.572 -5.874 -29.447 1.00 85.19 362 GLN A O 1
ATOM 2811 N N . PHE A 1 363 ? 5.778 -5.538 -27.371 1.00 88.69 363 PHE A N 1
ATOM 2812 C CA . PHE A 1 363 ? 4.993 -6.774 -27.301 1.00 88.69 363 PHE A CA 1
ATOM 2813 C C . PHE A 1 363 ? 3.485 -6.542 -27.415 1.00 88.69 363 PHE A C 1
ATOM 2815 O O . PHE A 1 363 ? 2.718 -7.461 -27.149 1.00 88.69 363 PHE A O 1
ATOM 2822 N N . SER A 1 364 ? 3.058 -5.354 -27.846 1.00 86.19 364 SER A N 1
ATOM 2823 C CA . SER A 1 364 ? 1.642 -4.993 -27.991 1.00 86.19 364 SER A CA 1
ATOM 2824 C C . SER A 1 364 ? 0.857 -5.909 -28.934 1.00 86.19 364 SER A C 1
ATOM 2826 O O . SER A 1 364 ? -0.345 -6.054 -28.753 1.00 86.19 364 SER A O 1
ATOM 2828 N N . ASP A 1 365 ? 1.504 -6.588 -29.884 1.00 85.56 365 ASP A N 1
ATOM 2829 C CA . ASP A 1 365 ? 0.828 -7.565 -30.749 1.00 85.56 365 ASP A CA 1
ATOM 2830 C C . ASP A 1 365 ? 0.553 -8.894 -30.024 1.00 85.56 365 ASP A C 1
ATOM 2832 O O . ASP A 1 365 ? -0.521 -9.464 -30.178 1.00 85.56 365 ASP A O 1
ATOM 2836 N N . ASN A 1 366 ? 1.486 -9.357 -29.183 1.00 88.44 366 ASN A N 1
ATOM 2837 C CA . ASN A 1 366 ? 1.458 -10.703 -28.591 1.00 88.44 366 ASN A CA 1
ATOM 2838 C C . ASN A 1 366 ? 1.039 -10.720 -27.110 1.00 88.44 366 ASN A C 1
ATOM 2840 O O . ASN A 1 366 ? 0.809 -11.786 -26.540 1.00 88.44 366 ASN A O 1
ATOM 2844 N N . ALA A 1 367 ? 0.987 -9.562 -26.453 1.00 91.94 367 ALA A N 1
ATOM 2845 C CA . ALA A 1 367 ? 0.698 -9.442 -25.031 1.00 91.94 367 ALA A CA 1
ATOM 2846 C C . ALA A 1 367 ? -0.265 -8.284 -24.740 1.00 91.94 367 ALA A C 1
ATOM 2848 O O . ALA A 1 367 ? -0.279 -7.253 -25.419 1.00 91.94 367 ALA A O 1
ATOM 2849 N N . ARG A 1 368 ? -1.071 -8.444 -23.692 1.00 94.44 368 ARG A N 1
ATOM 2850 C CA . ARG A 1 368 ? -1.877 -7.393 -23.076 1.00 94.44 368 ARG A CA 1
ATOM 2851 C C . ARG A 1 368 ? -1.442 -7.213 -21.634 1.00 94.44 368 ARG A C 1
ATOM 2853 O O . ARG A 1 368 ? -1.425 -8.158 -20.855 1.00 94.44 368 ARG A O 1
ATOM 2860 N N . PHE A 1 369 ? -1.073 -5.984 -21.308 1.00 93.75 369 PHE A N 1
ATOM 2861 C CA . PHE A 1 369 ? -0.656 -5.603 -19.972 1.00 93.75 369 PHE A CA 1
ATOM 2862 C C . PHE A 1 369 ? -1.860 -5.138 -19.164 1.00 93.75 369 PHE A C 1
ATOM 2864 O O . PHE A 1 369 ? -2.669 -4.353 -19.660 1.00 93.75 369 PHE A O 1
ATOM 2871 N N . VAL A 1 370 ? -1.948 -5.612 -17.929 1.00 95.12 370 VAL A N 1
ATOM 2872 C CA . VAL A 1 370 ? -2.888 -5.153 -16.911 1.00 95.12 370 VAL A CA 1
ATOM 2873 C C . VAL A 1 370 ? -2.051 -4.635 -15.751 1.00 95.12 370 VAL A C 1
ATOM 2875 O O . VAL A 1 370 ? -1.360 -5.404 -15.095 1.00 95.12 370 VAL A O 1
ATOM 2878 N N . LEU A 1 371 ? -2.055 -3.324 -15.548 1.00 91.44 371 LEU A N 1
ATOM 2879 C CA . LEU A 1 371 ? -1.285 -2.663 -14.497 1.00 91.44 371 LEU A CA 1
ATOM 2880 C C . LEU A 1 371 ? -2.204 -2.375 -13.313 1.00 91.44 371 LEU A C 1
ATOM 2882 O O . LEU A 1 371 ? -3.314 -1.890 -13.525 1.00 91.44 371 LEU A O 1
ATOM 2886 N N . SER A 1 372 ? -1.754 -2.634 -12.092 1.00 88.38 372 SER A N 1
ATOM 2887 C CA . SER A 1 372 ? -2.461 -2.291 -10.856 1.00 88.38 372 SER A CA 1
ATOM 2888 C C . SER A 1 372 ? -1.673 -1.237 -10.080 1.00 88.38 372 SER A C 1
ATOM 2890 O O . SER A 1 372 ? -0.446 -1.261 -10.045 1.00 88.38 372 SER A O 1
ATOM 2892 N N . CYS A 1 373 ? -2.386 -0.261 -9.523 1.00 80.94 373 CYS A N 1
ATOM 2893 C CA . CYS A 1 373 ? -1.838 0.799 -8.680 1.00 80.94 373 CYS A CA 1
ATOM 2894 C C . CYS A 1 373 ? -2.909 1.292 -7.699 1.00 80.94 373 CYS A C 1
ATOM 2896 O O . CYS A 1 373 ? -4.112 1.101 -7.920 1.00 80.94 373 CYS A O 1
ATOM 2898 N N . ASN A 1 374 ? -2.490 1.980 -6.640 1.00 76.25 374 ASN A N 1
ATOM 2899 C CA . ASN A 1 374 ? -3.433 2.664 -5.754 1.00 76.25 374 ASN A CA 1
ATOM 2900 C C . ASN A 1 374 ? -3.932 3.965 -6.389 1.00 76.25 374 ASN A C 1
ATOM 2902 O O . ASN A 1 374 ? -5.138 4.214 -6.461 1.00 76.25 374 ASN A O 1
ATOM 2906 N N . TYR A 1 375 ? -3.011 4.746 -6.956 1.00 68.81 375 TYR A N 1
ATOM 2907 C CA . TYR A 1 375 ? -3.317 6.028 -7.574 1.00 68.81 375 TYR A CA 1
ATOM 2908 C C . TYR A 1 375 ? -2.860 6.061 -9.026 1.00 68.81 375 TYR A C 1
ATOM 2910 O O . TYR A 1 375 ? -1.670 6.024 -9.325 1.00 68.81 375 TYR A O 1
ATOM 2918 N N . SER A 1 376 ? -3.804 6.260 -9.952 1.00 76.94 376 SER A N 1
ATOM 2919 C CA . SER A 1 376 ? -3.470 6.382 -11.378 1.00 76.94 376 SER A CA 1
ATOM 2920 C C . SER A 1 376 ? -2.482 7.519 -11.662 1.00 76.94 376 SER A C 1
ATOM 2922 O O . SER A 1 376 ? -1.753 7.452 -12.642 1.00 76.94 376 SER A O 1
ATOM 2924 N N . SER A 1 377 ? -2.443 8.559 -10.817 1.00 65.81 377 SER A N 1
ATOM 2925 C CA . SER A 1 377 ? -1.510 9.685 -10.946 1.00 65.81 377 SER A CA 1
ATOM 2926 C C . SER A 1 377 ? -0.042 9.324 -10.707 1.00 65.81 377 SER A C 1
ATOM 2928 O O . SER A 1 377 ? 0.812 10.116 -11.079 1.00 65.81 377 SER A O 1
ATOM 2930 N N . GLN A 1 378 ? 0.250 8.173 -10.095 1.00 63.12 378 GLN A N 1
ATOM 2931 C CA . GLN A 1 378 ? 1.618 7.680 -9.875 1.00 63.12 378 GLN A CA 1
ATOM 2932 C C . GLN A 1 378 ? 2.156 6.867 -11.070 1.00 63.12 378 GLN A C 1
ATOM 2934 O O . GLN A 1 378 ? 3.285 6.375 -11.049 1.00 63.12 378 GLN A O 1
ATOM 2939 N N . ILE A 1 379 ? 1.357 6.726 -12.134 1.00 72.06 379 ILE A N 1
ATOM 2940 C CA . ILE A 1 379 ? 1.772 6.137 -13.408 1.00 72.06 379 ILE A CA 1
ATOM 2941 C C . ILE A 1 379 ? 2.102 7.259 -14.391 1.00 72.06 379 ILE A C 1
ATOM 2943 O O . ILE A 1 379 ? 1.331 8.203 -14.541 1.00 72.06 379 ILE A O 1
ATOM 2947 N N . ILE A 1 380 ? 3.208 7.157 -15.121 1.00 64.06 380 ILE A N 1
ATOM 2948 C CA . ILE A 1 380 ? 3.602 8.170 -16.104 1.00 64.06 380 ILE A CA 1
ATOM 2949 C C . ILE A 1 380 ? 2.573 8.282 -17.247 1.00 64.06 380 ILE A C 1
ATOM 2951 O O . ILE A 1 380 ? 2.062 7.277 -17.759 1.00 64.06 380 ILE A O 1
ATOM 2955 N N . ASP A 1 381 ? 2.320 9.505 -17.724 1.00 68.62 381 ASP A N 1
ATOM 2956 C CA . ASP A 1 381 ? 1.380 9.786 -18.826 1.00 68.62 381 ASP A CA 1
ATOM 2957 C C . ASP A 1 381 ? 1.602 8.922 -20.090 1.00 68.62 381 ASP A C 1
ATOM 2959 O O . ASP A 1 381 ? 0.622 8.488 -20.714 1.00 68.62 381 ASP A O 1
ATOM 2963 N N . PRO A 1 382 ? 2.849 8.599 -20.504 1.00 72.94 382 PRO A N 1
ATOM 2964 C CA . PRO A 1 382 ? 3.083 7.682 -21.615 1.00 72.94 382 PRO A CA 1
ATOM 2965 C C . PRO A 1 382 ? 2.486 6.279 -21.427 1.00 72.94 382 PRO A C 1
ATOM 2967 O O . PRO A 1 382 ? 2.042 5.692 -22.412 1.00 72.94 382 PRO A O 1
ATOM 2970 N N . ILE A 1 383 ? 2.448 5.734 -20.209 1.00 81.06 383 ILE A N 1
ATOM 2971 C CA . ILE A 1 383 ? 1.774 4.456 -19.940 1.00 81.06 383 ILE A CA 1
ATOM 2972 C C . ILE A 1 383 ? 0.262 4.671 -19.873 1.00 81.06 383 ILE A C 1
ATOM 2974 O O . ILE A 1 383 ? -0.479 3.950 -20.545 1.00 81.06 383 ILE A O 1
ATOM 2978 N N . GLN A 1 384 ? -0.202 5.678 -19.118 1.00 82.50 384 GLN A N 1
ATOM 2979 C CA . GLN A 1 384 ? -1.636 5.947 -18.952 1.00 82.50 384 GLN A CA 1
ATOM 2980 C C . GLN A 1 384 ? -2.344 6.136 -20.301 1.00 82.50 384 GLN A C 1
ATOM 2982 O O . GLN A 1 384 ? -3.392 5.547 -20.543 1.00 82.50 384 GLN A O 1
ATOM 2987 N N . SER A 1 385 ? -1.736 6.888 -21.223 1.00 83.31 385 SER A N 1
ATOM 2988 C CA . SER A 1 385 ? -2.276 7.142 -22.570 1.00 83.31 385 SER A CA 1
ATOM 2989 C C . SER A 1 385 ? -2.421 5.896 -23.456 1.00 83.31 385 SER A C 1
ATOM 2991 O O . SER A 1 385 ? -3.091 5.963 -24.486 1.00 83.31 385 SER A O 1
ATOM 2993 N N . ARG A 1 386 ? -1.810 4.766 -23.079 1.00 88.88 386 ARG A N 1
ATOM 2994 C CA . ARG A 1 386 ? -1.884 3.476 -23.790 1.00 88.88 386 ARG A CA 1
ATOM 2995 C C . ARG A 1 386 ? -2.809 2.473 -23.105 1.00 88.88 386 ARG A C 1
ATOM 2997 O O . ARG A 1 386 ? -3.004 1.387 -23.645 1.00 88.88 386 ARG A O 1
ATOM 3004 N N . CYS A 1 387 ? -3.364 2.822 -21.946 1.00 93.62 387 CYS A N 1
ATOM 3005 C CA . CYS A 1 387 ? -4.203 1.938 -21.152 1.00 93.62 387 CYS A CA 1
ATOM 3006 C C . CYS A 1 387 ? -5.643 2.453 -21.079 1.00 93.62 387 CYS A C 1
ATOM 3008 O O . CYS A 1 387 ? -5.901 3.646 -20.923 1.00 93.62 387 CYS A O 1
ATOM 3010 N N . ALA A 1 388 ? -6.606 1.538 -21.116 1.00 95.00 388 ALA A N 1
ATOM 3011 C CA . ALA A 1 388 ? -7.949 1.824 -20.646 1.00 95.00 388 ALA A CA 1
ATOM 3012 C C . ALA A 1 388 ? -7.934 1.845 -19.111 1.00 95.00 388 ALA A C 1
ATOM 3014 O O . ALA A 1 388 ? -7.642 0.836 -18.471 1.00 95.00 388 ALA A O 1
ATOM 3015 N N . VAL A 1 389 ? -8.245 3.003 -18.526 1.00 93.25 389 VAL A N 1
ATOM 3016 C CA . VAL A 1 389 ? -8.263 3.184 -17.069 1.00 93.25 389 VAL A CA 1
ATOM 3017 C C . VAL A 1 389 ? -9.599 2.719 -16.485 1.00 93.25 389 VAL A C 1
ATOM 3019 O O . VAL A 1 389 ? -10.671 3.102 -16.976 1.00 93.25 389 VAL A O 1
ATOM 3022 N N . PHE A 1 390 ? -9.516 1.927 -15.418 1.00 95.31 390 PHE A N 1
ATOM 3023 C CA . PHE A 1 390 ? -10.628 1.462 -14.596 1.00 95.31 390 PHE A CA 1
ATOM 3024 C C . PHE A 1 390 ? -10.373 1.841 -13.143 1.00 95.31 390 PHE A C 1
ATOM 3026 O O . PHE A 1 390 ? -9.287 1.612 -12.611 1.00 95.31 390 PHE A O 1
ATOM 3033 N N . ARG A 1 391 ? -11.381 2.450 -12.519 1.00 91.56 391 ARG A N 1
ATOM 3034 C CA . ARG A 1 391 ? -11.325 2.879 -11.124 1.00 91.56 391 ARG A CA 1
ATOM 3035 C C . ARG A 1 391 ? -12.119 1.898 -10.276 1.00 91.56 391 ARG A C 1
ATOM 3037 O O . ARG A 1 391 ? -13.297 1.692 -10.551 1.00 91.56 391 ARG A O 1
ATOM 3044 N N . PHE A 1 392 ? -11.459 1.333 -9.280 1.00 93.44 392 PHE A N 1
ATOM 3045 C CA . PHE A 1 392 ? -12.030 0.464 -8.266 1.00 93.44 392 PHE A CA 1
ATOM 3046 C C . PHE A 1 392 ? -12.222 1.308 -7.005 1.00 93.44 392 PHE A C 1
ATOM 3048 O O . PHE A 1 392 ? -11.251 1.744 -6.389 1.00 93.44 392 PHE A O 1
ATOM 3055 N N . SER A 1 393 ? -13.469 1.642 -6.685 1.00 89.94 393 SER A N 1
ATOM 3056 C CA . SER A 1 393 ? -13.808 2.302 -5.420 1.00 89.94 393 SER A CA 1
ATOM 3057 C C . SER A 1 393 ? -13.853 1.275 -4.284 1.00 89.94 393 SER A C 1
ATOM 3059 O O . SER A 1 393 ? -13.926 0.081 -4.569 1.00 89.94 393 SER A O 1
ATOM 3061 N N . PRO A 1 394 ? -13.861 1.697 -3.010 1.00 89.56 394 PRO A N 1
ATOM 3062 C CA . PRO A 1 394 ? -14.318 0.826 -1.930 1.00 89.56 394 PRO A CA 1
ATOM 3063 C C . PRO A 1 394 ? -15.664 0.180 -2.284 1.00 89.56 394 PRO A C 1
ATOM 3065 O O . PRO A 1 394 ? -16.489 0.787 -2.986 1.00 89.56 394 PRO A O 1
ATOM 3068 N N . LEU A 1 395 ? -15.852 -1.068 -1.862 1.00 94.00 395 LEU A N 1
ATOM 3069 C CA . LEU A 1 395 ? -17.097 -1.796 -2.083 1.00 94.00 395 LEU A CA 1
ATOM 3070 C C . LEU A 1 395 ? -18.192 -1.240 -1.177 1.00 94.00 395 LEU A C 1
ATOM 3072 O O . LEU A 1 395 ? -17.928 -0.878 -0.037 1.00 94.00 395 LEU A O 1
ATOM 3076 N N . GLY A 1 396 ? -19.423 -1.192 -1.684 1.00 93.50 396 GLY A N 1
ATOM 3077 C CA . GLY A 1 396 ? -20.568 -0.820 -0.859 1.00 93.50 396 GLY A CA 1
ATOM 3078 C C . GLY A 1 396 ? -20.934 -1.923 0.135 1.00 93.50 396 GLY A C 1
ATOM 3079 O O . GLY A 1 396 ? -20.785 -3.110 -0.164 1.00 93.50 396 GLY A O 1
ATOM 3080 N N . ASP A 1 397 ? -21.490 -1.516 1.270 1.00 93.94 397 ASP A N 1
ATOM 3081 C CA . ASP A 1 397 ? -21.888 -2.376 2.389 1.00 93.94 397 ASP A CA 1
ATOM 3082 C C . ASP A 1 397 ? -22.760 -3.559 1.965 1.00 93.94 397 ASP A C 1
ATOM 3084 O O . ASP A 1 397 ? -22.500 -4.696 2.346 1.00 93.94 397 ASP A O 1
ATOM 3088 N N . GLU A 1 398 ? -23.752 -3.324 1.099 1.00 94.44 398 GLU A N 1
ATOM 3089 C CA . GLU A 1 398 ? -24.632 -4.378 0.575 1.00 94.44 398 GLU A CA 1
ATOM 3090 C C . GLU A 1 398 ? -23.843 -5.468 -0.166 1.00 94.44 398 GLU A C 1
ATOM 3092 O O . GLU A 1 398 ? -24.138 -6.658 -0.044 1.00 94.44 398 GLU A O 1
ATOM 3097 N N . ALA A 1 399 ? -22.815 -5.062 -0.909 1.00 94.25 399 ALA A N 1
ATOM 3098 C CA . ALA A 1 399 ? -21.989 -5.940 -1.719 1.00 94.25 399 ALA A CA 1
ATOM 3099 C C . ALA A 1 399 ? -21.080 -6.806 -0.825 1.00 94.25 399 ALA A C 1
ATOM 3101 O O . ALA A 1 399 ? -20.994 -8.023 -1.010 1.00 94.25 399 ALA A O 1
ATOM 3102 N N . VAL A 1 400 ? -20.464 -6.192 0.193 1.00 96.25 400 VAL A N 1
ATOM 3103 C CA . VAL A 1 400 ? -19.699 -6.901 1.231 1.00 96.25 400 VAL A CA 1
ATOM 3104 C C . VAL A 1 400 ? -20.605 -7.874 1.983 1.00 96.25 400 VAL A C 1
ATOM 3106 O O . VAL A 1 400 ? -20.303 -9.064 2.064 1.00 96.25 400 VAL A O 1
ATOM 3109 N N . ALA A 1 401 ? -21.762 -7.404 2.447 1.00 96.38 401 ALA A N 1
ATOM 3110 C CA . ALA A 1 401 ? -22.707 -8.195 3.219 1.00 96.38 401 ALA A CA 1
ATOM 3111 C C . ALA A 1 401 ? -23.218 -9.421 2.447 1.00 96.38 401 ALA A C 1
ATOM 3113 O O . ALA A 1 401 ? -23.289 -10.526 2.988 1.00 96.38 401 ALA A O 1
ATOM 3114 N N . ALA A 1 402 ? -23.583 -9.237 1.176 1.00 94.62 402 ALA A N 1
ATOM 3115 C CA . ALA A 1 402 ? -24.061 -10.316 0.319 1.00 94.62 402 ALA A CA 1
ATOM 3116 C C . ALA A 1 402 ? -23.006 -11.419 0.162 1.00 94.62 402 ALA A C 1
ATOM 3118 O O . ALA A 1 402 ? -23.321 -12.596 0.344 1.00 94.62 402 ALA A O 1
ATOM 3119 N N . GLN A 1 403 ? -21.755 -11.046 -0.114 1.00 95.12 403 GLN A N 1
ATOM 3120 C CA . GLN A 1 403 ? -20.680 -12.018 -0.292 1.00 95.12 403 GLN A CA 1
ATOM 3121 C C . GLN A 1 403 ? -20.330 -12.737 1.016 1.00 95.12 403 GLN A C 1
ATOM 3123 O O . GLN A 1 403 ? -20.164 -13.956 1.018 1.00 95.12 403 GLN A O 1
ATOM 3128 N N . THR A 1 404 ? -20.276 -12.017 2.136 1.00 95.69 404 THR A N 1
ATOM 3129 C CA . THR A 1 404 ? -20.018 -12.603 3.459 1.00 95.69 404 THR A CA 1
ATOM 3130 C C . THR A 1 404 ? -21.086 -13.634 3.834 1.00 95.69 404 THR A C 1
ATOM 3132 O O . THR A 1 404 ? -20.737 -14.719 4.298 1.00 95.69 404 THR A O 1
ATOM 3135 N N . ARG A 1 405 ? -22.374 -13.366 3.557 1.00 95.69 405 ARG A N 1
ATOM 3136 C CA . ARG A 1 405 ? -23.455 -14.352 3.762 1.00 95.69 405 ARG A CA 1
ATOM 3137 C C . ARG A 1 405 ? -23.261 -15.608 2.915 1.00 95.69 405 ARG A C 1
ATOM 3139 O O . ARG A 1 405 ? -23.380 -16.710 3.439 1.00 95.69 405 ARG A O 1
ATOM 3146 N N . VAL A 1 406 ? -22.926 -15.453 1.632 1.00 95.00 406 VAL A N 1
ATOM 3147 C CA . VAL A 1 406 ? -22.671 -16.592 0.730 1.00 95.00 406 VAL A CA 1
ATOM 3148 C C . VAL A 1 406 ? -21.549 -17.480 1.270 1.00 95.00 406 VAL A C 1
ATOM 3150 O O . VAL A 1 406 ? -21.675 -18.704 1.265 1.00 95.00 406 VAL A O 1
ATOM 3153 N N . ILE A 1 407 ? -20.467 -16.875 1.763 1.00 94.62 407 ILE A N 1
ATOM 3154 C CA . ILE A 1 407 ? -19.331 -17.603 2.340 1.00 94.62 407 ILE A CA 1
ATOM 3155 C C . ILE A 1 407 ? -19.737 -18.299 3.643 1.00 94.62 407 ILE A C 1
ATOM 3157 O O . ILE A 1 407 ? -19.448 -19.481 3.814 1.00 94.62 407 ILE A O 1
ATOM 3161 N N . ALA A 1 408 ? -20.448 -17.603 4.535 1.00 93.88 408 ALA A N 1
ATOM 3162 C CA . ALA A 1 408 ? -20.917 -18.174 5.795 1.00 93.88 408 ALA A CA 1
ATOM 3163 C C . ALA A 1 408 ? -21.829 -19.391 5.570 1.00 93.88 408 ALA A C 1
ATOM 3165 O O . ALA A 1 408 ? -21.627 -20.437 6.185 1.00 93.88 408 ALA A O 1
ATOM 3166 N N . GLU A 1 409 ? -22.778 -19.298 4.634 1.00 93.81 409 GLU A N 1
ATOM 3167 C CA . GLU A 1 409 ? -23.652 -20.415 4.261 1.00 93.81 409 GLU A CA 1
ATOM 3168 C C . GLU A 1 409 ? -22.865 -21.599 3.682 1.00 93.81 409 GLU A C 1
ATOM 3170 O O . GLU A 1 409 ? -23.139 -22.752 4.026 1.00 93.81 409 GLU A O 1
ATOM 3175 N N . ALA A 1 410 ? -21.877 -21.329 2.824 1.00 93.50 410 ALA A N 1
ATOM 3176 C CA . ALA A 1 410 ? -21.055 -22.359 2.193 1.00 93.50 410 ALA A CA 1
ATOM 3177 C C . ALA A 1 410 ? -20.159 -23.106 3.197 1.00 93.50 410 ALA A C 1
ATOM 3179 O O . ALA A 1 410 ? -19.960 -24.315 3.060 1.00 93.50 410 ALA A O 1
ATOM 3180 N N . GLU A 1 411 ? -19.660 -22.412 4.219 1.00 92.00 411 GLU A N 1
ATOM 3181 C CA . GLU A 1 411 ? -18.864 -22.994 5.308 1.00 92.00 411 GLU A CA 1
ATOM 3182 C C . GLU A 1 411 ? -19.728 -23.547 6.459 1.00 92.00 411 GLU A C 1
ATOM 3184 O O . GLU A 1 411 ? -19.205 -24.161 7.388 1.00 92.00 411 GLU A O 1
ATOM 3189 N N . GLY A 1 412 ? -21.056 -23.379 6.401 1.00 90.50 412 GLY A N 1
ATOM 3190 C CA . GLY A 1 412 ? -21.983 -23.850 7.433 1.00 90.50 412 GLY A CA 1
ATOM 3191 C C . GLY A 1 412 ? -21.876 -23.085 8.756 1.00 90.50 412 GLY A C 1
ATOM 3192 O O . GLY A 1 412 ? -22.095 -23.667 9.818 1.00 90.50 412 GLY A O 1
ATOM 3193 N N . ILE A 1 413 ? -21.523 -21.803 8.689 1.00 90.69 413 ILE A N 1
ATOM 3194 C CA . ILE A 1 413 ? -21.337 -20.912 9.835 1.00 90.69 413 ILE A CA 1
ATOM 3195 C C . ILE A 1 413 ? -22.664 -20.241 10.171 1.00 90.69 413 ILE A C 1
ATOM 3197 O O . ILE A 1 413 ? -23.335 -19.681 9.304 1.00 90.69 413 ILE A O 1
ATOM 3201 N N . GLU A 1 414 ? -23.030 -20.265 11.448 1.00 92.25 414 GLU A N 1
ATOM 3202 C CA . GLU A 1 414 ? -24.164 -19.499 11.953 1.00 92.25 414 GLU A CA 1
ATOM 3203 C C . GLU A 1 414 ? -23.726 -18.042 12.160 1.00 92.25 414 GLU A C 1
ATOM 3205 O O . GLU A 1 414 ? -23.165 -17.706 13.197 1.00 92.25 414 GLU A O 1
ATOM 3210 N N . LEU A 1 415 ? -23.925 -17.198 11.145 1.00 94.75 415 LEU A N 1
ATOM 3211 C CA . LEU A 1 415 ? -23.637 -15.761 11.189 1.00 94.75 415 LEU A CA 1
ATOM 3212 C C . LEU A 1 415 ? -24.898 -14.992 11.600 1.00 94.75 415 LEU A C 1
ATOM 3214 O O . LEU A 1 415 ? -25.923 -15.090 10.920 1.00 94.75 415 LEU A O 1
ATOM 3218 N N . THR A 1 416 ? -24.836 -14.246 12.704 1.00 94.94 416 THR A N 1
ATOM 3219 C CA . THR A 1 416 ? -25.946 -13.383 13.136 1.00 94.94 416 THR A CA 1
ATOM 3220 C C . THR A 1 416 ? -25.985 -12.092 12.314 1.00 94.94 416 THR A C 1
ATOM 3222 O O . THR A 1 416 ? -24.978 -11.699 11.725 1.00 94.94 416 THR A O 1
ATOM 3225 N N . ASP A 1 417 ? -27.143 -11.422 12.264 1.00 95.25 417 ASP A N 1
ATOM 3226 C CA . ASP A 1 417 ? -27.272 -10.141 11.552 1.00 95.25 417 ASP A CA 1
ATOM 3227 C C . ASP A 1 417 ? -26.330 -9.076 12.150 1.00 95.25 417 ASP A C 1
ATOM 3229 O O . ASP A 1 417 ? -25.578 -8.453 11.408 1.00 95.25 417 ASP A O 1
ATOM 3233 N N . ASP A 1 418 ? -26.259 -8.970 13.482 1.00 93.56 418 ASP A N 1
ATOM 3234 C CA . ASP A 1 418 ? -25.354 -8.028 14.163 1.00 93.56 418 ASP A CA 1
ATOM 3235 C C . ASP A 1 418 ? -23.866 -8.360 13.904 1.00 93.56 418 ASP A C 1
ATOM 3237 O O . ASP A 1 418 ? -23.035 -7.470 13.740 1.00 93.56 418 ASP A O 1
ATOM 3241 N N . GLY A 1 419 ? -23.510 -9.650 13.809 1.00 94.38 419 GLY A N 1
ATOM 3242 C CA . GLY A 1 419 ? -22.153 -10.075 13.442 1.00 94.38 419 GLY A CA 1
ATOM 3243 C C . GLY A 1 419 ? -21.801 -9.747 11.990 1.00 94.38 419 GLY A C 1
ATOM 3244 O O . GLY A 1 419 ? -20.664 -9.392 11.679 1.00 94.38 419 GLY A O 1
ATOM 3245 N N . LEU A 1 420 ? -22.776 -9.829 11.085 1.00 96.00 420 LEU A N 1
ATOM 3246 C CA . LEU A 1 420 ? -22.589 -9.417 9.701 1.00 96.00 420 LEU A CA 1
ATOM 3247 C C . LEU A 1 420 ? -22.386 -7.904 9.587 1.00 96.00 420 LEU A C 1
ATOM 3249 O O . LEU A 1 420 ? -21.481 -7.481 8.869 1.00 96.00 420 LEU A O 1
ATOM 3253 N N . ASP A 1 421 ? -23.197 -7.113 10.286 1.00 94.06 421 ASP A N 1
ATOM 3254 C CA . ASP A 1 421 ? -23.078 -5.655 10.292 1.00 94.06 421 ASP A CA 1
ATOM 3255 C C . ASP A 1 421 ? -21.712 -5.228 10.863 1.00 94.06 421 ASP A C 1
ATOM 3257 O O . ASP A 1 421 ? -21.022 -4.401 10.260 1.00 94.06 421 ASP A O 1
ATOM 3261 N N . ALA A 1 422 ? -21.237 -5.892 11.926 1.00 92.50 422 ALA A N 1
ATOM 3262 C CA . ALA A 1 422 ? -19.888 -5.696 12.461 1.00 92.50 422 ALA A CA 1
ATOM 3263 C C . ALA A 1 422 ? -18.783 -6.026 11.441 1.00 92.50 422 ALA A C 1
ATOM 3265 O O . ALA A 1 422 ? -17.809 -5.281 11.316 1.00 92.50 422 ALA A O 1
ATOM 3266 N N . LEU A 1 423 ? -18.921 -7.118 10.674 1.00 94.00 423 LEU A N 1
ATOM 3267 C CA . LEU A 1 423 ? -17.953 -7.484 9.629 1.00 94.00 423 LEU A CA 1
ATOM 3268 C C . LEU A 1 423 ? -17.916 -6.458 8.500 1.00 94.00 423 LEU A C 1
ATOM 3270 O O . LEU A 1 423 ? -16.840 -6.149 7.994 1.00 94.00 423 LEU A O 1
ATOM 3274 N N . VAL A 1 424 ? -19.079 -5.953 8.089 1.00 94.06 424 VAL A N 1
ATOM 3275 C CA . VAL A 1 424 ? -19.192 -4.926 7.050 1.00 94.06 424 VAL A CA 1
ATOM 3276 C C . VAL A 1 424 ? -18.528 -3.632 7.513 1.00 94.06 424 VAL A C 1
ATOM 3278 O O . VAL A 1 424 ? -17.703 -3.085 6.781 1.00 94.06 424 VAL A O 1
ATOM 3281 N N . TYR A 1 425 ? -18.805 -3.206 8.747 1.00 89.62 425 TYR A N 1
ATOM 3282 C CA . TYR A 1 425 ? -18.186 -2.029 9.351 1.00 89.62 425 TYR A CA 1
ATOM 3283 C C . TYR A 1 425 ? -16.658 -2.167 9.451 1.00 89.62 425 TYR A C 1
ATOM 3285 O O . TYR A 1 425 ? -15.920 -1.293 8.997 1.00 89.62 425 TYR A O 1
ATOM 3293 N N . ALA A 1 426 ? -16.163 -3.294 9.974 1.00 88.69 426 ALA A N 1
ATOM 3294 C CA . ALA A 1 426 ? -14.727 -3.547 10.108 1.00 88.69 426 ALA A CA 1
ATOM 3295 C C . ALA A 1 426 ? -14.007 -3.676 8.751 1.00 88.69 426 ALA A C 1
ATOM 3297 O O . ALA A 1 426 ? -12.81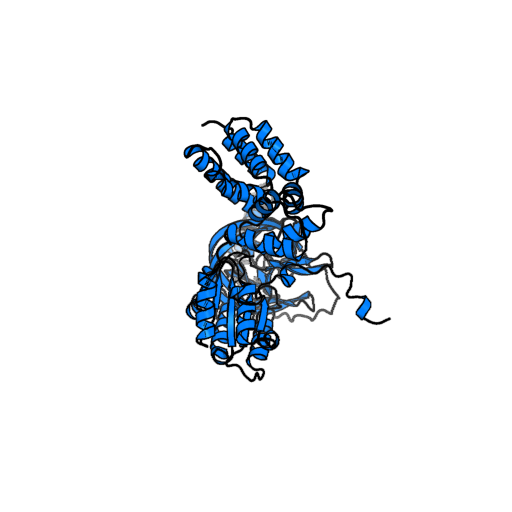3 -3.386 8.638 1.00 88.69 426 ALA A O 1
ATOM 3298 N N . ALA A 1 427 ? -14.717 -4.119 7.709 1.00 89.62 427 ALA A N 1
ATOM 3299 C CA . ALA A 1 427 ? -14.159 -4.281 6.375 1.00 89.62 427 ALA A CA 1
ATOM 3300 C C . ALA A 1 427 ? -13.927 -2.953 5.642 1.00 89.62 427 ALA A C 1
ATOM 3302 O O . ALA A 1 427 ? -13.004 -2.895 4.833 1.00 89.62 427 ALA A O 1
ATOM 3303 N N . ASP A 1 428 ? -14.733 -1.914 5.887 1.00 87.69 428 ASP A N 1
ATOM 3304 C CA . ASP A 1 428 ? -14.643 -0.599 5.219 1.00 87.69 428 ASP A CA 1
ATOM 3305 C C . ASP A 1 428 ? -14.490 -0.699 3.685 1.00 87.69 428 ASP A C 1
ATOM 3307 O O . ASP A 1 428 ? -13.592 -0.136 3.055 1.00 87.69 428 ASP A O 1
ATOM 3311 N N . GLY A 1 429 ? -15.328 -1.531 3.063 1.00 89.50 429 GLY A N 1
ATOM 3312 C CA . GLY A 1 429 ? -15.292 -1.763 1.618 1.00 89.50 429 GLY A CA 1
ATOM 3313 C C . GLY A 1 429 ? -14.097 -2.584 1.104 1.00 89.50 429 GLY A C 1
ATOM 3314 O O . GLY A 1 429 ? -13.957 -2.740 -0.114 1.00 89.50 429 GLY A O 1
ATOM 3315 N N . ASP A 1 430 ? -13.264 -3.148 1.985 1.00 91.38 430 ASP A N 1
ATOM 3316 C CA . ASP A 1 430 ? -12.219 -4.128 1.670 1.00 91.38 430 ASP A CA 1
ATOM 3317 C C . ASP A 1 430 ? -12.753 -5.567 1.846 1.00 91.38 430 ASP A C 1
ATOM 3319 O O . ASP A 1 430 ? -12.869 -6.101 2.952 1.00 91.38 430 ASP A O 1
ATOM 3323 N N . MET A 1 431 ? -13.027 -6.250 0.728 1.00 94.25 431 MET A N 1
ATOM 3324 C CA . MET A 1 431 ? -13.510 -7.640 0.751 1.00 94.25 431 MET A CA 1
ATOM 3325 C C . MET A 1 431 ? -12.497 -8.617 1.362 1.00 94.25 431 MET A C 1
ATOM 3327 O O . MET A 1 431 ? -12.878 -9.624 1.955 1.00 94.25 431 MET A O 1
ATOM 3331 N N . ARG A 1 432 ? -11.194 -8.352 1.217 1.00 92.38 432 ARG A N 1
ATOM 3332 C CA . ARG A 1 432 ? -10.145 -9.195 1.800 1.00 92.38 432 ARG A CA 1
ATOM 3333 C C . ARG A 1 432 ? -10.214 -9.129 3.324 1.00 92.38 432 ARG A C 1
ATOM 3335 O O . ARG A 1 432 ? -10.130 -10.178 3.962 1.00 92.38 432 ARG A O 1
ATOM 3342 N N . LYS A 1 433 ? -10.404 -7.930 3.894 1.00 90.50 433 LYS A N 1
ATOM 3343 C CA . LYS A 1 433 ? -10.633 -7.748 5.337 1.00 90.50 433 LYS A CA 1
ATOM 3344 C C . LYS A 1 433 ? -11.895 -8.481 5.793 1.00 90.50 433 LYS A C 1
ATOM 3346 O O . LYS A 1 433 ? -11.805 -9.248 6.745 1.00 90.50 433 LYS A O 1
ATOM 3351 N N . ALA A 1 434 ? -13.015 -8.341 5.076 1.00 93.94 434 ALA A N 1
ATOM 3352 C CA . ALA A 1 434 ? -14.271 -9.028 5.409 1.00 93.94 434 ALA A CA 1
ATOM 3353 C C . ALA A 1 434 ? -14.116 -10.559 5.480 1.00 93.94 434 ALA A C 1
ATOM 3355 O O . ALA A 1 434 ? -14.503 -11.187 6.467 1.00 93.94 434 ALA A O 1
ATOM 3356 N N . ILE A 1 435 ? -13.507 -11.167 4.454 1.00 93.69 435 ILE A N 1
ATOM 3357 C CA . ILE A 1 435 ? -13.312 -12.625 4.380 1.00 93.69 435 ILE A CA 1
ATOM 3358 C C . ILE A 1 435 ? -12.377 -13.111 5.490 1.00 93.69 435 ILE A C 1
ATOM 3360 O O . ILE A 1 435 ? -12.666 -14.120 6.130 1.00 93.69 435 ILE A O 1
ATOM 3364 N N . ASN A 1 436 ? -11.274 -12.398 5.735 1.00 90.94 436 ASN A N 1
ATOM 3365 C CA . ASN A 1 436 ? -10.348 -12.737 6.816 1.00 90.94 436 ASN A CA 1
ATOM 3366 C C . ASN A 1 436 ? -10.999 -12.602 8.192 1.00 90.94 436 ASN A C 1
ATOM 3368 O O . ASN A 1 436 ? -10.798 -13.474 9.034 1.00 90.94 436 ASN A O 1
ATOM 3372 N N . GLY A 1 437 ? -11.788 -11.545 8.402 1.00 91.19 437 GLY A N 1
ATOM 3373 C CA . GLY A 1 437 ? -12.551 -11.329 9.626 1.00 91.19 437 GLY A CA 1
ATOM 3374 C C . GLY A 1 437 ? -13.520 -12.478 9.884 1.00 91.19 437 GLY A C 1
ATOM 3375 O O . GLY A 1 437 ? -13.466 -13.086 10.949 1.00 91.19 437 GLY A O 1
ATOM 3376 N N . LEU A 1 438 ? -14.325 -12.859 8.884 1.00 93.38 438 LEU A N 1
ATOM 3377 C CA . LEU A 1 438 ? -15.245 -13.994 8.998 1.00 93.38 438 LEU A CA 1
ATOM 3378 C C . LEU A 1 438 ? -14.490 -15.309 9.249 1.00 93.38 438 LEU A C 1
ATOM 3380 O O . LEU A 1 438 ? -14.883 -16.084 10.118 1.00 93.38 438 LEU A O 1
ATOM 3384 N N . GLN A 1 439 ? -13.401 -15.561 8.512 1.00 92.19 439 GLN A N 1
ATOM 3385 C CA . GLN A 1 439 ? -12.601 -16.778 8.668 1.00 92.19 439 GLN A CA 1
ATOM 3386 C C . GLN A 1 439 ? -12.004 -16.890 10.063 1.00 92.19 439 GLN A C 1
ATOM 3388 O O . GLN A 1 439 ? -12.022 -17.970 10.652 1.00 92.19 439 GLN A O 1
ATOM 3393 N N . ALA A 1 440 ? -11.469 -15.793 10.586 1.00 89.44 440 ALA A N 1
ATOM 3394 C CA . ALA A 1 440 ? -10.898 -15.764 11.916 1.00 89.44 440 ALA A CA 1
ATOM 3395 C C . ALA A 1 440 ? -11.992 -15.889 12.991 1.00 89.44 440 ALA A C 1
ATOM 3397 O O . ALA A 1 440 ? -11.826 -16.694 13.910 1.00 89.44 440 ALA A O 1
ATOM 3398 N N . ALA A 1 441 ? -13.127 -15.195 12.842 1.00 89.44 441 ALA A N 1
ATOM 3399 C CA . ALA A 1 441 ? -14.263 -15.273 13.765 1.00 89.44 441 ALA A CA 1
ATOM 3400 C C . ALA A 1 441 ? -14.861 -16.679 13.853 1.00 89.44 441 ALA A C 1
ATOM 3402 O O . ALA A 1 441 ? -15.151 -17.167 14.942 1.00 89.44 441 ALA A O 1
ATOM 3403 N N . ALA A 1 442 ? -14.931 -17.389 12.728 1.00 87.62 442 ALA A N 1
ATOM 3404 C CA . ALA A 1 442 ? -15.428 -18.760 12.672 1.00 87.62 442 ALA A CA 1
ATOM 3405 C C . ALA A 1 442 ? -14.533 -19.795 13.384 1.00 87.62 442 ALA A C 1
ATOM 3407 O O . ALA A 1 442 ? -14.944 -20.941 13.561 1.00 87.62 442 ALA A O 1
ATOM 3408 N N . VAL A 1 443 ? -13.300 -19.438 13.773 1.00 82.56 443 VAL A N 1
ATOM 3409 C CA . VAL A 1 443 ? -12.424 -20.330 14.557 1.00 82.56 443 VAL A CA 1
ATOM 3410 C C . VAL A 1 443 ? -12.854 -20.393 16.025 1.00 82.56 443 VAL A C 1
ATOM 3412 O O . VAL A 1 443 ? -12.518 -21.362 16.710 1.00 82.56 443 VAL A O 1
ATOM 3415 N N . MET A 1 444 ? -13.577 -19.386 16.522 1.00 73.94 444 MET A N 1
ATOM 3416 C CA . MET A 1 444 ? -14.132 -19.400 17.874 1.00 73.94 444 MET A CA 1
ATOM 3417 C C . MET A 1 444 ? -15.337 -20.357 17.909 1.00 73.94 444 MET A C 1
ATOM 3419 O O . MET A 1 444 ? -16.185 -20.321 17.024 1.00 73.94 444 MET A O 1
ATOM 3423 N N . ASP A 1 445 ? -15.401 -21.256 18.899 1.00 63.16 445 ASP A N 1
ATOM 3424 C CA . ASP A 1 445 ? -16.506 -22.221 19.030 1.00 63.16 445 ASP A CA 1
ATOM 3425 C C . ASP A 1 445 ? -17.851 -21.479 19.203 1.00 63.16 445 ASP A C 1
ATOM 3427 O O . ASP A 1 445 ? -18.122 -20.955 20.284 1.00 63.16 445 ASP A O 1
ATOM 3431 N N . GLY A 1 446 ? -18.714 -21.464 18.178 1.00 68.25 446 GLY A N 1
ATOM 3432 C CA . GLY A 1 446 ? -20.056 -20.872 18.273 1.00 68.25 446 GLY A CA 1
ATOM 3433 C C . GLY A 1 446 ? -20.611 -20.290 16.969 1.00 68.25 446 GLY A C 1
ATOM 3434 O O . GLY A 1 446 ? -20.123 -20.583 15.879 1.00 68.25 446 GLY A O 1
ATOM 3435 N N . SER A 1 447 ? -21.670 -19.488 17.108 1.00 87.00 447 SER A N 1
ATOM 3436 C CA . SER A 1 447 ? -22.166 -18.569 16.078 1.00 87.00 447 SER A CA 1
ATOM 3437 C C . SER A 1 447 ? -21.243 -17.354 15.973 1.00 87.00 447 SER A C 1
ATOM 3439 O O . SER A 1 447 ? -20.755 -16.877 16.995 1.00 87.00 447 SER A O 1
ATOM 3441 N N . VAL A 1 448 ? -21.030 -16.829 14.766 1.00 91.62 448 VAL A N 1
ATOM 3442 C CA . VAL A 1 448 ? -20.310 -15.567 14.5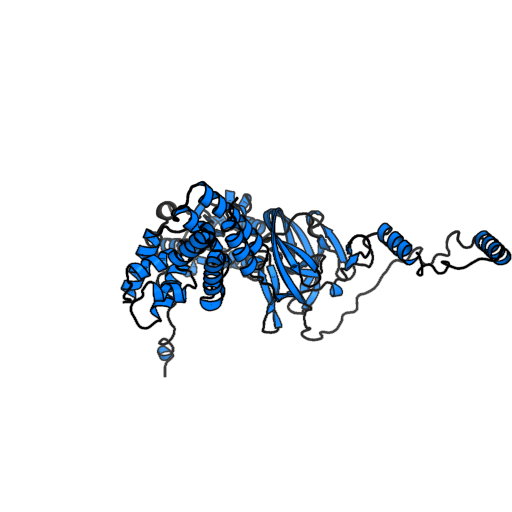62 1.00 91.62 448 VAL A CA 1
ATOM 3443 C C . VAL A 1 448 ? -21.275 -14.426 14.846 1.00 91.62 448 VAL A C 1
ATOM 3445 O O . VAL A 1 448 ? -22.191 -14.168 14.065 1.00 91.62 448 VAL A O 1
ATOM 3448 N N . ASP A 1 449 ? -21.078 -13.780 15.988 1.00 91.88 449 ASP A N 1
ATOM 3449 C CA . ASP A 1 449 ? -21.804 -12.594 16.415 1.00 91.88 449 ASP A CA 1
ATOM 3450 C C . ASP A 1 449 ? -20.897 -11.358 16.460 1.00 91.88 449 ASP A C 1
ATOM 3452 O O . ASP A 1 449 ? -19.703 -11.412 16.164 1.00 91.88 449 ASP A O 1
ATOM 3456 N N . GLU A 1 450 ? -21.493 -10.220 16.795 1.00 91.19 450 GLU A N 1
ATOM 3457 C CA . GLU A 1 450 ? -20.826 -8.924 16.880 1.00 91.19 450 GLU A CA 1
ATOM 3458 C C . GLU A 1 450 ? -19.602 -8.947 17.824 1.00 91.19 450 GLU A C 1
ATOM 3460 O O . GLU A 1 450 ? -18.548 -8.394 17.508 1.00 91.19 450 GLU A O 1
ATOM 3465 N N . GLU A 1 451 ? -19.705 -9.634 18.969 1.00 87.56 451 GLU A N 1
ATOM 3466 C CA . GLU A 1 451 ? -18.618 -9.735 19.950 1.00 87.56 451 GLU A CA 1
ATOM 3467 C C . GLU A 1 451 ? -17.430 -10.529 19.402 1.00 87.56 451 GLU A C 1
ATOM 3469 O O . GLU A 1 451 ? -16.281 -10.094 19.544 1.00 87.56 451 GLU A O 1
ATOM 3474 N N . ALA A 1 452 ? -17.696 -11.653 18.732 1.00 88.31 452 ALA A N 1
ATOM 3475 C CA . ALA A 1 452 ? -16.660 -12.457 18.096 1.00 88.31 452 ALA A CA 1
ATOM 3476 C C . ALA A 1 452 ? -15.893 -11.663 17.025 1.00 88.31 452 ALA A C 1
ATOM 3478 O O . ALA A 1 452 ? -14.671 -11.785 16.921 1.00 88.31 452 ALA A O 1
ATOM 3479 N N . VAL A 1 453 ? -16.595 -10.828 16.253 1.00 89.62 453 VAL A N 1
ATOM 3480 C CA . VAL A 1 453 ? -16.004 -10.030 15.172 1.00 89.62 453 VAL A CA 1
ATOM 3481 C C . VAL A 1 453 ? -15.073 -8.956 15.723 1.00 89.62 453 VAL A C 1
ATOM 3483 O O . VAL A 1 453 ? -13.884 -8.986 15.408 1.00 89.62 453 VAL A O 1
ATOM 3486 N N . TYR A 1 454 ? -15.561 -8.061 16.589 1.00 85.94 454 TYR A N 1
ATOM 3487 C CA . TYR A 1 454 ? -14.749 -6.947 17.102 1.00 85.94 454 TYR A CA 1
ATOM 3488 C C . TYR A 1 454 ? -13.523 -7.411 17.896 1.00 85.94 454 TYR A C 1
ATOM 3490 O O . TYR A 1 454 ? -12.452 -6.811 17.795 1.00 85.94 454 TYR A O 1
ATOM 3498 N N . THR A 1 455 ? -13.644 -8.532 18.615 1.00 81.94 455 THR A N 1
ATOM 3499 C CA . THR A 1 455 ? -12.520 -9.146 19.343 1.00 81.94 455 THR A CA 1
ATOM 3500 C C . THR A 1 455 ? -11.377 -9.555 18.409 1.00 81.94 455 THR A C 1
ATOM 3502 O O . THR A 1 455 ? -10.212 -9.537 18.802 1.00 81.94 455 THR A O 1
ATOM 3505 N N . ILE A 1 456 ? -11.694 -9.945 17.174 1.00 84.44 456 ILE A N 1
ATOM 3506 C CA . ILE A 1 456 ? -10.732 -10.502 16.218 1.00 84.44 456 ILE A CA 1
ATOM 3507 C C . ILE A 1 456 ? -10.229 -9.470 15.223 1.00 84.44 456 ILE A C 1
ATOM 3509 O O . ILE A 1 456 ? -9.060 -9.515 14.844 1.00 84.44 456 ILE A O 1
ATOM 3513 N N . THR A 1 457 ? -11.093 -8.563 14.772 1.00 79.69 457 THR A N 1
ATOM 3514 C CA . THR A 1 457 ? -10.711 -7.532 13.805 1.00 79.69 457 THR A CA 1
ATOM 3515 C C . THR A 1 457 ? -9.948 -6.382 14.454 1.00 79.69 457 THR A C 1
ATOM 3517 O O . THR A 1 457 ? -9.487 -5.503 13.731 1.00 79.69 457 THR A O 1
ATOM 3520 N N . SER A 1 458 ? -9.816 -6.378 15.790 1.00 73.19 458 SER A N 1
ATOM 3521 C CA . SER A 1 458 ? -9.191 -5.295 16.563 1.00 73.19 458 SER A CA 1
ATOM 3522 C C . SER A 1 458 ? -9.766 -3.930 16.171 1.00 73.19 458 SER A C 1
ATOM 3524 O O . SER A 1 458 ? -9.049 -2.953 15.989 1.00 73.19 458 SER A O 1
ATOM 3526 N N . THR A 1 459 ? -11.086 -3.884 15.983 1.00 78.38 459 THR A N 1
ATOM 3527 C CA . THR A 1 459 ? -11.849 -2.684 15.617 1.00 78.38 459 THR A CA 1
ATOM 3528 C C . THR A 1 459 ? -12.679 -2.263 16.827 1.00 78.38 459 THR A C 1
ATOM 3530 O O . THR A 1 459 ? -13.149 -3.127 17.567 1.00 78.38 459 THR A O 1
ATOM 3533 N N . ALA A 1 460 ? -12.859 -0.959 17.051 1.00 81.94 460 ALA A N 1
ATOM 3534 C CA . ALA A 1 460 ? -13.685 -0.489 18.161 1.00 81.94 460 ALA A CA 1
ATOM 3535 C C . ALA A 1 460 ? -15.156 -0.598 17.771 1.00 81.94 460 ALA A C 1
ATOM 3537 O O . ALA A 1 460 ? -15.503 -0.498 16.587 1.00 81.94 460 ALA A O 1
ATOM 3538 N N . ARG A 1 461 ? -16.026 -0.769 18.767 1.00 87.19 461 ARG A N 1
ATOM 3539 C CA . ARG A 1 461 ? -17.464 -0.690 18.525 1.00 87.19 461 ARG A CA 1
ATOM 3540 C C . ARG A 1 461 ? -17.847 0.768 18.236 1.00 87.19 461 ARG A C 1
ATOM 3542 O O . ARG A 1 461 ? -17.336 1.665 18.919 1.00 87.19 461 ARG A O 1
ATOM 3549 N N . PRO A 1 462 ? -18.740 1.040 17.269 1.00 85.75 462 PRO A N 1
ATOM 3550 C CA . PRO A 1 462 ? -19.183 2.398 16.955 1.00 85.75 462 PRO A CA 1
ATOM 3551 C C . PRO A 1 462 ? -19.690 3.161 18.185 1.00 85.75 462 PRO A C 1
ATOM 3553 O O . PRO A 1 462 ? -19.374 4.338 18.357 1.00 85.75 462 PRO A O 1
ATOM 3556 N N . GLU A 1 463 ? -20.405 2.479 19.084 1.00 86.75 463 GLU A N 1
ATOM 3557 C CA . GLU A 1 463 ? -20.949 3.068 20.308 1.00 86.75 463 GLU A CA 1
ATOM 3558 C C . GLU A 1 463 ? -19.848 3.501 21.279 1.00 86.75 463 GLU A C 1
ATOM 3560 O O . GLU A 1 463 ? -19.992 4.523 21.942 1.00 86.75 463 GLU A O 1
ATOM 3565 N N . GLU A 1 464 ? -18.733 2.766 21.349 1.00 88.88 464 GLU A N 1
ATOM 3566 C CA . GLU A 1 464 ? -17.596 3.109 22.213 1.00 88.88 464 GLU A CA 1
ATOM 3567 C C . GLU A 1 464 ? -16.881 4.369 21.714 1.00 88.88 464 GLU A C 1
ATOM 3569 O O . GLU A 1 464 ? -16.485 5.222 22.512 1.00 88.88 464 GLU A O 1
ATOM 3574 N N . ILE A 1 465 ? -16.744 4.511 20.391 1.00 90.44 465 ILE A N 1
ATOM 3575 C CA . ILE A 1 465 ? -16.177 5.708 19.759 1.00 90.44 465 ILE A CA 1
ATOM 3576 C C . ILE A 1 465 ? -17.120 6.901 19.941 1.00 90.44 465 ILE A C 1
ATOM 3578 O O . ILE A 1 465 ? -16.672 7.990 20.312 1.00 90.44 465 ILE A O 1
ATOM 3582 N N . GLN A 1 466 ? -18.420 6.699 19.716 1.00 89.62 466 GLN A N 1
ATOM 3583 C CA . GLN A 1 466 ? -19.434 7.731 19.905 1.00 89.62 466 GLN A CA 1
ATOM 3584 C C . GLN A 1 466 ? -19.470 8.209 21.360 1.00 89.62 466 GLN A C 1
ATOM 3586 O O . GLN A 1 466 ? -19.376 9.411 21.606 1.00 89.62 466 GLN A O 1
ATOM 3591 N N . GLU A 1 467 ? -19.543 7.290 22.327 1.00 91.25 467 GLU A N 1
ATOM 3592 C CA . GLU A 1 467 ? -19.574 7.624 23.751 1.00 91.25 467 GLU A CA 1
ATOM 3593 C C . GLU A 1 467 ? -18.313 8.396 24.164 1.00 91.25 467 GLU A C 1
ATOM 3595 O O . GLU A 1 467 ? -18.412 9.411 24.854 1.00 91.25 467 GLU A O 1
ATOM 3600 N N . MET A 1 468 ? -17.134 7.984 23.689 1.00 93.56 468 MET A N 1
ATOM 3601 C CA . MET A 1 468 ? -15.875 8.691 23.940 1.00 93.56 468 MET A CA 1
ATOM 3602 C C . MET A 1 468 ? -15.921 10.149 23.448 1.00 93.56 468 MET A C 1
ATOM 3604 O O . MET A 1 468 ? -15.502 11.066 24.163 1.00 93.56 468 MET A O 1
ATOM 3608 N N . VAL A 1 469 ? -16.439 10.387 22.240 1.00 91.62 469 VAL A N 1
ATOM 3609 C CA . VAL A 1 469 ? -16.560 11.735 21.657 1.00 91.62 469 VAL A CA 1
ATOM 3610 C C . VAL A 1 469 ? -17.616 12.568 22.379 1.00 91.62 469 VAL A C 1
ATOM 3612 O O . VAL A 1 469 ? -17.369 13.738 22.677 1.00 91.62 469 VAL A O 1
ATOM 3615 N N . GLU A 1 470 ? -18.773 11.988 22.693 1.00 91.19 470 GLU A N 1
ATOM 3616 C CA . GLU A 1 470 ? -19.856 12.662 23.415 1.00 91.19 470 GLU A CA 1
ATOM 3617 C C . GLU A 1 470 ? -19.440 13.048 24.838 1.00 91.19 470 GLU A C 1
ATOM 3619 O O . GLU A 1 470 ? -19.710 14.168 25.275 1.00 91.19 470 GLU A O 1
ATOM 3624 N N . GLN A 1 471 ? -18.728 12.167 25.549 1.00 93.25 471 GLN A N 1
ATOM 3625 C CA . GLN A 1 471 ? -18.145 12.470 26.858 1.00 93.25 471 GLN A CA 1
ATOM 3626 C C . GLN A 1 471 ? -17.173 13.647 26.761 1.00 93.25 471 GLN A C 1
ATOM 3628 O O . GLN A 1 471 ? -17.252 14.578 27.568 1.00 93.25 471 GLN A O 1
ATOM 3633 N N . ALA A 1 472 ? -16.301 13.647 25.746 1.00 93.19 472 ALA A N 1
ATOM 3634 C CA . ALA A 1 472 ? -15.378 14.748 25.518 1.00 93.19 472 ALA A CA 1
ATOM 3635 C C . ALA A 1 472 ? -16.138 16.052 25.247 1.00 93.19 472 ALA A C 1
ATOM 3637 O O . ALA A 1 472 ? -15.928 17.019 25.966 1.00 93.19 472 ALA A O 1
ATOM 3638 N N . LEU A 1 473 ? -17.073 16.087 24.294 1.00 90.31 473 LEU A N 1
ATOM 3639 C CA . LEU A 1 473 ? -17.871 17.282 23.981 1.00 90.31 473 LEU A CA 1
ATOM 3640 C C . LEU A 1 473 ? -18.733 17.766 25.157 1.00 90.31 473 LEU A C 1
ATOM 3642 O O . LEU A 1 473 ? -18.931 18.968 25.323 1.00 90.31 473 LEU A O 1
ATOM 3646 N N . GLY A 1 474 ? -19.192 16.850 26.012 1.00 90.31 474 GLY A N 1
ATOM 3647 C CA . GLY A 1 474 ? -19.886 17.150 27.266 1.00 90.31 474 GLY A CA 1
ATOM 3648 C C . GLY A 1 474 ? -18.985 17.702 28.380 1.00 90.31 474 GLY A C 1
ATOM 3649 O O . GLY A 1 474 ? -19.479 18.000 29.470 1.00 90.31 474 GLY A O 1
ATOM 3650 N N . GLY A 1 475 ? -17.678 17.837 28.131 1.00 92.25 475 GLY A N 1
ATOM 3651 C CA . GLY A 1 475 ? -16.681 18.347 29.072 1.00 92.25 475 GLY A CA 1
ATOM 3652 C C . GLY A 1 475 ? -16.094 17.290 30.015 1.00 92.25 475 GLY A C 1
ATOM 3653 O O . GLY A 1 475 ? -15.237 17.620 30.841 1.00 92.25 475 GLY A O 1
ATOM 3654 N N . ASP A 1 476 ? -16.499 16.022 29.901 1.00 94.69 476 ASP A N 1
ATOM 3655 C CA . ASP A 1 476 ? -15.923 14.912 30.663 1.00 94.69 476 ASP A CA 1
ATOM 3656 C C . ASP A 1 476 ? -14.699 14.322 29.955 1.00 94.69 476 ASP A C 1
ATOM 3658 O O . ASP A 1 476 ? -14.677 13.187 29.477 1.00 94.69 476 ASP A O 1
ATOM 3662 N N . PHE A 1 477 ? -13.621 15.105 29.936 1.00 95.50 477 PHE A N 1
ATOM 3663 C CA . PHE A 1 477 ? -12.329 14.641 29.432 1.00 95.50 477 PHE A CA 1
ATOM 3664 C C . PHE A 1 477 ? -11.816 13.395 30.171 1.00 95.50 477 PHE A C 1
ATOM 3666 O O . PHE A 1 477 ? -11.114 12.576 29.584 1.00 95.50 477 PHE A O 1
ATOM 3673 N N . THR A 1 478 ? -12.126 13.249 31.464 1.00 95.75 478 THR A N 1
ATOM 3674 C CA . THR A 1 478 ? -11.590 12.126 32.249 1.00 95.75 478 THR A CA 1
ATOM 3675 C C . THR A 1 478 ? -12.254 10.815 31.847 1.00 95.75 478 THR A C 1
ATOM 3677 O O . THR A 1 478 ? -11.548 9.818 31.710 1.00 95.75 478 THR A O 1
ATOM 3680 N N . GLY A 1 479 ? -13.572 10.829 31.624 1.00 95.56 479 GLY A N 1
ATOM 3681 C CA . GLY A 1 479 ? -14.311 9.705 31.053 1.00 95.56 479 GLY A CA 1
ATOM 3682 C C . GLY A 1 479 ? -13.800 9.345 29.660 1.00 95.56 479 GLY A C 1
ATOM 3683 O O . GLY A 1 479 ? -13.326 8.228 29.459 1.00 95.56 479 GLY A O 1
ATOM 3684 N N . ALA A 1 480 ? -13.760 10.326 28.752 1.00 96.06 480 ALA A N 1
ATOM 3685 C CA . ALA A 1 480 ? -13.338 10.105 27.369 1.00 96.06 480 ALA A CA 1
ATOM 3686 C C . ALA A 1 480 ? -11.914 9.531 27.277 1.00 96.06 480 ALA A C 1
ATOM 3688 O O . ALA A 1 480 ? -11.645 8.603 26.519 1.00 96.06 480 ALA A O 1
ATOM 3689 N N . ARG A 1 481 ? -10.992 10.047 28.099 1.00 96.12 481 ARG A N 1
ATOM 3690 C CA . ARG A 1 481 ? -9.620 9.539 28.178 1.00 96.12 481 ARG A CA 1
ATOM 3691 C C . ARG A 1 481 ? -9.552 8.104 28.701 1.00 96.12 481 ARG A C 1
ATOM 3693 O O . ARG A 1 481 ? -8.731 7.336 28.215 1.00 96.12 481 ARG A O 1
ATOM 3700 N N . ALA A 1 482 ? -10.351 7.754 29.708 1.00 95.50 482 ALA A N 1
ATOM 3701 C CA . ALA A 1 482 ? -10.368 6.391 30.233 1.00 95.50 482 ALA A CA 1
ATOM 3702 C C . ALA A 1 482 ? -10.867 5.399 29.172 1.00 95.50 482 ALA A C 1
ATOM 3704 O O . ALA A 1 482 ? -10.269 4.340 29.015 1.00 95.50 482 ALA A O 1
ATOM 3705 N N . GLN A 1 483 ? -11.892 5.780 28.402 1.00 94.38 483 GLN A N 1
ATOM 3706 C CA . GLN A 1 483 ? -12.383 4.977 27.282 1.00 94.38 483 GLN A CA 1
ATOM 3707 C C . GLN A 1 483 ? -11.302 4.794 26.205 1.00 94.38 483 GLN A C 1
ATOM 3709 O O . GLN A 1 483 ? -11.047 3.673 25.772 1.00 94.38 483 GLN A O 1
ATOM 3714 N N . LEU A 1 484 ? -10.607 5.874 25.830 1.00 94.94 484 LEU A N 1
ATOM 3715 C CA . LEU A 1 484 ? -9.478 5.820 24.898 1.00 94.94 484 LEU A CA 1
ATOM 3716 C C . LEU A 1 484 ? -8.361 4.877 25.377 1.00 94.94 484 LEU A C 1
ATOM 3718 O O . LEU A 1 484 ? -7.829 4.103 24.584 1.00 94.94 484 LEU A O 1
ATOM 3722 N N . ASP A 1 485 ? -8.000 4.939 26.660 1.00 93.81 485 ASP A N 1
ATOM 3723 C CA . ASP A 1 485 ? -6.953 4.090 27.245 1.00 93.81 485 ASP A CA 1
ATOM 3724 C C . ASP A 1 485 ? -7.325 2.604 27.177 1.00 93.81 485 ASP A C 1
ATOM 3726 O O . ASP A 1 485 ? -6.481 1.781 26.823 1.00 93.81 485 ASP A O 1
ATOM 3730 N N . THR A 1 486 ? -8.595 2.265 27.421 1.00 91.50 486 THR A N 1
ATOM 3731 C CA . THR A 1 486 ? -9.107 0.899 27.249 1.00 91.50 486 THR A CA 1
ATOM 3732 C C . THR A 1 486 ? -9.025 0.447 25.789 1.00 91.50 486 THR A C 1
ATOM 3734 O O . THR A 1 486 ? -8.541 -0.655 25.530 1.00 91.50 486 THR A O 1
ATOM 3737 N N . LEU A 1 487 ? -9.419 1.286 24.824 1.00 91.06 487 LEU A N 1
ATOM 3738 C CA . LEU A 1 487 ? -9.348 0.937 23.397 1.00 91.06 487 LEU A CA 1
ATOM 3739 C C . LEU A 1 487 ? -7.902 0.685 22.929 1.00 91.06 487 LEU A C 1
ATOM 3741 O O . LEU A 1 487 ? -7.635 -0.308 22.252 1.00 91.06 487 LEU A O 1
ATOM 3745 N N . LEU A 1 488 ? -6.957 1.543 23.323 1.00 88.75 488 LEU A N 1
ATOM 3746 C CA . LEU A 1 488 ? -5.548 1.416 22.931 1.00 88.75 488 LEU A CA 1
ATOM 3747 C C . LEU A 1 488 ? -4.820 0.285 23.676 1.00 88.75 488 LEU A C 1
ATOM 3749 O O . LEU A 1 488 ? -4.036 -0.444 23.074 1.00 88.75 488 LEU A O 1
ATOM 3753 N N . THR A 1 489 ? -5.051 0.135 24.983 1.00 86.94 489 THR A N 1
ATOM 3754 C CA . THR A 1 489 ? -4.238 -0.745 25.840 1.00 86.94 489 THR A CA 1
ATOM 3755 C C . THR A 1 489 ? -4.871 -2.113 26.064 1.00 86.94 489 THR A C 1
ATOM 3757 O O . THR A 1 489 ? -4.179 -3.127 25.962 1.00 86.94 489 THR A O 1
ATOM 3760 N N . ASP A 1 490 ? -6.164 -2.157 26.395 1.00 84.12 490 ASP A N 1
ATOM 3761 C CA . ASP A 1 490 ? -6.842 -3.405 26.761 1.00 84.12 490 ASP A CA 1
ATOM 3762 C C . ASP A 1 490 ? -7.352 -4.144 25.518 1.00 84.12 490 ASP A C 1
ATOM 3764 O O . ASP A 1 490 ? -7.201 -5.363 25.421 1.00 84.12 490 ASP A O 1
ATOM 3768 N N . VAL A 1 491 ? -7.929 -3.406 24.561 1.00 82.62 491 VAL A N 1
ATOM 3769 C CA . VAL A 1 491 ? -8.423 -3.956 23.284 1.00 82.62 491 VAL A CA 1
ATOM 3770 C C . VAL A 1 491 ? -7.302 -4.043 22.239 1.00 82.62 491 VAL A C 1
ATOM 3772 O O . VAL A 1 491 ? -7.310 -4.949 21.406 1.00 82.62 491 VAL A O 1
ATOM 3775 N N . GLY A 1 492 ? -6.296 -3.164 22.317 1.00 82.44 492 GLY A N 1
ATOM 3776 C CA . GLY A 1 492 ? -5.107 -3.206 21.458 1.00 82.44 492 GLY A CA 1
ATOM 3777 C C . GLY A 1 492 ? -5.315 -2.604 20.067 1.00 82.44 492 GLY A C 1
ATOM 3778 O O . GLY A 1 492 ? -4.687 -3.054 19.110 1.00 82.44 492 GLY A O 1
ATOM 3779 N N . ILE A 1 493 ? -6.217 -1.630 19.942 1.00 85.50 493 ILE A N 1
ATOM 3780 C CA . ILE A 1 493 ? -6.519 -0.948 18.678 1.00 85.50 493 ILE A CA 1
ATOM 3781 C C . ILE A 1 493 ? -5.417 0.072 18.382 1.00 85.50 493 ILE A C 1
ATOM 3783 O O . ILE A 1 493 ? -4.983 0.787 19.286 1.00 85.50 493 ILE A O 1
ATOM 3787 N N . ALA A 1 494 ? -4.970 0.166 17.127 1.00 83.62 494 ALA A N 1
ATOM 3788 C CA . ALA A 1 494 ? -4.006 1.189 16.731 1.00 83.62 494 ALA A CA 1
ATOM 3789 C C . ALA A 1 494 ? -4.654 2.581 16.728 1.00 83.62 494 ALA A C 1
ATOM 3791 O O . ALA A 1 494 ? -5.821 2.743 16.361 1.00 83.62 494 ALA A O 1
ATOM 3792 N N . GLY A 1 495 ? -3.901 3.620 17.089 1.00 84.44 495 GLY A N 1
ATOM 3793 C CA . GLY A 1 495 ? -4.444 4.976 17.125 1.00 84.44 495 GLY A CA 1
ATOM 3794 C C . GLY A 1 495 ? -4.928 5.471 15.761 1.00 84.44 495 GLY A C 1
ATOM 3795 O O . GLY A 1 495 ? -5.948 6.158 15.691 1.00 84.44 495 GLY A O 1
ATOM 3796 N N . GLY A 1 496 ? -4.253 5.068 14.681 1.00 82.62 496 GLY A N 1
ATOM 3797 C CA . GLY A 1 496 ? -4.701 5.331 13.310 1.00 82.62 496 GLY A CA 1
ATOM 3798 C C . GLY A 1 496 ? -6.084 4.740 13.007 1.00 82.62 496 GLY A C 1
ATOM 3799 O O . GLY A 1 496 ? -6.932 5.429 12.447 1.00 82.62 496 GLY A O 1
ATOM 3800 N N . ASP A 1 497 ? -6.372 3.521 13.471 1.00 82.06 497 ASP A N 1
ATOM 3801 C CA . ASP A 1 497 ? -7.689 2.899 13.274 1.00 82.06 497 ASP A CA 1
ATOM 3802 C C . ASP A 1 497 ? -8.797 3.645 14.040 1.00 82.06 497 ASP A C 1
ATOM 3804 O O . ASP A 1 497 ? -9.937 3.718 13.574 1.00 82.06 497 ASP A O 1
ATOM 3808 N N . ILE A 1 498 ? -8.476 4.228 15.203 1.00 89.31 498 ILE A N 1
ATOM 3809 C CA . ILE A 1 498 ? -9.403 5.085 15.962 1.00 89.31 498 ILE A CA 1
ATOM 3810 C C . ILE A 1 498 ? -9.681 6.382 15.193 1.00 89.31 498 ILE A C 1
ATOM 3812 O O . ILE A 1 498 ? -10.834 6.803 15.104 1.00 89.31 498 ILE A O 1
ATOM 3816 N N . ILE A 1 499 ? -8.653 7.011 14.618 1.00 89.75 499 ILE A N 1
ATOM 3817 C CA . ILE A 1 499 ? -8.795 8.206 13.772 1.00 89.75 499 ILE A CA 1
ATOM 3818 C C . ILE A 1 499 ? -9.668 7.921 12.550 1.00 89.75 499 ILE A C 1
ATOM 3820 O O . ILE A 1 499 ? -10.593 8.688 12.275 1.00 89.75 499 ILE A O 1
ATOM 3824 N N . ASP A 1 500 ? -9.422 6.810 11.858 1.00 83.38 500 ASP A N 1
ATOM 3825 C CA . ASP A 1 500 ? -10.204 6.397 10.695 1.00 83.38 500 ASP A CA 1
ATOM 3826 C C . ASP A 1 500 ? -11.682 6.208 11.060 1.00 83.38 500 ASP A C 1
ATOM 3828 O O . ASP A 1 500 ? -12.571 6.716 10.371 1.00 83.38 500 ASP A O 1
ATOM 3832 N N . GLN A 1 501 ? -11.963 5.534 12.178 1.00 87.31 501 GLN A N 1
ATOM 3833 C CA . GLN A 1 501 ? -13.333 5.333 12.658 1.00 87.31 501 GLN A CA 1
ATOM 3834 C C . GLN A 1 501 ? -14.003 6.639 13.084 1.00 87.31 501 GLN A C 1
ATOM 3836 O O . GLN A 1 501 ? -15.170 6.858 12.751 1.00 87.31 501 GLN A O 1
ATOM 3841 N N . LEU A 1 502 ? -13.275 7.532 13.763 1.00 90.12 502 LEU A N 1
ATOM 3842 C CA . LEU A 1 502 ? -13.764 8.870 14.087 1.00 90.12 502 LEU A CA 1
ATOM 3843 C C . LEU A 1 502 ? -14.141 9.618 12.812 1.00 90.12 502 LEU A C 1
ATOM 3845 O O . LEU A 1 502 ? -15.258 10.116 12.721 1.00 90.12 502 LEU A O 1
ATOM 3849 N N . HIS A 1 503 ? -13.249 9.653 11.818 1.00 88.44 503 HIS A N 1
ATOM 3850 C CA . HIS A 1 503 ? -13.465 10.333 10.543 1.00 88.44 503 HIS A CA 1
ATOM 3851 C C . HIS A 1 503 ? -14.698 9.805 9.795 1.00 88.44 503 HIS A C 1
ATOM 3853 O O . HIS A 1 503 ? -15.497 10.601 9.296 1.00 88.44 503 HIS A O 1
ATOM 3859 N N . ARG A 1 504 ? -14.879 8.478 9.740 1.00 82.75 504 ARG A N 1
ATOM 3860 C CA . ARG A 1 504 ? -16.051 7.850 9.104 1.00 82.75 504 ARG A CA 1
ATOM 3861 C C . ARG A 1 504 ? -17.351 8.197 9.833 1.00 82.75 504 ARG A C 1
ATOM 3863 O O . ARG A 1 504 ? -18.344 8.510 9.182 1.00 82.75 504 ARG A O 1
ATOM 3870 N N . SER A 1 505 ? -17.315 8.213 11.163 1.00 84.31 505 SER A N 1
ATOM 3871 C CA . SER A 1 505 ? -18.516 8.289 12.003 1.00 84.31 505 SER A CA 1
ATOM 3872 C C . SER A 1 505 ? -18.917 9.716 12.401 1.00 84.31 505 SER A C 1
ATOM 3874 O O . SER A 1 505 ? -19.997 9.904 12.957 1.00 84.31 505 SER A O 1
ATOM 3876 N N . VAL A 1 506 ? -18.114 10.754 12.091 1.00 86.44 506 VAL A N 1
ATOM 3877 C CA . VAL A 1 506 ? -18.410 12.150 12.501 1.00 86.44 506 VAL A CA 1
ATOM 3878 C C . VAL A 1 506 ? -19.829 12.591 12.128 1.00 86.44 506 VAL A C 1
ATOM 3880 O O . VAL A 1 506 ? -20.475 13.313 12.887 1.00 86.44 506 VAL A O 1
ATOM 3883 N N . TRP A 1 507 ? -20.308 12.184 10.953 1.00 82.44 507 TRP A N 1
ATOM 3884 C CA . TRP A 1 507 ? -21.620 12.585 10.434 1.00 82.44 507 TRP A CA 1
ATOM 3885 C C . TRP A 1 507 ? -22.778 11.720 10.936 1.00 82.44 507 TRP A C 1
ATOM 3887 O O . TRP A 1 507 ? -23.934 12.068 10.697 1.00 82.44 507 TRP A O 1
ATOM 3897 N N . GLU A 1 508 ? -22.476 10.606 11.597 1.00 81.12 508 GLU A N 1
ATOM 3898 C CA . GLU A 1 508 ? -23.458 9.686 12.176 1.00 81.12 508 GLU A CA 1
ATOM 3899 C C . GLU A 1 508 ? -23.782 10.047 13.627 1.00 81.12 508 GLU A C 1
ATOM 3901 O O . GLU A 1 508 ? -24.877 9.760 14.113 1.00 81.12 508 GLU A O 1
ATOM 3906 N N . PHE A 1 509 ? -22.860 10.736 14.299 1.00 82.00 509 PHE A N 1
ATOM 3907 C CA . PHE A 1 509 ? -23.070 11.262 15.639 1.00 82.00 509 PHE A CA 1
ATOM 3908 C C . PHE A 1 509 ? -24.169 12.339 15.654 1.00 82.00 509 PHE A C 1
ATOM 3910 O O . PHE A 1 509 ? -24.282 13.150 14.730 1.00 82.00 509 PHE A O 1
ATOM 3917 N N . ASP A 1 510 ? -24.951 12.403 16.739 1.00 84.25 510 ASP A N 1
ATOM 3918 C CA . ASP A 1 510 ? -25.981 13.437 16.951 1.00 84.25 510 ASP A CA 1
ATOM 3919 C C . ASP A 1 510 ? -25.344 14.778 17.373 1.00 84.25 510 ASP A C 1
ATOM 3921 O O . ASP A 1 510 ? -25.573 15.306 18.461 1.00 84.25 510 ASP A O 1
ATOM 3925 N N . LEU A 1 511 ? -24.476 15.311 16.509 1.00 85.06 511 LEU A N 1
ATOM 3926 C CA . LEU A 1 511 ? -23.713 16.540 16.719 1.00 85.06 511 LEU A CA 1
ATOM 3927 C C . LEU A 1 511 ? -24.330 17.713 15.966 1.00 85.06 511 LEU A C 1
ATOM 3929 O O . LEU A 1 511 ? -24.853 17.584 14.856 1.00 85.06 511 LEU A O 1
ATOM 3933 N N . SER A 1 512 ? -24.195 18.919 16.521 1.00 88.69 512 SER A N 1
ATOM 3934 C CA . SER A 1 512 ? -24.448 20.118 15.727 1.00 88.69 512 SER A CA 1
ATOM 3935 C C . SER A 1 512 ? -23.410 20.248 14.606 1.00 88.69 512 SER A C 1
ATOM 3937 O O . SER A 1 512 ? -22.262 19.834 14.740 1.00 88.69 512 SER A O 1
ATOM 3939 N N . GLU A 1 513 ? -23.773 20.918 13.508 1.00 88.56 513 GLU A N 1
ATOM 3940 C CA . GLU A 1 513 ? -22.864 21.154 12.371 1.00 88.56 513 GLU A CA 1
ATOM 3941 C C . GLU A 1 513 ? -21.532 21.798 12.804 1.00 88.56 513 GLU A C 1
ATOM 3943 O O . GLU A 1 513 ? -20.480 21.513 12.242 1.00 88.56 513 GLU A O 1
ATOM 3948 N N . ARG A 1 514 ? -21.554 22.638 13.849 1.00 88.12 514 ARG A N 1
ATOM 3949 C CA . ARG A 1 514 ? -20.338 23.249 14.404 1.00 88.12 514 ARG A CA 1
ATOM 3950 C C . ARG A 1 514 ? -19.462 22.249 15.150 1.00 88.12 514 ARG A C 1
ATOM 3952 O O . ARG A 1 514 ? -18.246 22.318 15.016 1.00 88.12 514 ARG A O 1
ATOM 3959 N N . GLU A 1 515 ? -20.061 21.357 15.929 1.00 88.94 515 GLU A N 1
ATOM 3960 C CA . GLU A 1 515 ? -19.337 20.308 16.653 1.00 88.94 515 GLU A CA 1
ATOM 3961 C C . GLU A 1 515 ? -18.754 19.284 15.682 1.00 88.94 515 GLU A C 1
ATOM 3963 O O . GLU A 1 515 ? -17.589 18.933 15.823 1.00 88.94 515 GLU A O 1
ATOM 3968 N N . ALA A 1 516 ? -19.501 18.897 14.645 1.00 90.44 516 ALA A N 1
ATOM 3969 C CA . ALA A 1 516 ? -19.012 18.019 13.584 1.00 90.44 516 ALA A CA 1
ATOM 3970 C C . ALA A 1 516 ? -17.818 18.637 12.832 1.00 90.44 516 ALA A C 1
ATOM 3972 O O . ALA A 1 516 ? -16.791 17.987 12.653 1.00 90.44 516 ALA A O 1
ATOM 3973 N N . VAL A 1 517 ? -17.899 19.920 12.450 1.00 90.88 517 VAL A N 1
ATOM 3974 C CA . VAL A 1 517 ? -16.774 20.633 11.813 1.00 90.88 517 VAL A CA 1
ATOM 3975 C C . VAL A 1 517 ? -15.566 20.716 12.745 1.00 90.88 517 VAL A C 1
ATOM 3977 O O . VAL A 1 517 ? -14.440 20.490 12.307 1.00 90.88 517 VAL A O 1
ATOM 3980 N N . ARG A 1 518 ? -15.791 21.008 14.030 1.00 89.38 518 ARG A N 1
ATOM 3981 C CA . ARG A 1 518 ? -14.730 21.054 15.040 1.00 89.38 518 ARG A CA 1
ATOM 3982 C C . ARG A 1 518 ? -14.066 19.690 15.211 1.00 89.38 518 ARG A C 1
ATOM 3984 O O . ARG A 1 518 ? -12.843 19.621 15.255 1.00 89.38 518 ARG A O 1
ATOM 3991 N N . LEU A 1 519 ? -14.852 18.619 15.296 1.00 91.38 519 LEU A N 1
ATOM 3992 C CA . LEU A 1 519 ? -14.343 17.256 15.381 1.00 91.38 519 LEU A CA 1
ATOM 3993 C C . LEU A 1 519 ? -13.518 16.911 14.143 1.00 91.38 519 LEU A C 1
ATOM 3995 O O . LEU A 1 519 ? -12.377 16.500 14.298 1.00 91.38 519 LEU A O 1
ATOM 3999 N N . MET A 1 520 ? -14.031 17.172 12.938 1.00 92.25 520 MET A N 1
ATOM 4000 C CA . MET A 1 520 ? -13.300 16.952 11.683 1.00 92.25 520 MET A CA 1
ATOM 4001 C C . MET A 1 520 ? -11.963 17.694 11.633 1.00 92.25 520 MET A C 1
ATOM 4003 O O . MET A 1 520 ? -10.961 17.123 11.211 1.00 92.25 520 MET A O 1
ATOM 4007 N N . GLU A 1 521 ? -11.925 18.956 12.066 1.00 92.50 521 GLU A N 1
ATOM 4008 C CA . GLU A 1 521 ? -10.683 19.733 12.122 1.00 92.50 521 GLU A CA 1
ATOM 4009 C C . GLU A 1 521 ? -9.660 19.077 13.061 1.00 92.50 521 GLU A C 1
ATOM 4011 O O . GLU A 1 521 ? -8.488 18.948 12.706 1.00 92.50 521 GLU A O 1
ATOM 4016 N N . ARG A 1 522 ? -10.100 18.616 14.240 1.00 93.50 522 ARG A N 1
ATOM 4017 C CA . ARG A 1 522 ? -9.218 17.960 15.218 1.00 93.50 522 ARG A CA 1
ATOM 4018 C C . ARG A 1 522 ? -8.800 16.561 14.808 1.00 93.50 522 ARG A C 1
ATOM 4020 O O . ARG A 1 522 ? -7.651 16.211 15.046 1.00 93.50 522 ARG A O 1
ATOM 4027 N N . VAL A 1 523 ? -9.686 15.803 14.170 1.00 93.94 523 VAL A N 1
ATOM 4028 C CA . VAL A 1 523 ? -9.371 14.504 13.570 1.00 93.94 523 VAL A CA 1
ATOM 4029 C C . VAL A 1 523 ? -8.299 14.685 12.504 1.00 93.94 523 VAL A C 1
ATOM 4031 O O . VAL A 1 523 ? -7.281 14.021 12.592 1.00 93.94 523 VAL A O 1
ATOM 4034 N N . GLY A 1 524 ? -8.444 15.642 11.580 1.00 86.62 524 GLY A N 1
ATOM 4035 C CA . GLY A 1 524 ? -7.418 15.903 10.563 1.00 86.62 524 GLY A CA 1
ATOM 4036 C C . GLY A 1 524 ? -6.077 16.372 11.144 1.00 86.62 524 GLY A C 1
ATOM 4037 O O . GLY A 1 524 ? -5.018 15.997 10.648 1.00 86.62 524 GLY A O 1
ATOM 4038 N N . GLU A 1 525 ? -6.094 17.173 12.214 1.00 88.75 525 GLU A N 1
ATOM 4039 C CA . GLU A 1 525 ? -4.871 17.585 12.914 1.00 88.75 525 GLU A CA 1
ATOM 4040 C C . GLU A 1 525 ? -4.194 16.412 13.640 1.00 88.75 525 GLU A C 1
ATOM 4042 O O . GLU A 1 525 ? -2.971 16.285 13.587 1.00 88.75 525 GLU A O 1
ATOM 4047 N N . ALA A 1 526 ? -4.968 15.560 14.313 1.00 88.38 526 ALA A N 1
ATOM 4048 C CA . ALA A 1 526 ? -4.450 14.377 14.987 1.00 88.38 526 ALA A CA 1
ATOM 4049 C C . ALA A 1 526 ? -3.949 13.333 13.983 1.00 88.38 526 ALA A C 1
ATOM 4051 O O . ALA A 1 526 ? -2.851 12.829 14.173 1.00 88.38 526 ALA A O 1
ATOM 4052 N N . ASP A 1 527 ? -4.689 13.090 12.899 1.00 85.56 527 ASP A N 1
ATOM 4053 C CA . ASP A 1 527 ? -4.308 12.215 11.785 1.00 85.56 527 ASP A CA 1
ATOM 4054 C C . ASP A 1 527 ? -2.970 12.636 11.177 1.00 85.56 527 ASP A C 1
ATOM 4056 O O . ASP A 1 527 ? -2.033 11.845 11.109 1.00 85.56 527 ASP A O 1
ATOM 4060 N N . TYR A 1 528 ? -2.834 13.923 10.838 1.00 72.38 528 TYR A N 1
ATOM 4061 C CA . TYR A 1 528 ? -1.582 14.474 10.326 1.00 72.38 528 TYR A CA 1
ATOM 4062 C C . TYR A 1 528 ? -0.423 14.240 11.296 1.00 72.38 528 TYR A C 1
ATOM 4064 O O . TYR A 1 528 ? 0.654 13.836 10.875 1.00 72.38 528 TYR A O 1
ATOM 4072 N N . ARG A 1 529 ? -0.632 14.487 12.594 1.00 71.31 529 ARG A N 1
ATOM 4073 C CA . ARG A 1 529 ? 0.419 14.332 13.606 1.00 71.31 529 ARG A CA 1
ATOM 4074 C C . ARG A 1 529 ? 0.773 12.868 13.855 1.00 71.31 529 ARG A C 1
ATOM 4076 O O . ARG A 1 529 ? 1.947 12.582 14.017 1.00 71.31 529 ARG A O 1
ATOM 4083 N N . ILE A 1 530 ? -0.207 11.969 13.892 1.00 75.00 530 ILE A N 1
ATOM 4084 C CA . ILE A 1 530 ? 0.002 10.523 14.063 1.00 75.00 530 ILE A CA 1
ATOM 4085 C C . ILE A 1 530 ? 0.721 9.944 12.846 1.00 75.00 530 ILE A C 1
ATOM 4087 O O . ILE A 1 530 ? 1.704 9.228 12.996 1.00 75.00 530 ILE A O 1
ATOM 4091 N N . THR A 1 531 ? 0.284 10.320 11.643 1.00 60.38 531 THR A N 1
ATOM 4092 C CA . THR A 1 531 ? 0.956 9.973 10.381 1.00 60.38 531 THR A CA 1
ATOM 4093 C C . THR A 1 531 ? 2.356 10.585 10.300 1.00 60.38 531 THR A C 1
ATOM 4095 O O . THR A 1 531 ? 3.226 10.054 9.622 1.00 60.38 531 THR A O 1
ATOM 4098 N N . ALA A 1 532 ? 2.583 11.695 11.000 1.00 60.12 532 ALA A N 1
ATOM 4099 C CA . ALA A 1 532 ? 3.888 12.295 11.237 1.00 60.12 532 ALA A CA 1
ATOM 4100 C C . ALA A 1 532 ? 4.570 11.751 12.508 1.00 60.12 532 ALA A C 1
ATOM 4102 O O . ALA A 1 532 ? 5.234 12.502 13.207 1.00 60.12 532 ALA A O 1
ATOM 4103 N N . GLY A 1 533 ? 4.329 10.493 12.886 1.00 58.84 533 GLY A N 1
ATOM 4104 C CA . GLY A 1 533 ? 5.091 9.827 13.947 1.00 58.84 533 GLY A CA 1
ATOM 4105 C C . GLY A 1 533 ? 4.812 10.254 15.380 1.00 58.84 533 GLY A C 1
ATOM 4106 O O . GLY A 1 533 ? 5.373 9.700 16.336 1.00 58.84 533 GLY A O 1
ATOM 4107 N N . ALA A 1 534 ? 3.947 11.245 15.585 1.00 67.56 534 ALA A N 1
ATOM 4108 C CA . ALA A 1 534 ? 3.627 11.696 16.921 1.00 67.56 534 ALA A CA 1
ATOM 4109 C C . ALA A 1 534 ? 2.925 10.576 17.693 1.00 67.56 534 ALA A C 1
ATOM 4111 O O . ALA A 1 534 ? 2.063 9.873 17.172 1.00 67.56 534 ALA A O 1
ATOM 4112 N N . ASN A 1 535 ? 3.269 10.448 18.978 1.00 87.75 535 ASN A N 1
ATOM 4113 C CA . ASN A 1 535 ? 2.722 9.395 19.823 1.00 87.75 535 ASN A CA 1
ATOM 4114 C C . ASN A 1 535 ? 1.184 9.381 19.784 1.00 87.75 535 ASN A C 1
ATOM 4116 O O . ASN A 1 535 ? 0.539 10.353 20.189 1.00 87.75 535 ASN A O 1
ATOM 4120 N N . GLU A 1 536 ? 0.634 8.255 19.334 1.00 85.88 536 GLU A N 1
ATOM 4121 C CA . GLU A 1 536 ? -0.792 8.059 19.077 1.00 85.88 536 GLU A CA 1
ATOM 4122 C C . GLU A 1 536 ? -1.661 8.401 20.284 1.00 85.88 536 GLU A C 1
ATOM 4124 O O . GLU A 1 536 ? -2.581 9.215 20.185 1.00 85.88 536 GLU A O 1
ATOM 4129 N N . GLN A 1 537 ? -1.315 7.851 21.450 1.00 91.00 537 GLN A N 1
ATOM 4130 C CA . GLN A 1 537 ? -2.049 8.085 22.689 1.00 91.00 537 GLN A CA 1
ATOM 4131 C C . GLN A 1 537 ? -2.056 9.571 23.060 1.00 91.00 537 GLN A C 1
ATOM 4133 O O . GLN A 1 537 ? -3.104 10.122 23.386 1.00 91.00 537 GLN A O 1
ATOM 4138 N N . VAL A 1 538 ? -0.911 10.254 22.962 1.00 92.44 538 VAL A N 1
ATOM 4139 C CA . VAL A 1 538 ? -0.821 11.691 23.262 1.00 92.44 538 VAL A CA 1
ATOM 4140 C C . VAL A 1 538 ? -1.661 12.522 22.292 1.00 92.44 538 VAL A C 1
ATOM 4142 O O . VAL A 1 538 ? -2.309 13.475 22.726 1.00 92.44 538 VAL A O 1
ATOM 4145 N N . GLN A 1 539 ? -1.665 12.196 20.996 1.00 94.38 539 GLN A N 1
ATOM 4146 C CA . GLN A 1 539 ? -2.444 12.955 20.011 1.00 94.38 539 GLN A CA 1
ATOM 4147 C C . GLN A 1 539 ? -3.945 12.733 20.161 1.00 94.38 539 GLN A C 1
ATOM 4149 O O . GLN A 1 539 ? -4.705 13.699 20.104 1.00 94.38 539 GLN A O 1
ATOM 4154 N N . LEU A 1 540 ? -4.370 11.499 20.423 1.00 95.25 540 LEU A N 1
ATOM 4155 C CA . LEU A 1 540 ? -5.771 11.181 20.679 1.00 95.25 540 LEU A CA 1
ATOM 4156 C C . LEU A 1 540 ? -6.255 11.807 21.995 1.00 95.25 540 LEU A C 1
ATOM 4158 O O . LEU A 1 540 ? -7.316 12.429 22.022 1.00 95.25 540 LEU A O 1
ATOM 4162 N N . GLU A 1 541 ? -5.453 11.775 23.064 1.00 96.19 541 GLU A N 1
ATOM 4163 C CA . GLU A 1 541 ? -5.763 12.506 24.299 1.00 96.19 541 GLU A CA 1
ATOM 4164 C C . GLU A 1 541 ? -5.855 14.021 24.052 1.00 96.19 541 GLU A C 1
ATOM 4166 O O . GLU A 1 541 ? -6.744 14.684 24.591 1.00 96.19 541 GLU A O 1
ATOM 4171 N N . ALA A 1 542 ? -4.969 14.587 23.226 1.00 95.56 542 ALA A N 1
ATOM 4172 C CA . ALA A 1 542 ? -4.999 16.005 22.875 1.00 95.56 542 ALA A CA 1
ATOM 4173 C C . ALA A 1 542 ? -6.238 16.376 22.045 1.00 95.56 542 ALA A C 1
ATOM 4175 O O . ALA A 1 542 ? -6.820 17.439 22.272 1.00 95.56 542 ALA A O 1
ATOM 4176 N N . LEU A 1 543 ? -6.666 15.502 21.129 1.00 95.75 543 LEU A N 1
ATOM 4177 C CA . LEU A 1 543 ? -7.916 15.637 20.384 1.00 95.75 543 LEU A CA 1
ATOM 4178 C C . LEU A 1 543 ? -9.103 15.674 21.351 1.00 95.75 543 LEU A C 1
ATOM 4180 O O . LEU A 1 543 ? -9.867 16.638 21.330 1.00 95.75 543 LEU A O 1
ATOM 4184 N N . LEU A 1 544 ? -9.220 14.697 22.256 1.00 95.69 544 LEU A N 1
ATOM 4185 C CA . LEU A 1 544 ? -10.320 14.637 23.229 1.00 95.69 544 LEU A CA 1
ATOM 4186 C C . LEU A 1 544 ? -10.308 15.835 24.186 1.00 95.69 544 LEU A C 1
ATOM 4188 O O . LEU A 1 544 ? -11.348 16.444 24.437 1.00 95.69 544 LEU A O 1
ATOM 4192 N N . ALA A 1 545 ? -9.133 16.240 24.673 1.00 95.19 545 ALA A N 1
ATOM 4193 C CA . ALA A 1 545 ? -8.988 17.443 25.489 1.00 95.19 545 ALA A CA 1
ATOM 4194 C C . ALA A 1 545 ? -9.435 18.691 24.720 1.00 95.19 545 ALA A C 1
ATOM 4196 O O . ALA A 1 545 ? -10.121 19.552 25.269 1.00 95.19 545 ALA A O 1
ATOM 4197 N N . SER A 1 546 ? -9.083 18.781 23.435 1.00 92.81 546 SER A N 1
ATOM 4198 C CA . SER A 1 546 ? -9.503 19.883 22.578 1.00 92.81 546 SER A CA 1
ATOM 4199 C C . SER A 1 546 ? -11.011 19.918 22.366 1.00 92.81 546 SER A C 1
ATOM 4201 O O . SER A 1 546 ? -11.523 21.009 22.132 1.00 92.81 546 SER A O 1
ATOM 4203 N N . LEU A 1 547 ? -11.713 18.788 22.384 1.00 91.56 547 LEU A N 1
ATOM 4204 C CA . LEU A 1 547 ? -13.174 18.756 22.287 1.00 91.56 547 LEU A CA 1
ATOM 4205 C C . LEU A 1 547 ? -13.828 19.171 23.610 1.00 91.56 547 LEU A C 1
ATOM 4207 O O . LEU A 1 547 ? -14.804 19.917 23.587 1.00 91.56 547 LEU A O 1
ATOM 4211 N N . ALA A 1 548 ? -13.237 18.767 24.739 1.00 92.56 548 ALA A N 1
ATOM 4212 C CA . ALA A 1 548 ? -13.737 19.049 26.086 1.00 92.56 548 ALA A CA 1
ATOM 4213 C C . ALA A 1 548 ? -13.541 20.483 2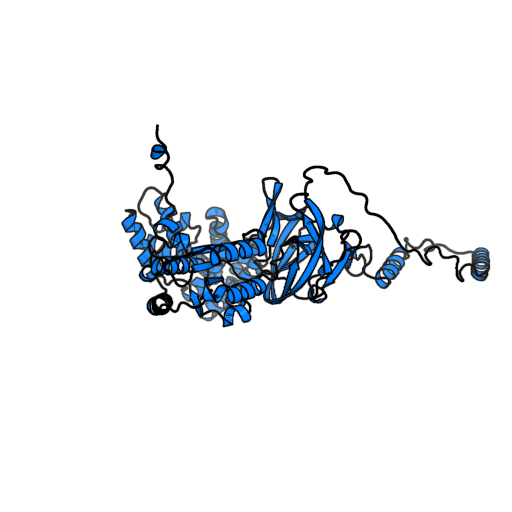6.574 1.00 92.56 548 ALA A C 1
ATOM 4215 O O . ALA A 1 548 ? -14.225 20.929 27.496 1.00 92.56 548 ALA A O 1
ATOM 4216 N N . LEU A 1 549 ? -12.613 21.224 25.977 1.00 88.62 549 LEU A N 1
ATOM 4217 C CA . LEU A 1 549 ? -12.499 22.655 26.225 1.00 88.62 549 LEU A CA 1
ATOM 4218 C C . LEU A 1 549 ? -13.675 23.372 25.540 1.00 88.62 549 LEU A C 1
ATOM 4220 O O . LEU A 1 549 ? -13.817 23.301 24.325 1.00 88.62 549 LEU A O 1
ATOM 4224 N N . GLU A 1 550 ? -14.530 24.073 26.282 1.00 65.31 550 GLU A N 1
ATOM 4225 C CA . GLU A 1 550 ? -15.482 25.020 25.680 1.00 65.31 550 GLU A CA 1
ATOM 4226 C C . GLU A 1 550 ? -14.705 26.201 25.055 1.00 65.31 550 GLU A C 1
ATOM 4228 O O . GLU A 1 550 ? -13.705 26.645 25.628 1.00 65.31 550 GLU A O 1
ATOM 4233 N N . GLU A 1 551 ? -15.135 26.701 23.888 1.00 56.50 551 GLU A N 1
ATOM 4234 C CA . GLU A 1 551 ? -14.668 28.005 23.370 1.00 56.50 551 GLU A CA 1
ATOM 4235 C C . GLU A 1 551 ? -15.315 29.186 24.105 1.00 56.50 551 GLU A C 1
ATOM 4237 O O . GLU A 1 551 ? -16.563 29.193 24.250 1.00 56.50 551 GLU A O 1
#